Protein AF-A0A086M1T8-F1 (afdb_monomer_lite)

Foldseek 3Di:
DDDDDDPPDQWPDKDFADDPPDDTKIWTFGQFCVLCCVQDVVDDGRDGDIAIEDFAWEDEPAVQDKFWDDPNHGADADPPRTGGDDDPVQQKIKIKGQDDVVVPDPDDDDDDDPDDGDIWIDMWGQDDEQAKTWDWTDDPFWIFTKMWFKYWDRCVVVVNHTYIYIYIHGQEKEFEQDQFWKWKDAPPDPDDTDIDGHRGMDRDIGRDPPGPPWMWMDTDDPQFWDTFATDDQDPVQAAWAWAWIDTNDPPDATFIWTWHWDDDNSHTYTYIGGPVPDPEAEKEAEQAPQFQKKKKKKEAPVVVVVVVVVPPDDPDDPDDDDPPDPPPTHMDIAGHGDMDGDHYRHVPVGLWTKMWMWTHSDPPDIPDPGTDIDTPSPQDWDWDWADPVDALHFTKIFTWHDDPRYTYTYIYGDPPGRDPDDPPPPPDPPPPPFPWDFDFDQDAKDKDWDADPVVRDTQKIKIQGGWTWTWTDDPPDIDIDIDGPDIDMDGPDPDDDDD

Organism: NCBI:txid935652

Sequence (499 aa):
SAVSCCLQDEVVSRLLLPAKHFAPVELEVLRDSSEVASSLSFVKEKQLSVVISAPRCFIDRTGLGFLPVKDGLQYPVFDNQIILLGDSTLPEVNLLLPYTAASASSASQSRASRGHASYVQCSIDVPALGGFSHTTAITQDRCFSLCMNTEKIDPAETGGVLSRVVSLLPEYIISNFLHNTIYYRQYGTQGPAIEVKPNSSYPVYWSSADLPFAFQFRPGTTEGYAWSGPIIASEEFAGQNWLVLYNGISNSTPGVFDVEVCPDHGVKSVSLRHSGEASGGYVVINKCKALQKVMVHTYHYEMAVSNSSSGNLRPGSESDGAPKVPDFDFHFFAHYGESIHFGWPFPFTYPSRPCQVLLWIDSRTVAPKKPIALDLRVPQHKRYEVSLGLRNMPRIIVRTEKRGDCVVIEVRSKPGTGDLASPDDVADSSGEDLTSMHLAINMAELGISLISESLRQELCFAELSQVALGFQQKGERQKLLIRLADIQIDNQLANAQKP

Secondary structure (DSSP, 8-state):
---------SEEEEEEE--SSS--EEEEEES--HHHHTT-TTPPTT--EEEEEPPEEEEE-SSS--EEEETTEEPPEETTTEEEE--TT--EEEEEEEE-GGGS-S--------PPPEEEEEEEE-PPTT-EEEEEEE-SS-EEEEEEEEEEPPTTTTTT-B-EEEEEEESEEEEE-SSS-EEEEETT--PPPEEE-TTEEEEE-BS-SSS-SEEEEEESSTTSPPPPSPEE-SGGG-EEEEEEE--SSTTSPPEEEEEEEEEETTEEEEEEEETTTSS-EEEEEEE-TT-SEEEEEE--HHHHHHHHTTTTS-S--------------EEEEEETT-EEEE-BS-TTT----EEEEEEESSSS-EEEEEEEEEE-SS---EEEEE----TTPPPEEEEEEEETTEEEEEEEEPTTSS----TT--S--------EEEE------EEEEEEETTTTEEEEEEEE--EEEEEEEETTEEEEEEEE--EEEEE--TTPPP-

Radius of gyration: 31.04 Å; chains: 1; bounding box: 73×81×84 Å

Structure (mmCIF, N/CA/C/O backbone):
data_AF-A0A086M1T8-F1
#
_entry.id   AF-A0A086M1T8-F1
#
loop_
_atom_site.group_PDB
_atom_site.id
_atom_site.type_symbol
_atom_site.label_atom_id
_atom_site.label_alt_id
_atom_site.label_comp_id
_atom_site.label_asym_id
_atom_site.label_entity_id
_atom_site.label_seq_id
_atom_site.pdbx_PDB_ins_code
_atom_site.Cartn_x
_atom_site.Cartn_y
_atom_site.Cartn_z
_atom_site.occupancy
_atom_site.B_iso_or_equiv
_atom_site.auth_seq_id
_atom_site.auth_comp_id
_atom_site.auth_asym_id
_atom_site.auth_atom_id
_atom_site.pdbx_PDB_model_num
ATOM 1 N N . SER A 1 1 ? -28.053 0.813 -5.977 1.00 36.53 1 SER A N 1
ATOM 2 C CA . SER A 1 1 ? -29.319 0.726 -5.230 1.00 36.53 1 SER A CA 1
ATOM 3 C C . SER A 1 1 ? -29.741 -0.721 -5.101 1.00 36.53 1 SER A C 1
ATOM 5 O O . SER A 1 1 ? -30.250 -1.280 -6.060 1.00 36.53 1 SER A O 1
ATOM 7 N N . ALA A 1 2 ? -29.491 -1.321 -3.942 1.00 23.73 2 ALA A N 1
ATOM 8 C CA . ALA A 1 2 ? -30.130 -2.555 -3.499 1.00 23.73 2 ALA A CA 1
ATOM 9 C C . ALA A 1 2 ? -30.183 -2.483 -1.971 1.00 23.73 2 ALA A C 1
ATOM 11 O O . ALA A 1 2 ? -29.214 -2.768 -1.278 1.00 23.73 2 ALA A O 1
ATOM 12 N N . VAL A 1 3 ? -31.306 -1.966 -1.480 1.00 34.28 3 VAL A N 1
ATOM 13 C CA . VAL A 1 3 ? -31.732 -2.092 -0.090 1.00 34.28 3 VAL A CA 1
ATOM 14 C C . VAL A 1 3 ? -32.207 -3.536 0.060 1.00 34.28 3 VAL A C 1
ATOM 16 O O . VAL A 1 3 ? -33.180 -3.918 -0.583 1.00 34.28 3 VAL A O 1
ATOM 19 N N . SER A 1 4 ? -31.512 -4.334 0.865 1.00 26.66 4 SER A N 1
ATOM 20 C CA . SER A 1 4 ? -31.994 -5.632 1.351 1.00 26.66 4 SER A CA 1
ATOM 21 C C . SER A 1 4 ? -32.104 -5.505 2.865 1.00 26.66 4 SER A C 1
ATOM 23 O O . SER A 1 4 ? -31.097 -5.450 3.558 1.00 26.66 4 SER A O 1
ATOM 25 N N . CYS A 1 5 ? -33.275 -5.073 3.330 1.00 23.16 5 CYS A N 1
ATOM 26 C CA . CYS A 1 5 ? -34.226 -5.917 4.059 1.00 23.16 5 CYS A CA 1
ATOM 27 C C . CYS A 1 5 ? -33.686 -6.409 5.409 1.00 23.16 5 CYS A C 1
ATOM 29 O O . CYS A 1 5 ? -32.921 -7.360 5.488 1.00 23.16 5 CYS A O 1
ATOM 31 N N . CYS A 1 6 ? -34.148 -5.707 6.446 1.00 27.34 6 CYS A N 1
ATOM 32 C CA . CYS A 1 6 ? -34.280 -6.086 7.847 1.00 27.34 6 CYS A CA 1
ATOM 33 C C . CYS A 1 6 ? -33.945 -7.554 8.175 1.00 27.34 6 CYS A C 1
ATOM 35 O O . CYS A 1 6 ? -34.742 -8.449 7.896 1.00 27.34 6 CYS A O 1
ATOM 37 N N . LEU A 1 7 ? -32.816 -7.766 8.857 1.00 32.06 7 LEU A N 1
ATOM 38 C CA . LEU A 1 7 ? -32.562 -8.957 9.668 1.00 32.06 7 LEU A CA 1
ATOM 39 C C . LEU A 1 7 ? -33.630 -9.013 10.773 1.00 32.06 7 LEU A C 1
ATOM 41 O O . LEU A 1 7 ? -33.579 -8.246 11.731 1.00 32.06 7 LEU A O 1
ATOM 45 N N . GLN A 1 8 ? -34.646 -9.857 10.601 1.00 34.38 8 GLN A N 1
ATOM 46 C CA . GLN A 1 8 ? -35.607 -10.184 11.654 1.00 34.38 8 GLN A CA 1
ATOM 47 C C . GLN A 1 8 ? -35.037 -11.315 12.529 1.00 34.38 8 GLN A C 1
ATOM 49 O O . GLN A 1 8 ? -35.006 -12.467 12.106 1.00 34.38 8 GLN A O 1
ATOM 54 N N . ASP A 1 9 ? -34.616 -10.943 13.741 1.00 47.34 9 ASP A N 1
ATOM 55 C CA . ASP A 1 9 ? -34.494 -11.737 14.977 1.00 47.34 9 ASP A CA 1
ATOM 56 C C . ASP A 1 9 ? -33.786 -13.111 14.918 1.00 47.34 9 ASP A C 1
ATOM 58 O O . ASP A 1 9 ? -34.401 -14.164 15.117 1.00 47.34 9 ASP A O 1
ATOM 62 N N . GLU A 1 10 ? -32.453 -13.101 14.774 1.00 57.75 10 GLU A N 1
ATOM 63 C CA . GLU A 1 10 ? -31.588 -14.247 15.128 1.00 57.75 10 GLU A CA 1
ATOM 64 C C . GLU A 1 10 ? -31.497 -14.468 16.653 1.00 57.75 10 GLU A C 1
ATOM 66 O O . GLU A 1 10 ? -31.350 -15.602 17.121 1.00 57.75 10 GLU A O 1
ATOM 71 N N . VAL A 1 11 ? -31.655 -13.401 17.446 1.00 56.94 11 VAL A N 1
ATOM 72 C CA . VAL A 1 11 ? -31.633 -13.433 18.915 1.00 56.94 11 VAL A CA 1
ATOM 73 C C . VAL A 1 11 ? -33.065 -13.529 19.450 1.00 56.94 11 VAL A C 1
ATOM 75 O O . VAL A 1 11 ? -33.858 -12.604 19.320 1.00 56.94 11 VAL A O 1
ATOM 78 N N . VAL A 1 12 ? -33.399 -14.648 20.094 1.00 59.41 12 VAL A N 1
ATOM 79 C CA . VAL A 1 12 ? -34.705 -14.898 20.732 1.00 59.41 12 VAL A CA 1
ATOM 80 C C . VAL A 1 12 ? -34.874 -14.063 22.001 1.00 59.41 12 VAL A C 1
ATOM 82 O O . VAL A 1 12 ? -35.975 -13.620 22.316 1.00 59.41 12 VAL A O 1
ATOM 85 N N . SER A 1 13 ? -33.797 -13.891 22.769 1.00 63.16 13 SER A N 1
ATOM 86 C CA . SER A 1 13 ? -33.794 -13.115 24.010 1.00 63.16 13 SER A CA 1
ATOM 87 C C . SER A 1 13 ? -32.363 -12.775 24.410 1.00 63.16 13 SER A C 1
ATOM 89 O O . SER A 1 13 ? -31.484 -13.629 24.307 1.00 63.16 13 SER A O 1
ATOM 91 N N . ARG A 1 14 ? -32.144 -11.567 24.937 1.00 69.94 14 ARG A N 1
ATOM 92 C CA . ARG A 1 14 ? -30.876 -11.138 25.542 1.00 69.94 14 ARG A CA 1
ATOM 93 C C . ARG A 1 14 ? -31.128 -10.649 26.965 1.00 69.94 14 ARG A C 1
ATOM 95 O O . ARG A 1 14 ? -32.084 -9.917 27.207 1.00 69.94 14 ARG A O 1
ATOM 102 N N . LEU A 1 15 ? -30.280 -11.057 27.903 1.00 74.75 15 LEU A N 1
ATOM 103 C CA . LEU A 1 15 ? -30.332 -10.631 29.297 1.00 74.75 15 LEU A CA 1
ATOM 104 C C . LEU A 1 15 ? -28.932 -10.239 29.769 1.00 74.75 15 LEU A C 1
ATOM 106 O O . LEU A 1 15 ? -28.031 -11.074 29.805 1.00 74.75 15 LEU A O 1
ATOM 110 N N . LEU A 1 16 ? -28.765 -8.984 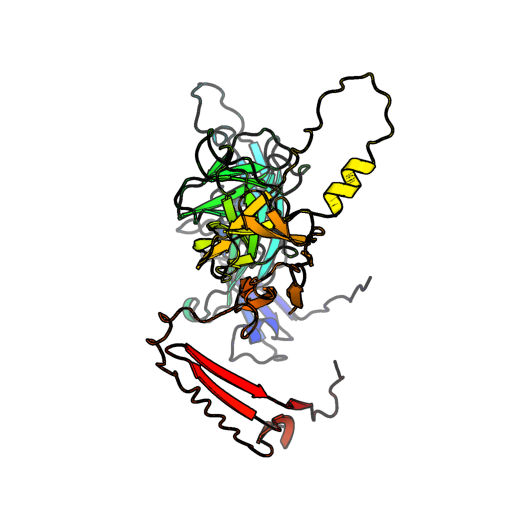30.182 1.00 73.00 16 LEU A N 1
ATOM 111 C CA . LEU A 1 16 ? -27.573 -8.552 30.904 1.00 73.00 16 LEU A CA 1
ATOM 112 C C . LEU A 1 16 ? -27.708 -8.992 32.366 1.00 73.00 16 LEU A C 1
ATOM 114 O O . LEU A 1 16 ? -28.633 -8.573 33.063 1.00 73.00 16 LEU A O 1
ATOM 118 N N . LEU A 1 17 ? -26.799 -9.844 32.830 1.00 72.69 17 LEU A N 1
ATOM 119 C CA . LEU A 1 17 ? -26.780 -10.349 34.198 1.00 72.69 17 LEU A CA 1
ATOM 120 C C . LEU A 1 17 ? -25.864 -9.464 35.056 1.00 72.69 17 LEU A C 1
ATOM 122 O O . LEU A 1 17 ? -24.639 -9.562 34.940 1.00 72.69 17 LEU A O 1
ATOM 126 N N . PRO A 1 18 ? -26.416 -8.592 35.924 1.00 68.31 18 PRO A N 1
ATOM 127 C CA . PRO A 1 18 ? -25.601 -7.764 36.799 1.00 68.31 18 PRO A CA 1
ATOM 128 C C . PRO A 1 18 ? -24.935 -8.622 37.879 1.00 68.31 18 PRO A C 1
ATOM 130 O O . PRO A 1 18 ? -25.574 -9.473 38.501 1.00 68.31 18 PRO A O 1
ATOM 133 N N . ALA A 1 19 ? -23.668 -8.343 38.172 1.00 64.94 19 ALA A N 1
ATOM 134 C CA . ALA A 1 19 ? -22.944 -8.949 39.280 1.00 64.94 19 ALA A CA 1
ATOM 135 C C . ALA A 1 19 ? -22.352 -7.857 40.183 1.00 64.94 19 ALA A C 1
ATOM 137 O O . ALA A 1 19 ? -21.798 -6.872 39.711 1.00 64.94 19 ALA A O 1
ATOM 138 N N . LYS A 1 20 ? -22.483 -8.010 41.509 1.00 58.88 20 LYS A N 1
ATOM 139 C CA . LYS A 1 20 ? -22.037 -6.987 42.481 1.00 58.88 20 LYS A CA 1
ATOM 140 C C . LYS A 1 20 ? -20.516 -6.838 42.574 1.00 58.88 20 LYS A C 1
ATOM 142 O O . LYS A 1 20 ? -20.035 -5.774 42.944 1.00 58.88 20 LYS A O 1
ATOM 147 N N . HIS A 1 21 ? -19.786 -7.915 42.301 1.00 64.25 21 HIS A N 1
ATOM 148 C CA . HIS A 1 21 ? -18.330 -7.992 42.465 1.00 64.25 21 HIS A CA 1
ATOM 149 C C . HIS A 1 21 ? -17.613 -8.440 41.188 1.00 64.25 21 HIS A C 1
ATOM 151 O O . HIS A 1 21 ? -16.402 -8.622 41.204 1.00 64.25 21 HIS A O 1
ATOM 157 N N . PHE A 1 22 ? -18.356 -8.630 40.097 1.00 66.00 22 PHE A N 1
ATOM 158 C CA . PHE A 1 22 ? -17.835 -9.107 38.822 1.00 66.00 22 PHE A CA 1
ATOM 159 C C . PHE A 1 22 ? -18.395 -8.251 37.695 1.00 66.00 22 PHE A C 1
ATOM 161 O O . PHE A 1 22 ? -19.420 -7.587 37.855 1.00 66.00 22 PHE A O 1
ATOM 168 N N . ALA A 1 23 ? -17.721 -8.278 36.554 1.00 64.81 23 ALA A N 1
ATOM 169 C CA . ALA A 1 23 ? -18.230 -7.638 35.359 1.00 64.81 23 ALA A CA 1
ATOM 170 C C . ALA A 1 23 ? -19.542 -8.311 34.907 1.00 64.81 23 ALA A C 1
ATOM 172 O O . ALA A 1 23 ? -19.668 -9.534 35.032 1.00 64.81 23 ALA A O 1
ATOM 173 N N . PRO A 1 24 ? -20.529 -7.539 34.421 1.00 68.19 24 PRO A N 1
ATOM 174 C CA . PRO A 1 24 ? -21.785 -8.108 33.958 1.00 68.19 24 PRO A CA 1
ATOM 175 C C . PRO A 1 24 ? -21.545 -8.979 32.720 1.00 68.19 24 PRO A C 1
ATOM 177 O O . PRO A 1 24 ? -20.727 -8.639 31.868 1.00 68.19 24 PRO A O 1
ATOM 180 N N . VAL A 1 25 ? -22.262 -10.097 32.628 1.00 73.94 25 VAL A N 1
ATOM 181 C CA . VAL A 1 25 ? -22.211 -11.008 31.473 1.00 73.94 25 VAL A CA 1
ATOM 182 C C . VAL A 1 25 ? -23.517 -10.937 30.702 1.00 73.94 25 VAL A C 1
ATOM 184 O O . VAL A 1 25 ? -24.577 -10.689 31.282 1.00 73.94 25 VAL A O 1
ATOM 187 N N . GLU A 1 26 ? -23.450 -11.172 29.401 1.00 74.75 26 GLU A N 1
ATOM 188 C CA . GLU A 1 26 ? -24.628 -11.201 28.542 1.00 74.75 26 GLU A CA 1
ATOM 189 C C . GLU A 1 26 ? -25.032 -12.643 28.272 1.00 74.75 26 GLU A C 1
ATOM 191 O O . GLU A 1 26 ? -24.219 -13.471 27.864 1.00 74.75 26 GLU A O 1
ATOM 196 N N . LEU A 1 27 ? -26.301 -12.944 28.525 1.00 74.94 27 LEU A N 1
ATOM 197 C CA . LEU A 1 27 ? -26.918 -14.208 28.168 1.00 74.94 27 LEU A CA 1
ATOM 198 C C . LEU A 1 27 ? -27.763 -13.994 26.916 1.00 74.94 27 LEU A C 1
ATOM 200 O O . LEU A 1 27 ? -28.731 -13.234 26.950 1.00 74.94 27 LEU A O 1
ATOM 204 N N . GLU A 1 28 ? -27.430 -14.685 25.837 1.00 74.19 28 GLU A N 1
ATOM 205 C CA . GLU A 1 28 ? -28.161 -14.627 24.575 1.00 74.19 28 GLU A CA 1
ATOM 206 C C . GLU A 1 28 ? -28.754 -15.990 24.248 1.00 74.19 28 GLU A C 1
ATOM 208 O O . GLU A 1 28 ? -28.082 -17.015 24.329 1.00 74.19 28 GLU A O 1
ATOM 213 N N . VAL A 1 29 ? -30.024 -16.011 23.861 1.00 74.75 29 VAL A N 1
ATOM 214 C CA . VAL A 1 29 ? -30.667 -17.192 23.289 1.00 74.75 29 VAL A CA 1
ATOM 215 C C . VAL A 1 29 ? -30.717 -16.988 21.784 1.00 74.75 29 VAL A C 1
ATOM 217 O O . VAL A 1 29 ? -31.451 -16.124 21.312 1.00 74.75 29 VAL A O 1
ATOM 220 N N . LEU A 1 30 ? -29.942 -17.766 21.036 1.00 72.50 30 LEU A N 1
ATOM 221 C CA . LEU A 1 30 ? -29.854 -17.679 19.581 1.00 72.50 30 LEU A CA 1
ATOM 222 C C . LEU A 1 30 ? -30.751 -18.731 18.937 1.00 72.50 30 LEU A C 1
ATOM 224 O O . LEU A 1 30 ? -30.693 -19.911 19.296 1.00 72.50 30 LEU A O 1
ATOM 228 N N . ARG A 1 31 ? -31.589 -18.301 17.991 1.00 67.12 31 ARG A N 1
ATOM 229 C CA . ARG A 1 31 ? -32.464 -19.182 17.203 1.00 67.12 31 ARG A CA 1
ATOM 230 C C . ARG A 1 31 ? -31.708 -19.855 16.069 1.00 67.12 31 ARG A C 1
ATOM 232 O O . ARG A 1 31 ? -31.995 -21.005 15.742 1.00 67.12 31 ARG A O 1
ATOM 239 N N . ASP A 1 32 ? -30.762 -19.121 15.500 1.00 68.88 32 ASP A N 1
ATOM 240 C CA . ASP A 1 32 ? -29.769 -19.622 14.571 1.00 68.88 32 ASP A CA 1
ATOM 241 C C . ASP A 1 32 ? -28.388 -19.351 15.162 1.00 68.88 32 ASP A C 1
ATOM 243 O O . ASP A 1 32 ? -28.061 -18.227 15.528 1.00 68.88 32 ASP A O 1
ATOM 247 N N . SER A 1 33 ? -27.603 -20.411 15.322 1.00 69.69 33 SER A N 1
ATOM 248 C CA . SER A 1 33 ? -26.275 -20.336 15.927 1.00 69.69 33 SER A CA 1
ATOM 249 C C . SER A 1 33 ? -25.172 -20.169 14.887 1.00 69.69 33 SER A C 1
ATOM 251 O O . SER A 1 33 ? -24.026 -20.469 15.193 1.00 69.69 33 SER A O 1
ATOM 253 N N . SER A 1 34 ? -25.492 -19.733 13.669 1.00 68.62 34 SER A N 1
ATOM 254 C CA . SER A 1 34 ? -24.550 -19.513 12.562 1.00 68.62 34 SER A CA 1
ATOM 255 C C . SER A 1 34 ? -23.336 -18.662 12.967 1.00 68.62 34 SER A C 1
ATOM 257 O O . SER A 1 34 ? -22.194 -19.093 12.778 1.00 68.62 34 SER A O 1
ATOM 259 N N . GLU A 1 35 ? -23.557 -17.519 13.627 1.00 63.56 35 GLU A N 1
ATOM 260 C CA . GLU A 1 35 ? -22.480 -16.643 14.117 1.00 63.56 35 GLU A CA 1
ATOM 261 C C . GLU A 1 35 ? -21.523 -17.373 15.073 1.00 63.56 35 GLU A C 1
ATOM 263 O O . GLU A 1 35 ? -20.307 -17.180 15.026 1.00 63.56 35 GLU A O 1
ATOM 268 N N . VAL A 1 36 ? -22.052 -18.259 15.919 1.00 66.19 36 VAL A N 1
ATOM 269 C CA . VAL A 1 36 ? -21.286 -18.968 16.953 1.00 66.19 36 VAL A CA 1
ATOM 270 C C . VAL A 1 36 ? -20.713 -20.289 16.443 1.00 66.19 36 VAL A C 1
ATOM 272 O O . VAL A 1 36 ? -19.635 -20.682 16.877 1.00 66.19 36 VAL A O 1
ATOM 275 N N . ALA A 1 37 ? -21.370 -20.952 15.494 1.00 67.06 37 ALA A N 1
ATOM 276 C CA . ALA A 1 37 ? -20.923 -22.190 14.859 1.00 67.06 37 ALA A CA 1
ATOM 277 C C . ALA A 1 37 ? -19.613 -21.981 14.089 1.00 67.06 37 ALA A C 1
ATOM 279 O O . ALA A 1 37 ? -18.739 -22.846 14.117 1.00 67.06 37 ALA A O 1
ATOM 280 N N . SER A 1 38 ? -19.420 -20.789 13.507 1.00 66.12 38 SER A N 1
ATOM 281 C CA . SER A 1 38 ? -18.131 -20.367 12.934 1.00 66.12 38 SER A CA 1
ATOM 282 C C . SER A 1 38 ? -16.986 -20.382 13.960 1.00 66.12 38 SER A C 1
ATOM 284 O O . SER A 1 38 ? -15.816 -20.557 13.623 1.00 66.12 38 SER A O 1
ATOM 286 N N . SER A 1 39 ? -17.332 -20.203 15.236 1.00 60.09 39 SER A N 1
ATOM 287 C CA . SER A 1 39 ? -16.409 -20.000 16.345 1.00 60.09 39 SER A CA 1
ATOM 288 C C . SER A 1 39 ? -16.288 -21.213 17.272 1.00 60.09 39 SER A C 1
ATOM 290 O O . SER A 1 39 ? -15.272 -21.349 17.955 1.00 60.09 39 SER A O 1
ATOM 292 N N . LEU A 1 40 ? -17.287 -22.090 17.322 1.00 68.44 40 LEU A N 1
ATOM 293 C CA . LEU A 1 40 ? -17.349 -23.260 18.191 1.00 68.44 40 LEU A CA 1
ATOM 294 C C . LEU A 1 40 ? -17.733 -24.472 17.345 1.00 68.44 40 LEU A C 1
ATOM 296 O O . LEU A 1 40 ? -18.900 -24.677 17.028 1.00 68.44 40 LEU A O 1
ATOM 300 N N . SER A 1 41 ? -16.748 -25.311 17.025 1.00 68.81 41 SER A N 1
ATOM 301 C CA . SER A 1 41 ? -16.903 -26.468 16.129 1.00 68.81 41 SER A CA 1
ATOM 302 C C . SER A 1 41 ? -17.920 -27.517 16.599 1.00 68.81 41 SER A C 1
ATOM 304 O O . SER A 1 41 ? -18.349 -28.360 15.815 1.00 68.81 41 SER A O 1
ATOM 306 N N . PHE A 1 42 ? -18.314 -27.481 17.874 1.00 72.62 42 PHE A N 1
ATOM 307 C CA . PHE A 1 42 ? -19.330 -28.360 18.451 1.00 72.62 42 PHE A CA 1
ATOM 308 C C . PHE A 1 42 ? -20.762 -27.803 18.355 1.00 72.62 42 PHE A C 1
ATOM 310 O O . PHE A 1 42 ? -21.706 -28.518 18.693 1.00 72.62 42 PHE A O 1
ATOM 317 N N . VAL A 1 43 ? -20.942 -26.555 17.907 1.00 70.56 43 VAL A N 1
ATOM 318 C CA . VAL A 1 43 ? -22.248 -25.912 17.709 1.00 70.56 43 VAL A CA 1
ATOM 319 C C . VAL A 1 43 ? -22.665 -26.066 16.247 1.00 70.56 43 VAL A C 1
ATOM 321 O O . VAL A 1 43 ? -21.881 -25.798 15.341 1.00 70.56 43 VAL A O 1
ATOM 324 N N . LYS A 1 44 ? -23.905 -26.506 16.004 1.00 72.88 44 LYS A N 1
ATOM 325 C CA . LYS A 1 44 ? -24.461 -26.633 14.648 1.00 72.88 44 LYS A CA 1
ATOM 326 C C . LYS A 1 44 ? -25.329 -25.424 14.303 1.00 72.88 44 LYS A C 1
ATOM 328 O O . LYS A 1 44 ? -26.038 -24.899 15.160 1.00 72.88 44 LYS A O 1
ATOM 333 N N . GLU A 1 45 ? -25.317 -25.021 13.035 1.00 73.50 45 GLU A N 1
ATOM 334 C CA . GLU A 1 45 ? -26.257 -24.025 12.502 1.00 73.50 45 GLU A CA 1
ATOM 335 C C . GLU A 1 45 ? -27.712 -24.454 12.754 1.00 73.50 45 GLU A C 1
ATOM 337 O O . GLU A 1 45 ? -28.017 -25.651 12.803 1.00 73.50 45 GLU A O 1
ATOM 342 N N . LYS A 1 46 ? -28.621 -23.482 12.919 1.00 73.31 46 LYS A N 1
ATOM 343 C CA . LYS A 1 46 ? -30.058 -23.698 13.201 1.00 73.31 46 LYS A CA 1
ATOM 344 C C . LYS A 1 46 ? -30.372 -24.456 14.498 1.00 73.31 46 LYS A C 1
ATOM 346 O O . LYS A 1 46 ? -31.520 -24.841 14.729 1.00 73.31 46 LYS A O 1
ATOM 351 N N . GLN A 1 47 ? -29.375 -24.686 15.352 1.00 75.56 47 GLN A N 1
ATOM 352 C CA . GLN A 1 47 ? -29.583 -25.163 16.713 1.00 75.56 47 GLN A CA 1
ATOM 353 C C . GLN A 1 47 ? -29.981 -23.986 17.610 1.00 75.56 47 GLN A C 1
ATOM 355 O O . GLN A 1 47 ? -29.374 -22.917 17.542 1.00 75.56 47 GLN A O 1
ATOM 360 N N . LEU A 1 48 ? -30.970 -24.203 18.481 1.00 75.44 48 LEU A N 1
ATOM 361 C CA . LEU A 1 48 ? -31.266 -23.272 19.566 1.00 75.44 48 LEU A CA 1
ATOM 362 C C . LEU A 1 48 ? -30.119 -23.341 20.579 1.00 75.44 48 LEU A C 1
ATOM 364 O O . LEU A 1 48 ? -29.914 -24.389 21.198 1.00 75.44 48 LEU A O 1
ATOM 368 N N . SER A 1 49 ? -29.400 -22.238 20.755 1.00 70.94 49 SER A N 1
ATOM 369 C CA . SER A 1 49 ? -28.255 -22.169 21.667 1.00 70.94 49 SER A CA 1
ATOM 370 C C . SER A 1 49 ? -28.443 -21.086 22.714 1.00 70.94 49 SER A C 1
ATOM 372 O O . SER A 1 49 ? -29.025 -20.038 22.449 1.00 70.94 49 SER A O 1
ATOM 374 N N . VAL A 1 50 ? -27.919 -21.343 23.911 1.00 72.50 50 VAL A N 1
ATOM 375 C CA . VAL A 1 50 ? -27.743 -20.323 24.946 1.00 72.50 50 VAL A CA 1
ATOM 376 C C . VAL A 1 50 ? -26.262 -19.990 24.993 1.00 72.50 50 VAL A C 1
ATOM 378 O O . VAL A 1 50 ? -25.437 -20.867 25.245 1.00 72.50 50 VAL A O 1
ATOM 381 N N . VAL A 1 51 ? -25.933 -18.735 24.729 1.00 72.69 51 VAL A N 1
ATOM 382 C CA . VAL A 1 51 ? -24.572 -18.215 24.688 1.00 72.69 51 VAL A CA 1
ATOM 383 C C . VAL A 1 51 ? -24.375 -17.327 25.902 1.00 72.69 51 VAL A C 1
ATOM 385 O O . VAL A 1 51 ? -25.191 -16.452 26.186 1.00 72.69 51 VAL A O 1
ATOM 388 N N . ILE A 1 52 ? -23.292 -17.576 26.632 1.00 72.69 52 ILE A N 1
ATOM 389 C CA . ILE A 1 52 ? -22.808 -16.670 27.668 1.00 72.69 52 ILE A CA 1
ATOM 390 C C . ILE A 1 52 ? -21.642 -15.910 27.049 1.00 72.69 52 ILE A C 1
ATOM 392 O O . ILE A 1 52 ? -20.620 -16.510 26.709 1.00 72.69 52 ILE A O 1
ATOM 396 N N . SER A 1 53 ? -21.820 -14.604 26.903 1.00 71.69 53 SER A N 1
ATOM 397 C CA . SER A 1 53 ? -20.811 -13.690 26.389 1.00 71.69 53 SER A CA 1
ATOM 398 C C . SER A 1 53 ? -20.183 -12.932 27.553 1.00 71.69 53 SER A C 1
ATOM 400 O O . SER A 1 53 ? -20.868 -12.279 28.350 1.00 71.69 53 SER A O 1
ATOM 402 N N . ALA A 1 54 ? -18.861 -13.037 27.662 1.00 68.88 54 ALA A N 1
ATOM 403 C CA . ALA A 1 54 ? -18.089 -12.201 28.563 1.00 68.88 54 ALA A CA 1
ATOM 404 C C . ALA A 1 54 ? -18.156 -10.728 28.105 1.00 68.88 54 ALA A C 1
ATOM 406 O O . ALA A 1 54 ? -18.337 -10.460 26.912 1.00 68.88 54 ALA A O 1
ATOM 407 N N . PRO A 1 55 ? -17.994 -9.766 29.029 1.00 72.38 55 PRO A N 1
ATOM 408 C CA . PRO A 1 55 ? -17.939 -8.358 28.672 1.00 72.38 55 PRO A CA 1
ATOM 409 C C . PRO A 1 55 ? -16.837 -8.084 27.647 1.00 72.38 55 PRO A C 1
ATOM 411 O O . PRO A 1 55 ? -15.746 -8.655 27.702 1.00 72.38 55 PRO A O 1
ATOM 414 N N . ARG A 1 56 ? -17.130 -7.179 26.714 1.00 81.56 56 ARG A N 1
ATOM 415 C CA . ARG A 1 56 ? -16.217 -6.807 25.630 1.00 81.56 56 ARG A CA 1
ATOM 416 C C . ARG A 1 56 ? -15.038 -6.026 26.212 1.00 81.56 56 ARG A C 1
ATOM 418 O O . ARG A 1 56 ? -15.230 -4.976 26.828 1.00 81.56 56 ARG A O 1
ATOM 425 N N . CYS A 1 57 ? -13.829 -6.541 26.019 1.00 84.81 57 CYS A N 1
ATOM 426 C CA . CYS A 1 57 ? -12.603 -5.942 26.537 1.00 84.81 57 CYS A CA 1
ATOM 427 C C . CYS A 1 57 ? -12.105 -4.859 25.577 1.00 84.81 57 CYS A C 1
ATOM 429 O O . CYS A 1 57 ? -11.659 -5.181 24.480 1.00 84.81 57 CYS A O 1
ATOM 431 N N . PHE A 1 58 ? -12.185 -3.590 25.969 1.00 89.06 58 PHE A N 1
ATOM 432 C CA . PHE A 1 58 ? -11.648 -2.472 25.204 1.00 89.06 58 PHE A CA 1
ATOM 433 C C . PHE A 1 58 ? -10.159 -2.271 25.489 1.00 89.06 58 PHE A C 1
ATOM 435 O O . PHE A 1 58 ? -9.745 -2.181 26.649 1.00 89.06 58 PHE A O 1
ATOM 442 N N . ILE A 1 59 ? -9.375 -2.146 24.419 1.00 90.12 59 ILE A N 1
ATOM 443 C CA . ILE A 1 59 ? -7.939 -1.868 24.469 1.00 90.12 59 ILE A CA 1
ATOM 444 C C . ILE A 1 59 ? -7.619 -0.707 23.525 1.00 90.12 59 ILE A C 1
ATOM 446 O O . ILE A 1 59 ? -7.854 -0.793 22.320 1.00 90.12 59 ILE A O 1
ATOM 450 N N . ASP A 1 60 ? -7.017 0.359 24.053 1.00 91.25 60 ASP A N 1
ATOM 451 C CA . ASP A 1 60 ? -6.448 1.420 23.222 1.00 91.25 60 ASP A CA 1
ATOM 452 C C . ASP A 1 60 ? -5.047 1.024 22.731 1.00 91.25 60 ASP A C 1
ATOM 454 O O . ASP A 1 60 ? -4.083 1.000 23.497 1.00 91.25 60 ASP A O 1
ATOM 458 N N . ARG A 1 61 ? -4.923 0.727 21.434 1.00 90.88 61 ARG A N 1
ATOM 459 C CA . ARG A 1 61 ? -3.650 0.458 20.748 1.00 90.88 61 ARG A CA 1
ATOM 460 C C . ARG A 1 61 ? -3.155 1.656 19.928 1.00 90.88 61 ARG A C 1
ATOM 462 O O . ARG A 1 61 ? -2.133 1.548 19.255 1.00 90.88 61 ARG A O 1
ATOM 469 N N . THR A 1 62 ? -3.826 2.808 19.996 1.00 91.06 62 THR A N 1
ATOM 470 C CA . THR A 1 62 ? -3.387 4.048 19.327 1.00 91.06 62 THR A CA 1
ATOM 471 C C . THR A 1 62 ? -2.178 4.690 20.006 1.00 91.06 62 THR A C 1
ATOM 473 O O . THR A 1 62 ? -1.440 5.449 19.373 1.00 91.06 62 THR A O 1
ATOM 476 N N . GLY A 1 63 ? -1.991 4.411 21.302 1.00 87.31 63 GLY A N 1
ATOM 477 C CA . GLY A 1 63 ? -0.990 5.057 22.152 1.00 87.31 63 GLY A CA 1
ATOM 478 C C . GLY A 1 63 ? -1.329 6.504 22.531 1.00 87.31 63 GLY A C 1
ATOM 479 O O . GLY A 1 63 ? -0.480 7.186 23.103 1.00 87.31 63 GLY A O 1
ATOM 480 N N . LEU A 1 64 ? -2.537 6.985 22.210 1.00 88.69 64 LEU A N 1
ATOM 481 C CA . LEU A 1 64 ? -2.979 8.352 22.499 1.00 88.69 64 LEU A CA 1
ATOM 482 C C . LEU A 1 64 ? -3.670 8.479 23.865 1.00 88.69 64 LEU A C 1
ATOM 484 O O . LEU A 1 64 ? -3.646 9.561 24.448 1.00 88.69 64 LEU A O 1
ATOM 488 N N . GLY A 1 65 ? -4.240 7.393 24.398 1.00 89.00 65 GLY A N 1
ATOM 489 C CA . GLY A 1 65 ? -4.939 7.385 25.684 1.00 89.00 65 GLY A CA 1
ATOM 490 C C . GLY A 1 65 ? -6.436 7.663 25.554 1.00 89.00 65 GLY A C 1
ATOM 491 O O . GLY A 1 65 ? -6.997 8.392 26.374 1.00 89.00 65 GLY A O 1
ATOM 492 N N . PHE A 1 66 ? -7.082 7.119 24.521 1.00 90.31 66 PHE A N 1
ATOM 493 C CA . PHE A 1 66 ? -8.536 7.188 24.382 1.00 90.31 66 PHE A CA 1
ATOM 494 C C . PHE A 1 66 ? -9.228 6.361 25.468 1.00 90.31 66 PHE A C 1
ATOM 496 O O . PHE A 1 66 ? -8.859 5.219 25.741 1.00 90.31 66 PHE A O 1
ATOM 503 N N . LEU A 1 67 ? -10.277 6.933 26.055 1.00 90.75 67 LEU A N 1
ATOM 504 C CA . LEU A 1 67 ? -11.090 6.304 27.088 1.00 90.75 67 LEU A CA 1
ATOM 505 C C . LEU A 1 67 ? -12.540 6.206 26.612 1.00 90.75 67 LEU A C 1
ATOM 507 O O . LEU A 1 67 ? -13.114 7.228 26.227 1.00 90.75 67 LEU A O 1
ATOM 511 N N . PRO A 1 68 ? -13.173 5.026 26.658 1.00 90.31 68 PRO A N 1
ATOM 512 C CA . PRO A 1 68 ? -14.586 4.920 26.372 1.00 90.31 68 PRO A CA 1
ATOM 513 C C . PRO A 1 68 ? -15.388 5.536 27.524 1.00 90.31 68 PRO A C 1
ATOM 515 O O . PRO A 1 68 ? -15.062 5.380 28.707 1.00 90.31 68 PRO A O 1
ATOM 518 N N . VAL A 1 69 ? -16.464 6.231 27.173 1.00 87.31 69 VAL A N 1
ATOM 519 C CA . VAL A 1 69 ? -17.377 6.890 28.107 1.00 87.31 69 VAL A CA 1
ATOM 520 C C . VAL A 1 69 ? -18.825 6.568 27.752 1.00 87.31 69 VAL A C 1
ATOM 522 O O . VAL A 1 69 ? -19.177 6.372 26.589 1.00 87.31 69 VAL A O 1
ATOM 525 N N . LYS A 1 70 ? -19.685 6.520 28.766 1.00 79.88 70 LYS A N 1
ATOM 526 C CA . LYS A 1 70 ? -21.134 6.370 28.624 1.00 79.88 70 LYS A CA 1
ATOM 527 C C . LYS A 1 70 ? -21.820 7.364 29.547 1.00 79.88 70 LYS A C 1
ATOM 529 O O . LYS A 1 70 ? -21.503 7.416 30.730 1.00 79.88 70 LYS A O 1
ATOM 534 N N . ASP A 1 71 ? -22.718 8.178 28.997 1.00 75.50 71 ASP A N 1
ATOM 535 C CA . ASP A 1 71 ? -23.468 9.197 29.747 1.00 75.50 71 ASP A CA 1
ATOM 536 C C . ASP A 1 71 ? -22.565 10.138 30.578 1.00 75.50 71 ASP A C 1
ATOM 538 O O . ASP A 1 71 ? -22.903 10.556 31.683 1.00 75.50 71 ASP A O 1
ATOM 542 N N . GLY A 1 72 ? -21.372 10.449 30.053 1.00 71.62 72 GLY A N 1
ATOM 543 C CA . GLY A 1 72 ? -20.369 11.291 30.720 1.00 71.62 72 GLY A CA 1
ATOM 544 C C . GLY A 1 72 ? -19.561 10.598 31.826 1.00 71.62 72 GLY A C 1
ATOM 545 O O . GLY A 1 72 ? -18.694 11.231 32.427 1.00 71.62 72 GLY A O 1
ATOM 546 N N . LEU A 1 73 ? -19.801 9.310 32.082 1.00 77.69 73 LEU A N 1
ATOM 547 C CA . LEU A 1 73 ? -19.062 8.492 33.040 1.00 77.69 73 LEU A CA 1
ATOM 548 C C . LEU A 1 73 ? -18.099 7.547 32.315 1.00 77.69 73 LEU A C 1
ATOM 550 O O . LEU A 1 73 ? -18.404 7.012 31.250 1.00 77.69 73 LEU A O 1
ATOM 554 N N . GLN A 1 74 ? -16.921 7.334 32.897 1.00 76.81 74 GLN A N 1
ATOM 555 C CA . GLN A 1 74 ? -15.956 6.364 32.379 1.00 76.81 74 GLN A CA 1
ATOM 556 C C . GLN A 1 74 ? -16.426 4.937 32.667 1.00 76.81 74 GLN A C 1
ATOM 558 O O . GLN A 1 74 ? -16.998 4.664 33.726 1.00 76.81 74 GLN A O 1
ATOM 563 N N . TYR A 1 75 ? -16.156 4.026 31.733 1.00 79.44 75 TYR A N 1
ATOM 564 C CA . TYR A 1 75 ? -16.330 2.599 31.987 1.00 79.44 75 TYR A CA 1
ATOM 565 C C . TYR A 1 75 ? -15.379 2.123 33.099 1.00 79.44 75 TYR A C 1
ATOM 567 O O . TYR A 1 75 ? -14.304 2.700 33.288 1.00 79.44 75 TYR A O 1
ATOM 575 N N . PRO A 1 76 ? -15.758 1.074 33.851 1.00 73.88 76 PRO A N 1
ATOM 576 C CA . PRO A 1 76 ? -14.912 0.530 34.903 1.00 73.88 76 PRO A CA 1
ATOM 577 C C . PRO A 1 76 ? -13.594 0.004 34.325 1.00 73.88 76 PRO A C 1
ATOM 579 O O . PRO A 1 76 ? -13.581 -0.755 33.352 1.00 73.88 76 PRO A O 1
ATOM 582 N N . VAL A 1 77 ? -12.496 0.409 34.963 1.00 74.50 77 VAL A N 1
ATOM 583 C CA . VAL A 1 77 ? -11.136 -0.034 34.649 1.00 74.50 77 VAL A CA 1
ATOM 584 C C . VAL A 1 77 ? -10.739 -1.117 35.646 1.00 74.50 77 VAL A C 1
ATOM 586 O O . VAL A 1 77 ? -10.817 -0.906 36.857 1.00 74.50 77 VAL A O 1
ATOM 589 N N . PHE A 1 78 ? -10.311 -2.263 35.135 1.00 69.88 78 PHE A N 1
ATOM 590 C CA . PHE A 1 78 ? -9.839 -3.402 35.916 1.00 69.88 78 PHE A CA 1
ATOM 591 C C . PHE A 1 78 ? -8.313 -3.526 35.824 1.00 69.88 78 PHE A C 1
ATOM 593 O O . PHE A 1 78 ? -7.678 -2.878 34.984 1.00 69.88 78 PHE A O 1
ATOM 600 N N . ASP A 1 79 ? -7.732 -4.331 36.719 1.00 63.53 79 ASP A N 1
ATOM 601 C CA . ASP A 1 79 ? -6.290 -4.581 36.829 1.00 63.53 79 ASP A CA 1
ATOM 602 C C . ASP A 1 79 ? -5.624 -4.693 35.441 1.00 63.53 79 ASP A C 1
ATOM 604 O O . ASP A 1 79 ? -6.095 -5.427 34.575 1.00 63.53 79 ASP A O 1
ATOM 608 N N . ASN A 1 80 ? -4.537 -3.939 35.227 1.00 62.62 80 ASN A N 1
ATOM 609 C CA . ASN A 1 80 ? -3.841 -3.741 33.940 1.00 62.62 80 ASN A CA 1
ATOM 610 C C . ASN A 1 80 ? -4.540 -2.849 32.889 1.00 62.62 80 ASN A C 1
ATOM 612 O O . ASN A 1 80 ? -4.290 -3.011 31.699 1.00 62.62 80 ASN A O 1
ATOM 616 N N . GLN A 1 81 ? -5.347 -1.863 33.304 1.00 71.06 81 GLN A N 1
ATOM 617 C CA . GLN A 1 81 ? -5.986 -0.879 32.402 1.00 71.06 81 GLN A CA 1
ATOM 618 C C . GLN A 1 81 ? -7.001 -1.489 31.418 1.00 71.06 81 GLN A C 1
ATOM 620 O O . GLN A 1 81 ? -7.321 -0.885 30.396 1.00 71.06 81 GLN A O 1
ATOM 625 N N . ILE A 1 82 ? -7.535 -2.669 31.735 1.00 73.88 82 ILE A N 1
ATOM 626 C CA . ILE A 1 82 ? -8.574 -3.312 30.932 1.00 73.88 82 ILE A CA 1
ATOM 627 C C . ILE A 1 82 ? -9.895 -2.593 31.180 1.00 73.88 82 ILE A C 1
ATOM 629 O O . ILE A 1 82 ? -10.346 -2.494 32.323 1.00 73.88 82 ILE A O 1
ATOM 633 N N . ILE A 1 83 ? -10.533 -2.118 30.114 1.00 83.62 83 ILE A N 1
ATOM 634 C CA . ILE A 1 83 ? -11.818 -1.431 30.210 1.00 83.62 83 ILE A CA 1
ATOM 635 C C . ILE A 1 83 ? -12.903 -2.356 29.681 1.00 83.62 83 ILE A C 1
ATOM 637 O O . ILE A 1 83 ? -12.819 -2.843 28.559 1.00 83.62 83 ILE A O 1
ATOM 641 N N . LEU A 1 84 ? -13.927 -2.616 30.488 1.00 81.69 84 LEU A N 1
ATOM 642 C CA . LEU A 1 84 ? -15.017 -3.500 30.087 1.00 81.69 84 LEU A CA 1
ATOM 643 C C . LEU A 1 84 ? -16.179 -2.667 29.566 1.00 81.69 84 LEU A C 1
ATOM 645 O O . LEU A 1 84 ? -16.812 -1.925 30.321 1.00 81.69 84 LEU A O 1
ATOM 649 N N . LEU A 1 85 ? -16.447 -2.791 28.267 1.00 79.62 85 LEU A N 1
ATOM 650 C CA . LEU A 1 85 ? -17.608 -2.167 27.653 1.00 79.62 85 LEU A CA 1
ATOM 651 C C . LEU A 1 85 ? -18.871 -2.867 28.158 1.00 79.62 85 LEU A C 1
ATOM 653 O O . LEU A 1 85 ? -18.891 -4.074 28.403 1.00 79.62 85 LEU A O 1
ATOM 657 N N . GLY A 1 86 ? -19.923 -2.074 28.327 1.00 71.12 86 GLY A N 1
ATOM 658 C CA . GLY A 1 86 ? -21.209 -2.538 28.832 1.00 71.12 86 GLY A CA 1
ATOM 659 C C . GLY A 1 86 ? -22.071 -3.163 27.738 1.00 71.12 86 GLY A C 1
ATOM 660 O O . GLY A 1 86 ? -21.565 -3.759 26.790 1.00 71.12 86 GLY A O 1
ATOM 661 N N . ASP A 1 87 ? -23.376 -2.961 27.882 1.00 71.12 87 ASP A N 1
ATOM 662 C CA . ASP A 1 87 ? -24.446 -3.495 27.034 1.00 71.12 87 ASP A CA 1
ATOM 663 C C . ASP A 1 87 ? 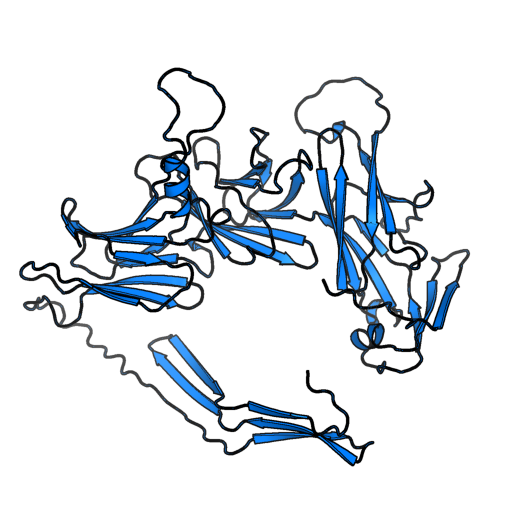-24.156 -3.458 25.519 1.00 71.12 87 ASP A C 1
ATOM 665 O O . ASP A 1 87 ? -23.949 -2.391 24.933 1.00 71.12 87 ASP A O 1
ATOM 669 N N . SER A 1 88 ? -24.146 -4.631 24.886 1.00 70.38 88 SER A N 1
ATOM 670 C CA . SER A 1 88 ? -23.943 -4.841 23.451 1.00 70.38 88 SER A CA 1
ATOM 671 C C . SER A 1 88 ? -25.147 -4.490 22.584 1.00 70.38 88 SER A C 1
ATOM 673 O O . SER A 1 88 ? -25.016 -4.485 21.361 1.00 70.38 88 SER A O 1
ATOM 675 N N . THR A 1 89 ? -26.310 -4.154 23.159 1.00 67.81 89 THR A N 1
ATOM 676 C CA . THR A 1 89 ? -27.421 -3.587 22.369 1.00 67.81 89 THR A CA 1
ATOM 677 C C . THR A 1 89 ? -27.117 -2.179 21.869 1.00 67.81 89 THR A C 1
ATOM 679 O O . THR A 1 89 ? -27.781 -1.701 20.954 1.00 67.81 89 THR A O 1
ATOM 682 N N . LEU A 1 90 ? -26.145 -1.501 22.483 1.00 70.69 90 LEU A N 1
ATOM 683 C CA . LEU A 1 90 ? -25.629 -0.219 22.026 1.00 70.69 90 LEU A CA 1
ATOM 684 C C . LEU A 1 90 ? -24.304 -0.491 21.302 1.00 70.69 90 LEU A C 1
ATOM 686 O O . LEU A 1 90 ? -23.277 -0.683 21.965 1.00 70.69 90 LEU A O 1
ATOM 690 N N . PRO A 1 91 ? -24.317 -0.589 19.959 1.00 76.88 91 PRO A N 1
ATOM 691 C CA . PRO A 1 91 ? -23.088 -0.797 19.204 1.00 76.88 91 PRO A CA 1
ATOM 692 C C . PRO A 1 91 ? -22.177 0.424 19.329 1.00 76.88 91 PRO A C 1
ATOM 694 O O . PRO A 1 91 ? -20.967 0.273 19.438 1.00 76.88 91 PRO A O 1
ATOM 697 N N . GLU A 1 92 ? -22.755 1.617 19.399 1.00 87.31 92 GLU A N 1
ATOM 698 C CA . GLU A 1 92 ? -22.029 2.876 19.447 1.00 87.31 92 GLU A CA 1
ATOM 699 C C . GLU A 1 92 ? -21.366 3.121 20.816 1.00 87.31 92 GLU A C 1
ATOM 701 O O . GLU A 1 92 ? -22.010 3.088 21.872 1.00 87.31 92 GLU A O 1
ATOM 706 N N . VAL A 1 93 ? -20.063 3.411 20.800 1.00 89.00 93 VAL A N 1
ATOM 707 C CA . VAL A 1 93 ? -19.273 3.788 21.976 1.00 89.00 93 VAL A CA 1
ATOM 708 C C . VAL A 1 93 ? -18.692 5.181 21.773 1.00 89.00 93 VAL A C 1
ATOM 710 O O . VAL A 1 93 ? -17.985 5.453 20.804 1.00 89.00 93 VAL A O 1
ATOM 713 N N . ASN A 1 94 ? -18.940 6.058 22.747 1.00 91.81 94 ASN A N 1
ATOM 714 C CA . ASN A 1 94 ? -18.292 7.360 22.802 1.00 91.81 94 ASN A CA 1
ATOM 715 C C . ASN A 1 94 ? -16.872 7.199 23.343 1.00 91.81 94 ASN A C 1
ATOM 717 O O . ASN A 1 94 ? -16.663 6.575 24.383 1.00 91.81 94 ASN A O 1
ATOM 721 N N . LEU A 1 95 ? -15.904 7.806 22.670 1.00 92.44 95 LEU A N 1
ATOM 722 C CA . LEU A 1 95 ? -14.506 7.838 23.069 1.00 92.44 95 LEU A CA 1
ATOM 723 C C . LEU A 1 95 ? -14.104 9.264 23.420 1.00 92.44 95 LEU A C 1
ATOM 725 O O . LEU A 1 95 ? -14.446 10.211 22.712 1.00 92.44 95 LEU A O 1
ATOM 729 N N . LEU A 1 96 ? -13.333 9.399 24.490 1.00 91.75 96 LEU A N 1
ATOM 730 C CA . LEU A 1 96 ? -12.808 10.656 24.987 1.00 91.75 96 LEU A CA 1
ATOM 731 C C . LEU A 1 96 ? -11.283 10.588 25.046 1.00 91.75 96 LEU A C 1
ATOM 733 O O . LEU A 1 96 ? -10.718 9.715 25.699 1.00 91.75 96 LEU A O 1
ATOM 737 N N . LEU A 1 97 ? -10.619 11.530 24.386 1.00 89.62 97 LEU A N 1
ATOM 738 C CA . LEU A 1 97 ? -9.177 11.731 24.478 1.00 89.62 97 LEU A CA 1
ATOM 739 C C . LEU A 1 97 ? -8.897 12.911 25.416 1.00 89.62 97 LEU A C 1
ATOM 741 O O . LEU A 1 97 ? -9.287 14.043 25.097 1.00 89.62 97 LEU A O 1
ATOM 745 N N . PRO A 1 98 ? -8.208 12.693 26.551 1.00 82.00 98 PRO A N 1
ATOM 746 C CA . PRO A 1 98 ? -7.681 13.773 27.376 1.00 82.00 98 PRO A CA 1
ATOM 747 C C . PRO A 1 98 ? -6.585 14.529 26.606 1.00 82.00 98 PRO A C 1
ATOM 749 O O . PRO A 1 98 ? -5.412 14.159 26.628 1.00 82.00 98 PRO A O 1
ATOM 752 N N . TYR A 1 99 ? -6.954 15.596 25.895 1.00 66.50 99 TYR A N 1
ATOM 753 C CA . TYR A 1 99 ? -6.023 16.351 25.063 1.00 66.50 99 TYR A CA 1
ATOM 754 C C . TYR A 1 99 ? -5.417 17.511 25.853 1.00 66.50 99 TYR A C 1
ATOM 756 O O . TYR A 1 99 ? -6.024 18.562 26.075 1.00 66.50 99 TYR A O 1
ATOM 764 N N . THR A 1 100 ? -4.163 17.343 26.269 1.00 58.97 100 THR A N 1
ATOM 765 C CA . THR A 1 100 ? -3.347 18.478 26.704 1.00 58.97 100 THR A CA 1
ATOM 766 C C . THR A 1 100 ? -2.558 18.993 25.505 1.00 58.97 100 THR A C 1
ATOM 768 O O . THR A 1 100 ? -1.784 18.257 24.890 1.00 58.97 100 THR A O 1
ATOM 771 N N . ALA A 1 101 ? -2.723 20.280 25.186 1.00 47.47 101 ALA A N 1
ATOM 772 C CA . ALA A 1 101 ? -2.007 20.959 24.098 1.00 47.47 101 ALA A CA 1
ATOM 773 C C . ALA A 1 101 ? -0.465 20.877 24.223 1.00 47.47 101 ALA A C 1
ATOM 775 O O . ALA A 1 101 ? 0.250 21.177 23.277 1.00 47.47 101 ALA A O 1
ATOM 776 N N . ALA A 1 102 ? 0.057 20.424 25.371 1.00 42.25 102 ALA A N 1
ATOM 777 C CA . ALA A 1 102 ? 1.474 20.153 25.604 1.00 42.25 102 ALA A CA 1
ATOM 778 C C . ALA A 1 102 ? 1.996 18.851 24.951 1.00 42.25 102 ALA A C 1
ATOM 780 O O . ALA A 1 102 ? 3.206 18.647 24.913 1.00 42.25 102 ALA A O 1
ATOM 781 N N . SER A 1 103 ? 1.124 17.975 24.432 1.00 43.84 103 SER A N 1
ATOM 782 C CA . SER A 1 103 ? 1.532 16.793 23.643 1.00 43.84 103 SER A CA 1
ATOM 783 C C . SER A 1 103 ? 1.868 17.130 22.180 1.00 43.84 103 SER A C 1
ATOM 785 O O . SER A 1 103 ? 2.439 16.310 21.456 1.00 43.84 103 SER A O 1
ATOM 787 N N . ALA A 1 104 ? 1.582 18.362 21.745 1.00 44.59 104 ALA A N 1
ATOM 788 C CA . ALA A 1 104 ? 2.073 18.906 20.494 1.00 44.59 104 ALA A CA 1
ATOM 789 C C . ALA A 1 104 ? 3.494 19.463 20.698 1.00 44.59 104 ALA A C 1
ATOM 791 O O . ALA A 1 104 ? 3.690 20.511 21.304 1.00 44.59 104 ALA A O 1
ATOM 792 N N . SER A 1 105 ? 4.482 18.767 20.133 1.00 40.28 105 SER A N 1
ATOM 793 C CA . SER A 1 105 ? 5.892 19.163 19.981 1.00 40.28 105 SER A CA 1
ATOM 794 C C . SER A 1 105 ? 6.796 19.083 21.224 1.00 40.28 105 SER A C 1
ATOM 796 O O . SER A 1 105 ? 6.878 19.962 22.079 1.00 40.28 105 SER A O 1
ATOM 798 N N . SER A 1 106 ? 7.643 18.055 21.227 1.00 42.47 106 SER A N 1
ATOM 799 C CA . SER A 1 106 ? 8.986 18.147 21.789 1.00 42.47 106 SER A CA 1
ATOM 800 C C . SER A 1 106 ? 9.807 19.162 20.977 1.00 42.47 106 SER A C 1
ATOM 802 O O . SER A 1 106 ? 10.449 18.761 20.013 1.00 42.47 106 SER A O 1
ATOM 804 N N . ALA A 1 107 ? 9.740 20.457 21.315 1.00 41.84 107 ALA A N 1
ATOM 805 C CA . ALA A 1 107 ? 10.814 21.458 21.147 1.00 41.84 107 ALA A CA 1
ATOM 806 C C . ALA A 1 107 ? 10.302 22.903 21.318 1.00 41.84 107 ALA A C 1
ATOM 808 O O . ALA A 1 107 ? 10.267 23.666 20.364 1.00 41.84 107 ALA A O 1
ATOM 809 N N . SER A 1 108 ? 9.964 23.314 22.540 1.00 36.06 108 SER A N 1
ATOM 810 C CA . SER A 1 108 ? 10.352 24.635 23.071 1.00 36.06 108 SER A CA 1
ATOM 811 C C . SER A 1 108 ? 9.798 24.792 24.481 1.00 36.06 108 SER A C 1
ATOM 813 O O . SER A 1 108 ? 8.592 24.730 24.703 1.00 36.06 108 SER A O 1
ATOM 815 N N . GLN A 1 109 ? 10.691 24.993 25.445 1.00 41.94 109 GLN A N 1
ATOM 816 C CA . GLN A 1 109 ? 10.322 25.389 26.795 1.00 41.94 109 GLN A CA 1
ATOM 817 C C . GLN A 1 109 ? 9.715 26.796 26.766 1.00 41.94 109 GLN A C 1
ATOM 819 O O . GLN A 1 109 ? 10.408 27.758 26.445 1.00 41.94 109 GLN A O 1
ATOM 824 N N . SER A 1 110 ? 8.470 26.947 27.210 1.00 34.88 110 SER A N 1
ATOM 825 C CA . SER A 1 110 ? 8.077 28.153 27.936 1.00 34.88 110 SER A CA 1
ATOM 826 C C . SER A 1 110 ? 7.037 27.811 29.003 1.00 34.88 110 SER A C 1
ATOM 828 O O . SER A 1 110 ? 6.128 27.003 28.818 1.00 34.88 110 SER A O 1
ATOM 830 N N . ARG A 1 111 ? 7.265 28.360 30.197 1.00 44.66 111 ARG A N 1
ATOM 831 C CA . ARG A 1 111 ? 6.386 28.241 31.358 1.00 44.66 111 ARG A CA 1
ATOM 832 C C . ARG A 1 111 ? 5.149 29.119 31.155 1.00 44.66 111 ARG A C 1
ATOM 834 O O . ARG A 1 111 ? 5.280 30.241 30.685 1.00 44.66 111 ARG A O 1
ATOM 841 N N . ALA A 1 112 ? 4.041 28.637 31.721 1.00 40.22 112 ALA A N 1
ATOM 842 C CA . ALA A 1 112 ? 2.826 29.358 32.118 1.00 40.22 112 ALA A CA 1
ATOM 843 C C . ALA A 1 112 ? 1.625 29.291 31.157 1.00 40.22 112 ALA A C 1
ATOM 845 O O . ALA A 1 112 ? 1.469 30.102 30.256 1.00 40.22 112 ALA A O 1
ATOM 846 N N . SER A 1 113 ? 0.694 28.389 31.475 1.00 36.94 113 SER A N 1
ATOM 847 C CA . SER A 1 113 ? -0.713 28.713 31.754 1.00 36.94 113 SER A CA 1
ATOM 848 C C . SER A 1 113 ? -1.411 27.436 32.238 1.00 36.94 113 SER A C 1
ATOM 850 O O . SER A 1 113 ? -1.265 26.382 31.622 1.00 36.94 113 SER A O 1
ATOM 852 N N . ARG A 1 114 ? -2.144 27.494 33.359 1.00 44.03 114 ARG A N 1
ATOM 853 C CA . ARG A 1 114 ? -3.068 26.423 33.774 1.00 44.03 114 ARG A CA 1
ATOM 854 C C . ARG A 1 114 ? -4.254 26.432 32.800 1.00 44.03 114 ARG A C 1
ATOM 856 O O . ARG A 1 114 ? -5.276 27.047 33.081 1.00 44.03 114 ARG A O 1
ATOM 863 N N . GLY A 1 115 ? -4.078 25.824 31.630 1.00 41.81 115 GLY A N 1
ATOM 864 C CA . GLY A 1 115 ? -5.128 25.673 30.626 1.00 41.81 115 GLY A CA 1
ATOM 865 C C . GLY A 1 115 ? -6.123 24.591 31.038 1.00 41.81 115 GLY A C 1
ATOM 866 O O . GLY A 1 115 ? -5.717 23.524 31.497 1.00 41.81 115 GLY A O 1
ATOM 867 N N . HIS A 1 116 ? -7.418 24.871 30.888 1.00 45.06 116 HIS A N 1
ATOM 868 C CA . HIS A 1 116 ? -8.473 23.861 30.966 1.00 45.06 116 HIS A CA 1
ATOM 869 C C . HIS A 1 116 ? -8.114 22.674 30.060 1.00 45.06 116 HIS A C 1
ATOM 871 O O . HIS A 1 116 ? -7.727 22.882 28.910 1.00 45.06 116 HIS A O 1
ATOM 877 N N . ALA A 1 117 ? -8.225 21.443 30.571 1.00 53.31 117 ALA A N 1
ATOM 878 C CA . ALA A 1 117 ? -8.100 20.252 29.739 1.00 53.31 117 ALA A CA 1
ATOM 879 C C . ALA A 1 117 ? -9.157 20.332 28.629 1.00 53.31 117 ALA A C 1
ATOM 881 O O . ALA A 1 117 ? -10.352 20.416 28.918 1.00 53.31 117 ALA A O 1
ATOM 882 N N . SER A 1 118 ? -8.705 20.376 27.377 1.00 67.00 118 SER A N 1
ATOM 883 C CA . SER A 1 118 ? -9.587 20.223 26.228 1.00 67.00 118 SER A CA 1
ATOM 884 C C . SER A 1 118 ? -9.802 18.728 26.032 1.00 67.00 118 SER A C 1
ATOM 886 O O . SER A 1 118 ? -8.851 17.950 26.096 1.00 67.00 118 SER A O 1
ATOM 888 N N . TYR A 1 119 ? -11.042 18.306 25.837 1.00 78.00 119 TYR A N 1
ATOM 889 C CA . TYR A 1 119 ? -11.357 16.910 25.561 1.00 78.00 119 TYR A CA 1
ATOM 890 C C . TYR A 1 119 ? -11.781 16.791 24.109 1.00 78.00 119 TYR A C 1
ATOM 892 O O . TYR A 1 119 ? -12.561 17.609 23.622 1.00 78.00 119 TYR A O 1
ATOM 900 N N . VAL A 1 120 ? -11.271 15.771 23.429 1.00 86.56 120 VAL A N 1
ATOM 901 C CA . VAL A 1 120 ? -11.775 15.396 22.107 1.00 86.56 120 VAL A CA 1
ATOM 902 C C . VAL A 1 120 ? -12.737 14.252 22.313 1.00 86.56 120 VAL A C 1
ATOM 904 O O . VAL A 1 120 ? -12.362 13.252 22.922 1.00 86.56 120 VAL A O 1
ATOM 907 N N . GLN A 1 121 ? -13.956 14.404 21.813 1.00 89.25 121 GLN A N 1
ATOM 908 C CA . GLN A 1 121 ? -14.944 13.340 21.819 1.00 89.25 121 GLN A CA 1
ATOM 909 C C . GLN A 1 121 ? -15.208 12.892 20.387 1.00 89.25 121 GLN A C 1
ATOM 911 O O . GLN A 1 121 ? -15.349 13.717 19.485 1.00 89.25 121 GLN A O 1
ATOM 916 N N . CYS A 1 122 ? -15.270 11.585 20.186 1.00 92.31 122 CYS A N 1
ATOM 917 C CA . CYS A 1 122 ? -15.756 10.982 18.953 1.00 92.31 122 CYS A CA 1
ATOM 918 C C . CYS A 1 122 ? -16.623 9.775 19.295 1.00 92.31 122 CYS A C 1
ATOM 920 O O . CYS A 1 122 ? -16.645 9.323 20.441 1.00 92.31 122 CYS A O 1
ATOM 922 N N . SER A 1 123 ? -17.346 9.282 18.302 1.00 92.88 123 SER A N 1
ATOM 923 C CA . SER A 1 123 ? -18.208 8.121 18.446 1.00 92.88 123 SER A CA 1
ATOM 924 C C . SER A 1 123 ? -17.890 7.108 17.362 1.00 92.88 123 SER A C 1
ATOM 926 O O . SER A 1 123 ? -17.487 7.484 16.257 1.00 92.88 123 SER A O 1
ATOM 928 N N . ILE A 1 124 ? -17.997 5.831 17.701 1.00 93.75 124 ILE A N 1
ATOM 929 C CA . ILE A 1 124 ? -17.629 4.730 16.820 1.00 93.75 124 ILE A CA 1
ATOM 930 C C . ILE A 1 124 ? -18.393 3.471 17.203 1.00 93.75 124 ILE A C 1
ATOM 932 O O . ILE A 1 124 ? -18.553 3.153 18.382 1.00 93.75 124 ILE A O 1
ATOM 936 N N . ASP A 1 125 ? -18.851 2.750 16.187 1.00 91.50 125 ASP A N 1
ATOM 937 C CA . ASP A 1 125 ? -19.559 1.492 16.367 1.00 91.50 125 ASP A CA 1
ATOM 938 C C . ASP A 1 125 ? -18.584 0.375 16.720 1.00 91.50 125 ASP A C 1
ATOM 940 O O . ASP A 1 125 ? -17.600 0.153 16.020 1.00 91.50 125 ASP A O 1
ATOM 944 N N . VAL A 1 126 ? -18.870 -0.375 17.776 1.00 89.06 126 VAL A N 1
ATOM 945 C CA . VAL A 1 126 ? -18.200 -1.640 18.065 1.00 89.06 126 VAL A CA 1
ATOM 946 C C . VAL A 1 126 ? -18.682 -2.657 17.031 1.00 89.06 126 VAL A C 1
ATOM 948 O O . VAL A 1 126 ? -19.864 -3.017 17.044 1.00 89.06 126 VAL A O 1
ATOM 951 N N . PRO A 1 127 ? -17.806 -3.121 16.126 1.00 85.94 127 PRO A N 1
ATOM 952 C CA . PRO A 1 127 ? -18.212 -4.008 15.051 1.00 85.94 127 PRO A CA 1
ATOM 953 C C . PRO A 1 127 ? -18.549 -5.411 15.576 1.00 85.94 127 PRO A C 1
ATOM 955 O O . PRO A 1 127 ? -18.215 -5.795 16.701 1.00 85.94 127 PRO A O 1
ATOM 958 N N . ALA A 1 128 ? -19.203 -6.205 14.727 1.00 80.31 128 ALA A N 1
ATOM 959 C CA . ALA A 1 128 ? -19.392 -7.632 14.975 1.00 80.31 128 ALA A CA 1
ATOM 960 C C . ALA A 1 128 ? -18.041 -8.375 15.054 1.00 80.31 128 ALA A C 1
ATOM 962 O O . ALA A 1 128 ? -16.992 -7.845 14.681 1.00 80.31 128 ALA A O 1
ATOM 963 N N . LEU A 1 129 ? -18.061 -9.621 15.534 1.00 78.12 129 LEU A N 1
ATOM 964 C CA . LEU A 1 129 ? -16.856 -10.444 15.662 1.00 78.12 129 LEU A CA 1
ATOM 965 C C . LEU A 1 129 ? -16.149 -10.619 14.304 1.00 78.12 129 LEU A C 1
ATOM 967 O O . LEU A 1 129 ? -16.769 -11.042 13.335 1.00 78.12 129 LEU A O 1
ATOM 971 N N . GLY A 1 130 ? -14.854 -10.300 14.242 1.00 77.94 130 GLY A N 1
ATOM 972 C CA . GLY A 1 130 ? -14.049 -10.301 13.013 1.00 77.94 130 GLY A CA 1
ATOM 973 C C . GLY A 1 130 ? -14.209 -9.048 12.142 1.00 77.94 130 GLY A C 1
ATOM 974 O O . GLY A 1 130 ? -13.493 -8.899 11.152 1.00 77.94 130 GLY A O 1
ATOM 975 N N . GLY A 1 131 ? -15.127 -8.147 12.500 1.00 86.00 131 GLY A N 1
ATOM 976 C CA . GLY A 1 131 ? -15.382 -6.902 11.789 1.00 86.00 131 GLY A CA 1
ATOM 977 C C . GLY A 1 131 ? -14.522 -5.731 12.265 1.00 86.00 131 GLY A C 1
ATOM 978 O O . GLY A 1 131 ? -13.825 -5.796 13.284 1.00 86.00 131 GLY A O 1
ATOM 979 N N . PHE A 1 132 ? -14.626 -4.631 11.521 1.00 92.44 132 PHE A N 1
ATOM 980 C CA . PHE A 1 132 ? -13.992 -3.353 11.824 1.00 92.44 132 PHE A CA 1
ATOM 981 C C . PHE A 1 132 ? -14.927 -2.175 11.507 1.00 92.44 132 PHE A C 1
ATOM 983 O O . PHE A 1 132 ? -15.856 -2.305 10.708 1.00 92.44 132 PHE A O 1
ATOM 990 N N . SER A 1 133 ? -14.687 -1.030 12.137 1.00 94.69 133 SER A N 1
ATOM 991 C CA . SER A 1 133 ? -15.388 0.237 11.905 1.00 94.69 133 SER A CA 1
ATOM 992 C C . SER A 1 133 ? -14.402 1.406 11.942 1.00 94.69 133 SER A C 1
ATOM 994 O O . SER A 1 133 ? -13.296 1.283 12.471 1.00 94.69 133 SER A O 1
ATOM 996 N N . HIS A 1 134 ? -14.795 2.549 11.380 1.00 95.19 134 HIS A N 1
ATOM 997 C CA . HIS A 1 134 ? -13.940 3.729 11.268 1.00 95.19 134 HIS A CA 1
ATOM 998 C C . HIS A 1 134 ? -14.578 4.944 11.925 1.00 95.19 134 HIS A C 1
ATOM 1000 O O . HIS A 1 134 ? -15.795 5.122 11.882 1.00 95.19 134 HIS A O 1
ATOM 1006 N N . THR A 1 135 ? -13.745 5.817 12.484 1.00 95.31 135 THR A N 1
ATOM 1007 C CA . THR A 1 135 ? -14.168 7.145 12.928 1.00 95.31 135 THR A CA 1
ATOM 1008 C C . THR A 1 135 ? -13.022 8.139 12.834 1.00 95.31 135 THR A C 1
ATOM 1010 O O . THR A 1 135 ? -11.858 7.775 12.656 1.00 95.31 135 THR A O 1
ATOM 1013 N N . THR A 1 136 ? -13.348 9.414 13.007 1.00 93.88 136 THR A N 1
ATOM 1014 C CA . THR A 1 136 ? -12.362 10.483 13.138 1.00 93.88 136 THR A CA 1
ATOM 1015 C C . THR A 1 136 ? -12.612 11.286 14.404 1.00 93.88 136 THR A C 1
ATOM 1017 O O . THR A 1 136 ? -13.734 11.728 14.649 1.00 93.88 136 THR A O 1
ATOM 1020 N N . ALA A 1 137 ? -11.558 11.544 15.174 1.00 92.38 137 ALA A N 1
ATOM 1021 C CA . ALA A 1 137 ? -11.584 12.489 16.285 1.00 92.38 137 ALA A CA 1
ATOM 1022 C C . ALA A 1 137 ? -10.872 13.783 15.865 1.00 92.38 137 ALA A C 1
ATOM 1024 O O . ALA A 1 137 ? -9.716 13.741 15.447 1.00 92.38 137 ALA A O 1
ATOM 1025 N N . ILE A 1 138 ? -11.546 14.931 15.949 1.00 90.38 138 ILE A N 1
ATOM 1026 C CA . ILE A 1 138 ? -11.052 16.200 15.388 1.00 90.38 138 ILE A CA 1
ATOM 1027 C C . ILE A 1 138 ? -10.753 17.203 16.510 1.00 90.38 138 ILE A C 1
ATOM 1029 O O . ILE A 1 138 ? -11.596 17.461 17.368 1.00 90.38 138 ILE A O 1
ATOM 1033 N N . THR A 1 139 ? -9.557 17.792 16.485 1.00 85.06 139 THR A N 1
ATOM 1034 C CA . THR A 1 139 ? -9.179 18.989 17.254 1.00 85.06 139 THR A CA 1
ATOM 1035 C C . THR A 1 139 ? -9.077 20.198 16.320 1.00 85.06 139 THR A C 1
ATOM 1037 O O . THR A 1 139 ? -9.275 20.096 15.114 1.00 85.06 139 THR A O 1
ATOM 1040 N N . GLN A 1 140 ? -8.736 21.369 16.865 1.00 79.31 140 GLN A N 1
ATOM 1041 C CA . GLN A 1 140 ? -8.461 22.560 16.050 1.00 79.31 140 GLN A CA 1
ATOM 1042 C C . GLN A 1 140 ? -7.249 22.393 15.116 1.00 79.31 140 GLN A C 1
ATOM 1044 O O . GLN A 1 140 ? -7.149 23.104 14.122 1.00 79.31 140 GLN A O 1
ATOM 1049 N N . ASP A 1 141 ? -6.318 21.500 15.453 1.00 81.38 141 ASP A N 1
ATOM 1050 C CA . ASP A 1 141 ? -5.001 21.369 14.823 1.00 81.38 141 ASP A CA 1
ATOM 1051 C C . ASP A 1 141 ? -4.690 19.961 14.290 1.00 81.38 141 ASP A C 1
ATOM 1053 O O . ASP A 1 141 ? -3.633 19.754 13.687 1.00 81.38 141 ASP A O 1
ATOM 1057 N N . ARG A 1 142 ? -5.565 18.979 14.546 1.00 87.31 142 ARG A N 1
ATOM 1058 C CA . ARG A 1 142 ? -5.373 17.572 14.184 1.00 87.31 142 ARG A CA 1
ATOM 1059 C C . ARG A 1 142 ? -6.687 16.866 13.873 1.00 87.31 142 ARG A C 1
ATOM 1061 O O . ARG A 1 142 ? -7.750 17.201 14.385 1.00 87.31 142 ARG A O 1
ATOM 1068 N N . CYS A 1 143 ? -6.579 15.814 13.078 1.00 91.19 143 CYS A N 1
ATOM 1069 C CA . CYS A 1 143 ? -7.616 14.832 12.821 1.00 91.19 143 CYS A CA 1
ATOM 1070 C C . CYS A 1 143 ? -7.015 13.434 13.023 1.00 91.19 143 CYS A C 1
ATOM 1072 O O . CYS A 1 143 ? -6.097 13.013 12.315 1.00 91.19 143 CYS A O 1
ATOM 1074 N N . PHE A 1 144 ? -7.510 12.725 14.033 1.00 93.56 144 PHE A N 1
ATOM 1075 C CA . PHE A 1 144 ? -7.123 11.357 14.344 1.00 93.56 144 PHE A CA 1
ATOM 1076 C C . PHE A 1 144 ? -8.070 10.408 13.613 1.00 93.56 144 PHE A C 1
ATOM 1078 O O . PHE A 1 144 ? -9.226 10.280 14.005 1.00 93.56 144 PHE A O 1
ATOM 1085 N N . SER A 1 145 ? -7.592 9.763 12.553 1.00 94.62 145 SER A N 1
ATOM 1086 C CA . SER A 1 145 ? -8.301 8.682 11.859 1.00 94.62 145 SER A CA 1
ATOM 1087 C C . SER A 1 145 ? -8.089 7.363 12.595 1.00 94.62 145 SER A C 1
ATOM 1089 O O . SER A 1 145 ? -6.945 6.928 12.780 1.00 94.62 145 SER A O 1
ATOM 1091 N N . LEU A 1 146 ? -9.182 6.750 13.032 1.00 96.62 146 LEU A N 1
ATOM 1092 C CA . LEU A 1 146 ? -9.191 5.616 13.945 1.00 96.62 146 LEU A CA 1
ATOM 1093 C C . LEU A 1 146 ? -9.959 4.448 13.330 1.00 96.62 146 LEU A C 1
ATOM 1095 O O . LEU A 1 146 ? -10.979 4.639 12.668 1.00 96.62 146 LEU A O 1
ATOM 1099 N N . CYS A 1 147 ? -9.489 3.241 13.620 1.00 96.50 147 CYS A N 1
ATOM 1100 C CA . CYS A 1 147 ? -10.158 1.990 13.302 1.00 96.50 147 CYS A CA 1
ATOM 1101 C C . CYS A 1 147 ? -10.464 1.250 14.605 1.00 96.50 147 CYS A C 1
ATOM 1103 O O . CYS A 1 147 ? -9.590 1.130 15.461 1.00 96.50 147 CYS A O 1
ATOM 1105 N N . MET A 1 148 ? -11.676 0.730 14.765 1.00 95.62 148 MET A N 1
ATOM 1106 C CA . MET A 1 148 ? -11.994 -0.205 15.840 1.00 95.62 148 MET A CA 1
ATOM 1107 C C . MET A 1 148 ? -12.184 -1.588 15.254 1.00 95.62 148 MET A C 1
ATOM 1109 O O . MET A 1 148 ? -13.006 -1.759 14.361 1.00 95.62 148 MET A O 1
ATOM 1113 N N . ASN A 1 149 ? -11.446 -2.570 15.761 1.00 93.50 149 ASN A N 1
ATOM 1114 C CA . ASN A 1 149 ? -11.607 -3.966 15.377 1.00 93.50 149 ASN A CA 1
ATOM 1115 C C . ASN A 1 149 ? -12.191 -4.781 16.534 1.00 93.50 149 ASN A C 1
ATOM 1117 O O . ASN A 1 149 ? -12.085 -4.393 17.699 1.00 93.50 149 ASN A O 1
ATOM 1121 N N . THR A 1 150 ? -12.841 -5.899 16.216 1.00 89.00 150 THR A N 1
ATOM 1122 C CA . THR A 1 150 ? -13.298 -6.859 17.226 1.00 89.00 150 THR A CA 1
ATOM 1123 C C . THR A 1 150 ? -12.764 -8.245 16.908 1.00 89.00 150 THR A C 1
ATOM 1125 O O . THR A 1 150 ? -13.151 -8.866 15.923 1.00 89.00 150 THR A O 1
ATOM 1128 N N . GLU A 1 151 ? -11.891 -8.750 17.770 1.00 85.94 151 GLU A N 1
ATOM 1129 C CA . GLU A 1 151 ? -11.233 -10.047 17.644 1.00 85.94 151 GLU A CA 1
ATOM 1130 C C . GLU A 1 151 ? -11.783 -11.042 18.666 1.00 85.94 151 GLU A C 1
ATOM 1132 O O . GLU A 1 151 ? -12.256 -10.682 19.748 1.00 85.94 151 GLU A O 1
ATOM 1137 N N . LYS A 1 152 ? -11.716 -12.324 18.317 1.00 81.50 152 LYS A N 1
ATOM 1138 C CA . LYS A 1 152 ? -12.137 -13.424 19.181 1.00 81.50 152 LYS A CA 1
ATOM 1139 C C . LYS A 1 152 ? -11.001 -13.822 20.123 1.00 81.50 152 LYS A C 1
ATOM 1141 O O . LYS A 1 152 ? -9.869 -13.967 19.677 1.00 81.50 152 LYS A O 1
ATOM 1146 N N . ILE A 1 153 ? -11.325 -14.094 21.387 1.00 78.19 153 ILE A N 1
ATOM 1147 C CA . ILE A 1 153 ? -10.419 -14.806 22.302 1.00 78.19 153 ILE A CA 1
ATOM 1148 C C . ILE A 1 153 ? -10.670 -16.308 22.173 1.00 78.19 153 ILE A C 1
ATOM 1150 O O . ILE A 1 153 ? -11.823 -16.741 22.073 1.00 78.19 153 ILE A O 1
ATOM 1154 N N . ASP A 1 154 ? -9.605 -17.109 22.170 1.00 77.19 154 ASP A N 1
ATOM 1155 C CA . ASP A 1 154 ? -9.733 -18.563 22.122 1.00 77.19 154 ASP A CA 1
ATOM 1156 C C . ASP A 1 154 ? -10.632 -19.057 23.284 1.00 77.19 154 ASP A C 1
ATOM 1158 O O . ASP A 1 154 ? -10.387 -18.729 24.452 1.00 77.19 154 ASP A O 1
ATOM 1162 N N . PRO A 1 155 ? -11.694 -19.842 23.005 1.00 72.50 155 PRO A N 1
ATOM 1163 C CA . PRO A 1 155 ? -12.529 -20.455 24.033 1.00 72.50 155 PRO A CA 1
ATOM 1164 C C . PRO A 1 155 ? -11.731 -21.269 25.061 1.00 72.50 155 PRO A C 1
ATOM 1166 O O . PRO A 1 155 ? -12.132 -21.352 26.222 1.00 72.50 155 PRO A O 1
ATOM 1169 N N . ALA A 1 156 ? -10.594 -21.854 24.669 1.00 74.00 156 ALA A N 1
ATOM 1170 C CA . ALA A 1 156 ? -9.705 -22.569 25.580 1.00 74.00 156 ALA A CA 1
ATOM 1171 C C . ALA A 1 156 ? -9.117 -21.651 26.668 1.00 74.00 156 ALA A C 1
ATOM 1173 O O . ALA A 1 156 ? -8.955 -22.082 27.809 1.00 74.00 156 ALA A O 1
ATOM 1174 N N . GLU A 1 157 ? -8.860 -20.380 26.347 1.00 71.62 157 GLU A N 1
ATOM 1175 C CA . GLU A 1 157 ? -8.337 -19.375 27.287 1.00 71.62 157 GLU A CA 1
ATOM 1176 C C . GLU A 1 157 ? -9.421 -18.805 28.212 1.00 71.62 157 GLU A C 1
ATOM 1178 O O . GLU A 1 157 ? -9.130 -18.231 29.259 1.00 71.62 157 GLU A O 1
ATOM 1183 N N . THR A 1 158 ? -10.688 -18.979 27.841 1.00 68.88 158 THR A N 1
ATOM 1184 C CA . THR A 1 158 ? -11.853 -18.370 28.501 1.00 68.88 158 THR A CA 1
ATOM 1185 C C . THR A 1 158 ? -12.775 -19.405 29.145 1.00 68.88 158 THR A C 1
ATOM 1187 O O . THR A 1 158 ? -13.891 -19.087 29.551 1.00 68.88 158 THR A O 1
ATOM 1190 N N . GLY A 1 159 ? -12.325 -20.659 29.262 1.00 66.62 159 GLY A N 1
ATOM 1191 C CA . GLY A 1 159 ? -13.098 -21.736 29.888 1.00 66.62 159 GLY A CA 1
ATOM 1192 C C . GLY A 1 159 ? -14.380 -22.095 29.129 1.00 66.62 159 GLY A C 1
ATOM 1193 O O . GLY A 1 159 ? -15.355 -22.522 29.742 1.00 66.62 159 GLY A O 1
ATOM 1194 N N . GLY A 1 160 ? -14.394 -21.899 27.807 1.00 66.81 160 GLY A N 1
ATOM 1195 C CA . GLY A 1 160 ? -15.539 -22.150 26.929 1.00 66.81 160 GLY A CA 1
ATOM 1196 C C . GLY A 1 160 ? -16.521 -20.981 26.800 1.00 66.81 160 GLY A C 1
ATOM 1197 O O . GLY A 1 160 ? -17.525 -21.122 26.104 1.00 66.81 160 GLY A O 1
ATOM 1198 N N . VAL A 1 161 ? -16.249 -19.839 27.442 1.00 67.19 161 VAL A N 1
ATOM 1199 C CA . VAL A 1 161 ? -17.084 -18.630 27.364 1.00 67.19 161 VAL A CA 1
ATOM 1200 C C . VAL A 1 161 ? -16.721 -17.827 26.118 1.00 67.19 161 VAL A C 1
ATOM 1202 O O . VAL A 1 161 ? -15.551 -17.569 25.858 1.00 67.19 161 VAL A O 1
ATOM 1205 N N . LEU A 1 162 ? -17.712 -17.379 25.346 1.00 72.00 162 LEU A N 1
ATOM 1206 C CA . LEU A 1 162 ? -17.434 -16.512 24.205 1.00 72.00 162 LEU A CA 1
ATOM 1207 C C . LEU A 1 162 ? -16.918 -15.159 24.720 1.00 72.00 162 LEU A C 1
ATOM 1209 O O . LEU A 1 162 ? -17.611 -14.471 25.468 1.00 72.00 162 LEU A O 1
ATOM 1213 N N . SER A 1 163 ? -15.713 -14.763 24.313 1.00 73.69 163 SER A N 1
ATOM 1214 C CA . SER A 1 163 ? -15.135 -13.468 24.678 1.00 73.69 163 SER A CA 1
ATOM 1215 C C . SER A 1 163 ? -14.512 -12.774 23.474 1.00 73.69 163 SER A C 1
ATOM 1217 O O . SER A 1 163 ? -14.078 -13.418 22.513 1.00 73.69 163 SER A O 1
ATOM 1219 N N . ARG A 1 164 ? -14.510 -11.441 23.525 1.00 81.75 164 ARG A N 1
ATOM 1220 C CA . ARG A 1 164 ? -14.096 -10.572 22.424 1.00 81.75 164 ARG A CA 1
ATOM 1221 C C . ARG A 1 164 ? -13.195 -9.454 22.935 1.00 81.75 164 ARG A C 1
ATOM 1223 O O . ARG A 1 164 ? -13.487 -8.838 23.965 1.00 81.75 164 ARG A O 1
ATOM 1230 N N . VAL A 1 165 ? -12.138 -9.170 22.184 1.00 87.38 165 VAL A N 1
ATOM 1231 C CA . VAL A 1 165 ? -11.284 -7.993 22.370 1.00 87.38 165 VAL A CA 1
ATOM 1232 C C . VAL A 1 165 ? -11.679 -6.954 21.337 1.00 87.38 165 VAL A C 1
ATOM 1234 O O . VAL A 1 165 ? -11.735 -7.249 20.150 1.00 87.38 165 VAL A O 1
ATOM 1237 N N . VAL A 1 166 ? -11.948 -5.742 21.798 1.00 91.06 166 VAL A N 1
ATOM 1238 C CA . VAL A 1 166 ? -12.274 -4.580 20.981 1.00 91.06 166 VAL A CA 1
ATOM 1239 C C . VAL A 1 166 ? -11.063 -3.654 21.008 1.00 91.06 166 VAL A C 1
ATOM 1241 O O . VAL A 1 166 ? -10.820 -2.996 22.021 1.00 91.06 166 VAL A O 1
ATOM 1244 N N . SER A 1 167 ? -10.273 -3.619 19.933 1.00 92.38 167 SER A N 1
ATOM 1245 C CA . SER A 1 167 ? -9.072 -2.777 19.892 1.00 92.38 167 SER A CA 1
ATOM 1246 C C . SER A 1 167 ? -9.324 -1.506 19.096 1.00 92.38 167 SER A C 1
ATOM 1248 O O . SER A 1 167 ? -9.768 -1.560 17.951 1.00 92.38 167 SER A O 1
ATOM 1250 N N . LEU A 1 168 ? -8.985 -0.360 19.683 1.00 95.38 168 LEU A N 1
ATOM 1251 C CA . LEU A 1 168 ? -8.883 0.902 18.959 1.00 95.38 168 LEU A CA 1
ATOM 1252 C C . LEU A 1 168 ? -7.469 1.046 18.392 1.00 95.38 168 LEU A C 1
ATOM 1254 O O . LEU A 1 168 ? -6.489 0.984 19.130 1.00 95.38 168 LEU A O 1
ATOM 1258 N N . LEU A 1 169 ? -7.362 1.246 17.088 1.00 95.56 169 LEU A N 1
ATOM 1259 C CA . LEU A 1 169 ? -6.127 1.266 16.313 1.00 95.56 169 LEU A CA 1
ATOM 1260 C C . LEU A 1 169 ? -6.036 2.567 15.500 1.00 95.56 169 LEU A C 1
ATOM 1262 O O . LEU A 1 169 ? -7.064 3.154 15.151 1.00 95.56 169 LEU A O 1
ATOM 1266 N N . PRO A 1 170 ? -4.823 3.033 15.161 1.00 95.88 170 PRO A N 1
ATOM 1267 C CA . PRO A 1 170 ? -4.670 4.045 14.123 1.00 95.88 170 PRO A CA 1
ATOM 1268 C C . PRO A 1 170 ? -5.130 3.458 12.781 1.00 95.88 170 PRO A C 1
ATOM 1270 O O . PRO A 1 170 ? -4.764 2.333 12.446 1.00 95.88 170 PRO A O 1
ATOM 1273 N N . GLU A 1 171 ? -5.904 4.212 11.997 1.00 95.69 171 GLU A N 1
ATOM 1274 C CA . GLU A 1 171 ? -6.338 3.731 10.675 1.00 95.69 171 GLU A CA 1
ATOM 1275 C C . GLU A 1 171 ? -5.159 3.617 9.700 1.00 95.69 171 GLU A C 1
ATOM 1277 O O . GLU A 1 171 ? -5.141 2.719 8.872 1.00 95.69 171 GLU A O 1
ATOM 1282 N N . TYR A 1 172 ? -4.157 4.492 9.801 1.00 95.88 172 TYR A N 1
ATOM 1283 C CA . TYR A 1 172 ? -3.027 4.538 8.873 1.00 95.88 172 TYR A CA 1
ATOM 1284 C C . TYR A 1 172 ? -1.713 4.314 9.613 1.00 95.88 172 TYR A C 1
ATOM 1286 O O . TYR A 1 172 ? -1.429 4.981 10.611 1.00 95.88 172 TYR A O 1
ATOM 1294 N N . ILE A 1 173 ? -0.881 3.411 9.098 1.00 95.62 173 ILE A N 1
ATOM 1295 C CA . ILE A 1 173 ? 0.441 3.111 9.659 1.00 95.62 173 ILE A CA 1
ATOM 1296 C C . ILE A 1 173 ? 1.475 3.168 8.541 1.00 95.62 173 ILE A C 1
ATOM 1298 O O . ILE A 1 173 ? 1.275 2.589 7.479 1.00 95.62 173 ILE A O 1
ATOM 1302 N N . ILE A 1 174 ? 2.598 3.841 8.785 1.00 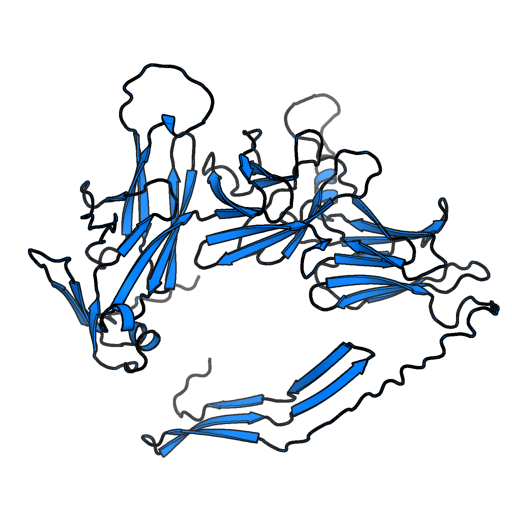96.56 174 ILE A N 1
ATOM 1303 C CA . ILE A 1 174 ? 3.769 3.806 7.906 1.00 96.56 174 ILE A CA 1
ATOM 1304 C C . ILE A 1 174 ? 4.875 2.976 8.557 1.00 96.56 174 ILE A C 1
ATOM 1306 O O . ILE A 1 174 ? 5.247 3.226 9.702 1.00 96.56 174 ILE A O 1
ATOM 1310 N N . SER A 1 175 ? 5.421 2.013 7.824 1.00 96.44 175 SER A N 1
ATOM 1311 C CA . SER A 1 175 ? 6.505 1.130 8.253 1.00 96.44 175 SER A CA 1
ATOM 1312 C C . SER A 1 175 ? 7.738 1.365 7.388 1.00 96.44 175 SER A C 1
ATOM 1314 O O . SER A 1 175 ? 7.713 1.197 6.166 1.00 96.44 175 SER A O 1
ATOM 1316 N N . ASN A 1 176 ? 8.833 1.776 8.024 1.00 96.19 176 ASN A N 1
ATOM 1317 C CA . ASN A 1 176 ? 10.095 2.035 7.349 1.00 96.19 176 ASN A CA 1
ATOM 1318 C C . ASN A 1 176 ? 10.984 0.786 7.377 1.00 96.19 176 ASN A C 1
ATOM 1320 O O . ASN A 1 176 ? 11.561 0.472 8.416 1.00 96.19 176 ASN A O 1
ATOM 1324 N N . PHE A 1 177 ? 11.138 0.117 6.237 1.00 95.19 177 PHE A N 1
ATOM 1325 C CA . PHE A 1 177 ? 12.082 -0.992 6.056 1.00 95.19 177 PHE A CA 1
ATOM 1326 C C . PHE A 1 177 ? 13.342 -0.568 5.285 1.00 95.19 177 PHE A C 1
ATOM 1328 O O . PHE A 1 177 ? 14.107 -1.415 4.839 1.00 95.19 177 PHE A O 1
ATOM 1335 N N . LEU A 1 178 ? 13.576 0.737 5.111 1.00 91.81 178 LEU A N 1
ATOM 1336 C CA . LEU A 1 178 ? 14.834 1.259 4.582 1.00 91.81 178 LEU A CA 1
ATOM 1337 C C . LEU A 1 178 ? 15.899 1.311 5.685 1.00 91.81 178 LEU A C 1
ATOM 1339 O O . LEU A 1 178 ? 15.596 1.457 6.871 1.00 91.81 178 LEU A O 1
ATOM 1343 N N . HIS A 1 179 ? 17.171 1.274 5.282 1.00 90.75 179 HIS A N 1
ATOM 1344 C CA . HIS A 1 179 ? 18.313 1.371 6.206 1.00 90.75 179 HIS A CA 1
ATOM 1345 C C . HIS A 1 179 ? 18.485 2.762 6.822 1.00 90.75 179 HIS A C 1
ATOM 1347 O O . HIS A 1 179 ? 19.161 2.916 7.837 1.00 90.75 179 HIS A O 1
ATOM 1353 N N . ASN A 1 180 ? 17.897 3.788 6.207 1.00 90.69 180 ASN A N 1
ATOM 1354 C CA . ASN A 1 180 ? 17.958 5.175 6.646 1.00 90.69 180 ASN A CA 1
ATOM 1355 C C . ASN A 1 180 ? 16.605 5.679 7.165 1.00 90.69 180 ASN A C 1
ATOM 1357 O O . ASN A 1 180 ? 15.539 5.159 6.839 1.00 90.69 180 ASN A O 1
ATOM 1361 N N . THR A 1 181 ? 16.653 6.725 7.993 1.00 93.00 181 THR A N 1
ATOM 1362 C CA . THR A 1 181 ? 15.451 7.442 8.430 1.00 93.00 181 THR A CA 1
ATOM 1363 C C . THR A 1 181 ? 14.703 7.980 7.215 1.00 93.00 181 THR A C 1
ATOM 1365 O O . THR A 1 181 ? 15.310 8.579 6.321 1.00 93.00 181 THR A O 1
ATOM 1368 N N . ILE A 1 182 ? 13.386 7.798 7.209 1.00 93.94 182 ILE A N 1
ATOM 1369 C CA . ILE A 1 182 ? 12.498 8.489 6.279 1.00 93.94 182 ILE A CA 1
ATOM 1370 C C . ILE A 1 182 ? 11.843 9.667 6.975 1.00 93.94 182 ILE A C 1
ATOM 1372 O O . ILE A 1 182 ? 11.603 9.666 8.182 1.00 93.94 182 ILE A O 1
ATOM 1376 N N . TYR A 1 183 ? 11.504 10.648 6.164 1.00 93.25 183 TYR A N 1
ATOM 1377 C CA . TYR A 1 183 ? 10.684 11.773 6.546 1.00 93.25 183 TYR A CA 1
ATOM 1378 C C . TYR A 1 183 ? 9.377 11.668 5.782 1.00 93.25 183 TYR A C 1
ATOM 1380 O O . TYR A 1 183 ? 9.416 11.523 4.560 1.00 93.25 183 TYR A O 1
ATOM 1388 N N . TYR A 1 184 ? 8.241 11.774 6.464 1.00 93.50 184 TYR A N 1
ATOM 1389 C CA . TYR A 1 184 ? 6.947 11.916 5.802 1.00 93.50 184 TYR A CA 1
ATOM 1390 C C . TYR A 1 184 ? 6.282 13.242 6.162 1.00 93.50 184 TYR A C 1
ATOM 1392 O O . TYR A 1 184 ? 6.555 13.835 7.205 1.00 93.50 184 TYR A O 1
ATOM 1400 N N . ARG A 1 185 ? 5.418 13.727 5.274 1.00 91.94 185 ARG A N 1
ATOM 1401 C CA . ARG A 1 185 ? 4.546 14.881 5.517 1.00 91.94 185 ARG A CA 1
ATOM 1402 C C . ARG A 1 185 ? 3.220 14.691 4.800 1.00 91.94 185 ARG A C 1
ATOM 1404 O O . ARG A 1 185 ? 3.152 13.968 3.808 1.00 91.94 185 ARG A O 1
ATOM 1411 N N . GLN A 1 186 ? 2.183 15.371 5.262 1.00 91.56 186 GLN A N 1
ATOM 1412 C CA . GLN A 1 186 ? 0.870 15.310 4.624 1.00 91.56 186 GLN A CA 1
ATOM 1413 C C . GLN A 1 186 ? 0.892 16.012 3.270 1.00 91.56 186 GLN A C 1
ATOM 1415 O O . GLN A 1 186 ? 1.470 17.096 3.119 1.00 91.56 186 GLN A O 1
ATOM 1420 N N . TYR A 1 187 ? 0.261 15.384 2.285 1.00 90.19 187 TYR A N 1
ATOM 1421 C CA . TYR A 1 187 ? 0.159 15.936 0.948 1.00 90.19 187 TYR A C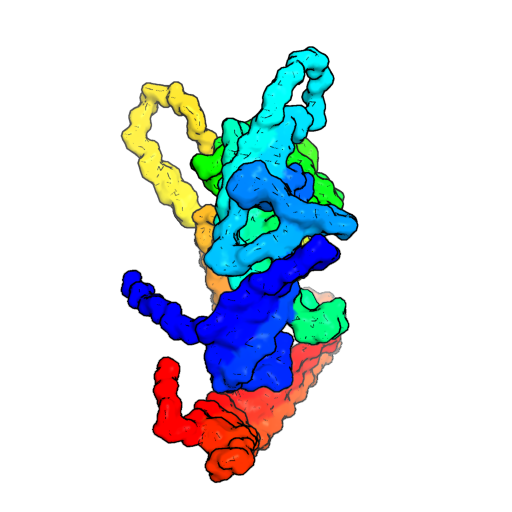A 1
ATOM 1422 C C . TYR A 1 187 ? -0.642 17.244 0.963 1.00 90.19 187 TYR A C 1
ATOM 1424 O O . TYR A 1 187 ? -1.601 17.396 1.713 1.00 90.19 187 TYR A O 1
ATOM 1432 N N . GLY A 1 188 ? -0.220 18.218 0.155 1.00 84.12 188 GLY A N 1
ATOM 1433 C CA . GLY A 1 188 ? -0.834 19.549 0.135 1.00 84.12 188 GLY A CA 1
ATOM 1434 C C . GLY A 1 188 ? -0.401 20.475 1.277 1.00 84.12 188 GLY A C 1
ATOM 1435 O O . GLY A 1 188 ? -0.845 21.617 1.320 1.00 84.12 188 GLY A O 1
ATOM 1436 N N . THR A 1 189 ? 0.501 20.038 2.166 1.00 82.88 189 THR A N 1
ATOM 1437 C CA . THR A 1 189 ? 1.025 20.875 3.255 1.00 82.88 189 THR A CA 1
ATOM 1438 C C . THR A 1 189 ? 2.513 21.185 3.078 1.00 82.88 189 THR A C 1
ATOM 1440 O O . THR A 1 189 ? 3.291 20.367 2.584 1.00 82.88 189 THR A O 1
ATOM 1443 N N . GLN A 1 190 ? 2.933 22.364 3.543 1.00 77.94 190 GLN A N 1
ATOM 1444 C CA . GLN A 1 190 ? 4.347 22.666 3.824 1.00 77.94 190 GLN A CA 1
ATOM 1445 C C . GLN A 1 190 ? 4.715 22.324 5.278 1.00 77.94 190 GLN A C 1
ATOM 1447 O O . GLN A 1 190 ? 5.689 22.852 5.811 1.00 77.94 190 GLN A O 1
ATOM 1452 N N . GLY A 1 191 ? 3.899 21.490 5.935 1.00 68.88 191 GLY A N 1
ATOM 1453 C CA . GLY A 1 191 ? 4.014 21.173 7.354 1.00 68.88 191 GLY A CA 1
ATOM 1454 C C . GLY A 1 191 ? 5.343 20.503 7.722 1.00 68.88 191 GLY A C 1
ATOM 1455 O O . GLY A 1 191 ? 6.097 20.073 6.840 1.00 68.88 191 GLY A O 1
ATOM 1456 N N . PRO A 1 192 ? 5.641 20.411 9.031 1.00 73.81 192 PRO A N 1
ATOM 1457 C CA . PRO A 1 192 ? 6.869 19.794 9.503 1.00 73.81 192 PRO A CA 1
ATOM 1458 C C . PRO A 1 192 ? 6.934 18.336 9.050 1.00 73.81 192 PRO A C 1
ATOM 1460 O O . PRO A 1 192 ? 5.944 17.605 9.081 1.00 73.81 192 PRO A O 1
ATOM 1463 N N . ALA A 1 193 ? 8.122 17.920 8.627 1.00 86.62 193 ALA A N 1
ATOM 1464 C CA . ALA A 1 193 ? 8.379 16.533 8.299 1.00 86.62 193 ALA A CA 1
ATOM 1465 C C . ALA A 1 193 ? 8.503 15.704 9.585 1.00 86.62 193 ALA A C 1
ATOM 1467 O O . ALA A 1 193 ? 9.213 16.102 10.508 1.00 86.62 193 ALA A O 1
ATOM 1468 N N . ILE A 1 194 ? 7.837 14.554 9.629 1.00 91.19 194 ILE A N 1
ATOM 1469 C CA . ILE A 1 194 ? 7.883 13.614 10.750 1.00 91.19 194 ILE A CA 1
ATOM 1470 C C . ILE A 1 194 ? 8.892 12.513 10.424 1.00 91.19 194 ILE A C 1
ATOM 1472 O O . ILE A 1 194 ? 8.866 11.936 9.336 1.00 91.19 194 ILE A O 1
ATOM 1476 N N . GLU A 1 195 ? 9.783 12.237 11.372 1.00 93.88 195 GLU A N 1
ATOM 1477 C CA . GLU A 1 195 ? 10.818 11.210 11.257 1.00 93.88 195 GLU A CA 1
ATOM 1478 C C . GLU A 1 195 ? 10.281 9.818 11.588 1.00 93.88 195 GLU A C 1
ATOM 1480 O O . GLU A 1 195 ? 9.668 9.614 12.636 1.00 93.88 195 GLU A O 1
ATOM 1485 N N . VAL A 1 196 ? 10.593 8.838 10.738 1.00 94.88 196 VAL A N 1
ATOM 1486 C CA . VAL A 1 196 ? 10.354 7.414 11.006 1.00 94.88 196 VAL A CA 1
ATOM 1487 C C . VAL A 1 196 ? 11.676 6.668 10.869 1.00 94.88 196 VAL A C 1
ATOM 1489 O O . VAL A 1 196 ? 12.301 6.635 9.804 1.00 94.88 196 VAL A O 1
ATOM 1492 N N . LYS A 1 197 ? 12.134 6.090 11.980 1.00 95.25 197 LYS A N 1
ATOM 1493 C CA . LYS A 1 197 ? 13.440 5.427 12.071 1.00 95.25 197 LYS A CA 1
ATOM 1494 C C . LYS A 1 197 ? 13.464 4.123 11.261 1.00 95.25 197 LYS A C 1
ATOM 1496 O O . LYS A 1 197 ? 12.401 3.536 11.051 1.00 95.25 197 LYS A O 1
ATOM 1501 N N . PRO A 1 198 ? 14.646 3.649 10.835 1.00 94.69 198 PRO A N 1
ATOM 1502 C CA . PRO A 1 198 ? 14.792 2.329 10.225 1.00 94.69 198 PRO A CA 1
ATOM 1503 C C . PRO A 1 198 ? 14.147 1.230 11.073 1.00 94.69 198 PRO A C 1
ATOM 1505 O O . PRO A 1 198 ? 14.282 1.240 12.299 1.00 94.69 198 PRO A O 1
ATOM 1508 N N . ASN A 1 199 ? 13.475 0.286 10.418 1.00 93.62 199 ASN A N 1
ATOM 1509 C CA . ASN A 1 199 ? 12.797 -0.865 11.023 1.00 93.62 199 ASN A CA 1
ATOM 1510 C C . ASN A 1 199 ? 11.781 -0.494 12.115 1.00 93.62 199 ASN A C 1
ATOM 1512 O O . ASN A 1 199 ? 11.600 -1.225 13.089 1.00 93.62 199 ASN A O 1
ATOM 1516 N N . SER A 1 200 ? 11.128 0.659 11.966 1.00 93.56 200 SER A N 1
ATOM 1517 C CA . SER A 1 200 ? 10.081 1.122 12.875 1.00 93.56 200 SER A CA 1
ATOM 1518 C C . SER A 1 200 ? 8.792 1.434 12.124 1.00 93.56 200 SER A C 1
ATOM 1520 O O . SER A 1 200 ? 8.811 1.735 10.928 1.00 93.56 200 SER A O 1
ATOM 1522 N N . SER A 1 201 ? 7.676 1.371 12.849 1.00 94.19 201 SER A N 1
ATOM 1523 C CA . SER A 1 201 ? 6.366 1.790 12.357 1.00 94.19 201 SER A CA 1
ATOM 1524 C C . SER A 1 201 ? 5.875 3.018 13.114 1.00 94.19 201 SER A C 1
ATOM 1526 O O . SER A 1 201 ? 6.187 3.190 14.294 1.00 94.19 201 SER A O 1
ATOM 1528 N N . TYR A 1 202 ? 5.108 3.868 12.439 1.00 94.38 202 TYR A N 1
ATOM 1529 C CA . TYR A 1 202 ? 4.572 5.101 13.000 1.00 94.38 202 TYR A CA 1
ATOM 1530 C C . TYR A 1 202 ? 3.104 5.295 12.586 1.00 94.38 202 TYR A C 1
ATOM 1532 O O . TYR A 1 202 ? 2.786 5.120 11.407 1.00 94.38 202 TYR A O 1
ATOM 1540 N N . PRO A 1 203 ? 2.199 5.657 13.513 1.00 94.75 203 PRO A N 1
ATOM 1541 C CA . PRO A 1 203 ? 0.815 5.967 13.171 1.00 94.75 203 PRO A CA 1
ATOM 1542 C C . PRO A 1 203 ? 0.719 7.309 12.437 1.00 94.75 203 PRO A C 1
ATOM 1544 O O . PRO A 1 203 ? 1.319 8.302 12.851 1.00 94.75 203 PRO A O 1
ATOM 1547 N N . VAL A 1 204 ? -0.054 7.362 11.356 1.00 92.94 204 VAL A N 1
ATOM 1548 C CA . VAL A 1 204 ? -0.278 8.595 10.595 1.00 92.94 204 VAL A CA 1
ATOM 1549 C C . VAL A 1 204 ? -1.574 9.245 11.066 1.00 92.94 204 VAL A C 1
ATOM 1551 O O . VAL A 1 204 ? -2.655 8.675 10.946 1.00 92.94 204 VAL A O 1
ATOM 1554 N N . TYR A 1 205 ? -1.447 10.467 11.582 1.00 90.94 205 TYR A N 1
ATOM 1555 C CA . TYR A 1 205 ? -2.570 11.333 11.929 1.00 90.94 205 TYR A CA 1
ATOM 1556 C C . TYR A 1 205 ? -2.518 12.612 11.095 1.00 90.94 205 TYR A C 1
ATOM 1558 O O . TYR A 1 205 ? -1.442 13.087 10.710 1.00 90.94 205 TYR A O 1
ATOM 1566 N N . TRP A 1 206 ? -3.689 13.171 10.819 1.00 90.88 206 TRP A N 1
ATOM 1567 C CA . TRP A 1 206 ? -3.872 14.269 9.881 1.00 90.88 206 TRP A CA 1
ATOM 1568 C C . TRP A 1 206 ? -3.862 15.616 10.608 1.00 90.88 206 TRP A C 1
ATOM 1570 O O . TRP A 1 206 ? -4.126 15.693 11.803 1.00 90.88 206 TRP A O 1
ATOM 1580 N N . SER A 1 207 ? -3.507 16.694 9.910 1.00 86.94 207 SER A N 1
ATOM 1581 C CA . SER A 1 207 ? -3.546 18.061 10.455 1.00 86.94 207 SER A CA 1
ATOM 1582 C C . SER A 1 207 ? -4.936 18.674 10.306 1.00 86.94 207 SER A C 1
ATOM 1584 O O . SER A 1 207 ? -5.328 19.527 11.090 1.00 86.94 207 SER A O 1
ATOM 1586 N N . SER A 1 208 ? -5.704 18.199 9.325 1.00 85.00 208 SER A N 1
ATOM 1587 C CA . SER A 1 208 ? -7.103 18.549 9.116 1.00 85.00 208 SER A CA 1
ATOM 1588 C C . SER A 1 208 ? -7.830 17.386 8.444 1.00 85.00 208 SER A C 1
ATOM 1590 O O . SER A 1 208 ? -7.218 16.615 7.705 1.00 85.00 208 SER A O 1
ATOM 1592 N N . ALA A 1 209 ? -9.134 17.277 8.701 1.00 85.38 209 ALA A N 1
ATOM 1593 C CA . ALA A 1 209 ? -10.030 16.369 7.990 1.00 85.38 209 ALA A CA 1
ATOM 1594 C C . ALA A 1 209 ? -10.368 16.857 6.565 1.00 85.38 209 ALA A C 1
ATOM 1596 O O . ALA A 1 209 ? -10.816 16.066 5.745 1.00 85.38 209 ALA A O 1
ATOM 1597 N N . ASP A 1 210 ? -10.128 18.138 6.261 1.00 85.56 210 ASP A N 1
ATOM 1598 C CA . ASP A 1 210 ? -10.413 18.733 4.945 1.00 85.56 210 ASP A CA 1
ATOM 1599 C C . ASP A 1 210 ? -9.319 18.441 3.907 1.00 85.56 210 ASP A C 1
ATOM 1601 O O . ASP A 1 210 ? -9.493 18.681 2.710 1.00 85.56 210 ASP A O 1
ATOM 1605 N N . LEU A 1 211 ? -8.156 17.971 4.364 1.00 84.06 211 LEU A N 1
ATOM 1606 C CA . LEU A 1 211 ? -7.045 17.618 3.492 1.00 84.06 211 LEU A CA 1
ATOM 1607 C C . LEU A 1 211 ? -7.199 16.185 2.974 1.00 84.06 211 LEU A C 1
ATOM 1609 O O . LEU A 1 211 ? -7.722 15.324 3.681 1.00 84.06 211 LEU A O 1
ATOM 1613 N N . PRO A 1 212 ? -6.680 15.887 1.770 1.00 86.88 212 PRO A N 1
ATOM 1614 C CA . PRO A 1 212 ? -6.613 14.515 1.294 1.00 86.88 212 PRO A CA 1
ATOM 1615 C C . PRO A 1 212 ? -5.849 13.624 2.283 1.00 86.88 212 PRO A C 1
ATOM 1617 O O . PRO A 1 212 ? -4.760 13.996 2.727 1.00 86.88 212 PRO A O 1
ATOM 1620 N N . PHE A 1 213 ? -6.370 12.424 2.560 1.00 90.75 213 PHE A N 1
ATOM 1621 C CA . PHE A 1 213 ? -5.678 11.375 3.326 1.00 90.75 213 PHE A CA 1
ATOM 1622 C C . PHE A 1 213 ? -4.573 10.729 2.486 1.00 90.75 213 PHE A C 1
ATOM 1624 O O . PHE A 1 213 ? -4.611 9.561 2.105 1.00 90.75 213 PHE A O 1
ATOM 1631 N N . ALA A 1 214 ? -3.587 11.553 2.154 1.00 93.88 214 ALA A N 1
ATOM 1632 C CA . ALA A 1 214 ? -2.419 11.203 1.381 1.00 93.88 214 ALA A CA 1
ATOM 1633 C C . ALA A 1 214 ? -1.185 11.842 2.012 1.00 93.88 214 ALA A C 1
ATOM 1635 O O . ALA A 1 214 ? -1.233 12.937 2.581 1.00 93.88 214 ALA A O 1
ATOM 1636 N N . PHE A 1 215 ? -0.045 11.181 1.878 1.00 94.75 215 PHE A N 1
ATOM 1637 C CA . PHE A 1 215 ? 1.225 11.696 2.377 1.00 94.75 215 PHE A CA 1
ATOM 1638 C C . PHE A 1 215 ? 2.318 11.586 1.321 1.00 94.75 215 PHE A C 1
ATOM 1640 O O . PHE A 1 215 ? 2.191 10.877 0.330 1.00 94.75 215 PHE A O 1
ATOM 1647 N N . GLN A 1 216 ? 3.398 12.325 1.519 1.00 94.12 216 GLN A N 1
ATOM 1648 C CA . GLN A 1 216 ? 4.628 12.196 0.750 1.00 94.12 216 GLN A CA 1
ATOM 1649 C C . GLN A 1 216 ? 5.723 11.712 1.684 1.00 94.12 216 GLN A C 1
ATOM 1651 O O . GLN A 1 216 ? 5.722 12.070 2.863 1.00 94.12 216 GLN A O 1
ATOM 1656 N N . PHE A 1 217 ? 6.689 10.971 1.154 1.00 93.94 217 PHE A N 1
ATOM 1657 C CA . PHE A 1 217 ? 7.899 10.624 1.886 1.00 93.94 217 PHE A CA 1
ATOM 1658 C C . PHE A 1 217 ? 9.155 11.052 1.131 1.00 93.94 217 PHE A C 1
ATOM 1660 O O . PHE A 1 217 ? 9.130 11.309 -0.075 1.00 93.94 217 PHE A O 1
ATOM 1667 N N . ARG A 1 218 ? 10.264 11.125 1.863 1.00 91.12 218 ARG A N 1
ATOM 1668 C CA . ARG A 1 218 ? 11.618 11.192 1.318 1.00 91.12 218 ARG A CA 1
ATOM 1669 C C . ARG A 1 218 ? 12.582 10.414 2.229 1.00 91.12 218 ARG A C 1
ATOM 1671 O O . ARG A 1 218 ? 12.486 10.544 3.452 1.00 91.12 218 ARG A O 1
ATOM 1678 N N . PRO A 1 219 ? 13.508 9.618 1.679 1.00 90.00 219 PRO A N 1
ATOM 1679 C CA . PRO A 1 219 ? 14.590 9.012 2.454 1.00 90.00 219 PRO A CA 1
ATOM 1680 C C . PRO A 1 219 ? 15.724 10.002 2.761 1.00 90.00 219 PRO A C 1
ATOM 1682 O O . PRO A 1 219 ? 16.137 10.759 1.883 1.00 90.00 219 PRO A O 1
ATOM 1685 N N . GLY A 1 220 ? 16.312 9.910 3.958 1.00 81.12 220 GLY A N 1
ATOM 1686 C CA . GLY A 1 220 ? 17.544 10.620 4.327 1.00 81.12 220 GLY A CA 1
ATOM 1687 C C . GLY A 1 220 ? 17.366 12.105 4.671 1.00 81.12 220 GLY A C 1
ATOM 1688 O O . GLY A 1 220 ? 16.252 12.618 4.740 1.00 81.12 220 GLY A O 1
ATOM 1689 N N . THR A 1 221 ? 18.480 12.796 4.938 1.00 59.59 221 THR A N 1
ATOM 1690 C CA . THR A 1 221 ? 18.493 14.216 5.331 1.00 59.59 221 THR A CA 1
ATOM 1691 C C . THR A 1 221 ? 18.338 15.160 4.129 1.00 59.59 221 THR A C 1
ATOM 1693 O O . THR A 1 221 ? 18.385 14.758 2.970 1.00 59.59 221 THR A O 1
ATOM 1696 N N . THR A 1 222 ? 18.108 16.442 4.421 1.00 53.00 222 THR A N 1
ATOM 1697 C CA . THR A 1 222 ? 17.669 17.536 3.530 1.00 53.00 222 THR A CA 1
ATOM 1698 C C . THR A 1 222 ? 18.456 17.774 2.236 1.00 53.00 222 THR A C 1
ATOM 1700 O O . THR A 1 222 ? 17.942 18.484 1.378 1.00 53.00 222 THR A O 1
ATOM 1703 N N . GLU A 1 223 ? 19.645 17.192 2.073 1.00 55.25 223 GLU A N 1
ATOM 1704 C CA . GLU A 1 223 ? 20.466 17.280 0.850 1.00 55.25 223 GLU A CA 1
ATOM 1705 C C . GLU A 1 223 ? 20.266 16.083 -0.109 1.00 55.25 223 GLU A C 1
ATOM 1707 O O . GLU A 1 223 ? 20.992 15.940 -1.089 1.00 55.25 223 GLU A O 1
ATOM 1712 N N . GLY A 1 224 ? 19.285 15.214 0.171 1.00 70.00 224 GLY A N 1
ATOM 1713 C CA . GLY A 1 224 ? 18.975 14.008 -0.603 1.00 70.00 224 GLY A CA 1
ATOM 1714 C C . GLY A 1 224 ? 17.720 14.095 -1.483 1.00 70.00 224 GLY A C 1
ATOM 1715 O O . GLY A 1 224 ? 17.434 15.104 -2.124 1.00 70.00 224 GLY A O 1
ATOM 1716 N N . TYR A 1 225 ? 16.980 12.984 -1.540 1.00 81.50 225 TYR A N 1
ATOM 1717 C CA . TYR A 1 225 ? 15.828 12.783 -2.418 1.00 81.50 225 TYR A CA 1
ATOM 1718 C C . TYR A 1 225 ? 14.762 13.891 -2.343 1.00 81.50 225 TYR A C 1
ATOM 1720 O O . TYR A 1 225 ? 14.427 14.402 -1.271 1.00 81.50 225 TYR A O 1
ATOM 1728 N N . ALA A 1 226 ? 14.158 14.194 -3.495 1.00 86.31 226 ALA A N 1
ATOM 1729 C CA . ALA A 1 226 ? 12.938 14.984 -3.575 1.00 86.31 226 ALA A CA 1
ATOM 1730 C C . ALA A 1 226 ? 11.769 14.269 -2.873 1.00 86.31 226 ALA A C 1
ATOM 1732 O O . ALA A 1 226 ? 11.761 13.046 -2.725 1.00 86.31 226 ALA A O 1
ATOM 1733 N N . TRP A 1 227 ? 10.760 15.043 -2.468 1.00 89.44 227 TRP A N 1
ATOM 1734 C CA . TRP A 1 227 ? 9.504 14.489 -1.966 1.00 89.44 227 TRP A CA 1
ATOM 1735 C C . TRP A 1 227 ? 8.819 13.635 -3.035 1.00 89.44 227 TRP A C 1
ATOM 1737 O O . TRP A 1 227 ? 8.759 14.027 -4.201 1.00 89.44 227 TRP A O 1
ATOM 1747 N N . SER A 1 228 ? 8.274 12.492 -2.620 1.00 92.06 228 SER A N 1
ATOM 1748 C CA . SER A 1 228 ? 7.489 11.613 -3.485 1.00 92.06 228 SER A CA 1
ATOM 1749 C C . SER A 1 228 ? 6.240 12.285 -4.050 1.00 92.06 228 SER A C 1
ATOM 1751 O O . SER A 1 228 ? 5.749 13.279 -3.511 1.00 92.06 228 SER A O 1
ATOM 1753 N N . GLY A 1 229 ? 5.648 11.684 -5.085 1.00 90.12 229 GLY A N 1
ATOM 1754 C CA . GLY A 1 229 ? 4.223 11.881 -5.358 1.00 90.12 229 GLY A CA 1
ATOM 1755 C C . GLY A 1 229 ? 3.356 11.521 -4.137 1.00 90.12 229 GLY A C 1
ATOM 1756 O O . GLY A 1 229 ? 3.865 10.912 -3.185 1.00 90.12 229 GLY A O 1
ATOM 1757 N N . PRO A 1 230 ? 2.067 11.905 -4.118 1.00 93.88 230 PRO A N 1
ATOM 1758 C CA . PRO A 1 230 ? 1.168 11.493 -3.048 1.00 93.88 230 PRO A CA 1
ATOM 1759 C C . PRO A 1 230 ? 1.108 9.965 -2.986 1.00 93.88 230 PRO A C 1
ATOM 1761 O O . PRO A 1 230 ? 1.040 9.299 -4.016 1.00 93.88 230 PRO A O 1
ATOM 1764 N N . ILE A 1 231 ? 1.136 9.432 -1.773 1.00 96.19 231 ILE A N 1
ATOM 1765 C CA . ILE A 1 231 ? 0.866 8.038 -1.448 1.00 96.19 231 ILE A CA 1
ATOM 1766 C C . ILE A 1 231 ? -0.514 8.000 -0.818 1.00 96.19 231 ILE A C 1
ATOM 1768 O O . ILE A 1 231 ? -0.771 8.712 0.156 1.00 96.19 231 ILE A O 1
ATOM 1772 N N . ILE A 1 232 ? -1.383 7.176 -1.392 1.00 94.25 232 ILE A N 1
ATOM 1773 C CA . ILE A 1 232 ? -2.745 6.953 -0.923 1.00 94.25 232 ILE A CA 1
ATOM 1774 C C . ILE A 1 232 ? -2.797 5.513 -0.433 1.00 94.25 232 ILE A C 1
ATOM 1776 O O . ILE A 1 232 ? -2.609 4.578 -1.210 1.00 94.25 232 ILE A O 1
ATOM 1780 N N . ALA A 1 233 ? -3.004 5.346 0.868 1.00 92.25 233 ALA A N 1
ATOM 1781 C CA . ALA A 1 233 ? -3.214 4.036 1.453 1.00 92.25 233 ALA A CA 1
ATOM 1782 C C . ALA A 1 233 ? -4.709 3.718 1.346 1.00 92.25 233 ALA A C 1
ATOM 1784 O O . ALA A 1 233 ? -5.516 4.258 2.095 1.00 92.25 233 ALA A O 1
ATOM 1785 N N . SER A 1 234 ? -5.086 2.906 0.369 1.00 88.50 234 SER A N 1
ATOM 1786 C CA . SER A 1 234 ? -6.469 2.491 0.136 1.00 88.50 234 SER A CA 1
ATOM 1787 C C . SER A 1 234 ? -6.500 1.117 -0.525 1.00 88.50 234 SER A C 1
ATOM 1789 O O . SER A 1 234 ? -5.496 0.623 -1.043 1.00 88.50 234 SER A O 1
ATOM 1791 N N . GLU A 1 235 ? -7.669 0.492 -0.504 1.00 87.31 235 GLU A N 1
ATOM 1792 C CA . GLU A 1 235 ? -7.921 -0.848 -1.029 1.00 87.31 235 GLU A CA 1
ATOM 1793 C C . GLU A 1 235 ? -7.671 -0.925 -2.542 1.00 87.31 235 GLU A C 1
ATOM 1795 O O . GLU A 1 235 ? -7.194 -1.938 -3.046 1.00 87.31 235 GLU A O 1
ATOM 1800 N N . GLU A 1 236 ? -7.918 0.168 -3.267 1.00 89.44 236 GLU A N 1
ATOM 1801 C CA . GLU A 1 236 ? -7.628 0.291 -4.704 1.00 89.44 236 GLU A CA 1
ATOM 1802 C C . GLU A 1 236 ? -6.129 0.211 -5.036 1.00 89.44 236 GLU A C 1
ATOM 1804 O O . GLU A 1 236 ? -5.772 -0.190 -6.145 1.00 89.44 236 GLU A O 1
ATOM 1809 N N . PHE A 1 237 ? -5.256 0.561 -4.087 1.00 89.62 237 PHE A N 1
ATOM 1810 C CA . PHE A 1 237 ? -3.803 0.532 -4.255 1.00 89.62 237 PHE A CA 1
ATOM 1811 C C . PHE A 1 237 ? -3.135 -0.613 -3.495 1.00 89.62 237 PHE A C 1
ATOM 1813 O O . PHE A 1 237 ? -1.906 -0.627 -3.398 1.00 89.62 237 PHE A O 1
ATOM 1820 N N . ALA A 1 238 ? -3.916 -1.573 -2.988 1.00 90.06 238 ALA A N 1
ATOM 1821 C CA . ALA A 1 238 ? -3.398 -2.730 -2.274 1.00 90.06 238 ALA A CA 1
ATOM 1822 C C . ALA A 1 238 ? -2.338 -3.490 -3.097 1.00 90.06 238 ALA A C 1
ATOM 1824 O O . ALA A 1 238 ? -2.481 -3.708 -4.304 1.00 90.06 238 ALA A O 1
ATOM 1825 N N . GLY A 1 239 ? -1.275 -3.915 -2.417 1.00 90.19 239 GLY A N 1
ATOM 1826 C CA . GLY A 1 239 ? -0.100 -4.551 -3.002 1.00 90.19 239 GLY A CA 1
ATOM 1827 C C . GLY A 1 239 ? 1.060 -3.586 -3.269 1.00 90.19 239 GLY A C 1
ATOM 1828 O O . GLY A 1 239 ? 1.105 -2.459 -2.771 1.00 90.19 239 GLY A O 1
ATOM 1829 N N . GLN A 1 240 ? 2.038 -4.067 -4.039 1.00 91.88 240 GLN A N 1
ATOM 1830 C CA . GLN A 1 240 ? 3.312 -3.387 -4.291 1.00 91.88 240 GLN A CA 1
ATOM 1831 C C . GLN A 1 240 ? 3.210 -2.345 -5.408 1.00 91.88 240 GLN A C 1
ATOM 1833 O O . GLN A 1 240 ? 2.877 -2.662 -6.556 1.00 91.88 240 GLN A O 1
ATOM 1838 N N . ASN A 1 241 ? 3.598 -1.108 -5.102 1.00 94.38 241 ASN A N 1
ATOM 1839 C CA . ASN A 1 241 ? 3.656 -0.003 -6.050 1.00 94.38 241 ASN A CA 1
ATOM 1840 C C . ASN A 1 241 ? 5.080 0.547 -6.159 1.00 94.38 241 ASN A C 1
ATOM 1842 O O . ASN A 1 241 ? 5.738 0.829 -5.164 1.00 94.38 241 ASN A O 1
ATOM 1846 N N . TRP A 1 242 ? 5.550 0.751 -7.390 1.00 94.94 242 TRP A N 1
ATOM 1847 C CA . TRP A 1 242 ? 6.949 1.088 -7.662 1.00 94.94 242 TRP A CA 1
ATOM 1848 C C . TRP A 1 242 ? 7.096 2.574 -7.936 1.00 94.94 242 TRP A C 1
ATOM 1850 O O . TRP A 1 242 ? 6.740 3.056 -9.018 1.00 94.94 242 TRP A O 1
ATOM 1860 N N . LEU A 1 243 ? 7.613 3.287 -6.942 1.00 95.06 243 LEU A N 1
ATOM 1861 C CA . LEU A 1 243 ? 7.734 4.735 -6.951 1.00 95.06 243 LEU A CA 1
ATOM 1862 C C . LEU A 1 243 ? 9.179 5.153 -7.234 1.00 95.06 243 LEU A C 1
ATOM 1864 O O . LEU A 1 243 ? 10.113 4.618 -6.637 1.00 95.06 243 LEU A O 1
ATOM 1868 N N . VAL A 1 244 ? 9.367 6.126 -8.129 1.00 92.94 244 VAL A N 1
ATOM 1869 C CA . VAL A 1 244 ? 10.683 6.728 -8.398 1.00 92.94 244 VAL A CA 1
ATOM 1870 C C . VAL A 1 244 ? 10.823 8.095 -7.730 1.00 92.94 244 VAL A C 1
ATOM 1872 O O . VAL A 1 244 ? 9.907 8.915 -7.772 1.00 92.94 244 VAL A O 1
ATOM 1875 N N . LEU A 1 245 ? 11.994 8.346 -7.142 1.00 90.06 245 LEU A N 1
ATOM 1876 C CA . LEU A 1 245 ? 12.381 9.632 -6.572 1.00 90.06 245 LEU A CA 1
ATOM 1877 C C . LEU A 1 245 ? 13.642 10.179 -7.237 1.00 90.06 245 LEU A C 1
ATOM 1879 O O . LEU A 1 245 ? 14.632 9.470 -7.441 1.00 90.06 245 LEU A O 1
ATOM 1883 N N . TYR A 1 246 ? 13.627 11.485 -7.502 1.00 83.25 246 TYR A N 1
ATOM 1884 C CA . TYR A 1 246 ? 14.821 12.221 -7.902 1.00 83.25 246 TYR A CA 1
ATOM 1885 C C . TYR A 1 246 ? 15.766 12.340 -6.707 1.00 83.25 246 TYR A C 1
ATOM 1887 O O . TYR A 1 246 ? 15.343 12.770 -5.639 1.00 83.25 246 TYR A O 1
ATOM 1895 N N . ASN A 1 247 ? 17.034 11.968 -6.871 1.00 76.25 247 ASN A N 1
ATOM 1896 C CA . ASN A 1 247 ? 18.012 11.879 -5.780 1.00 76.25 247 ASN A CA 1
ATOM 1897 C C . ASN A 1 247 ? 18.826 13.163 -5.546 1.00 76.25 247 ASN A C 1
ATOM 1899 O O . ASN A 1 247 ? 19.845 13.115 -4.866 1.00 76.25 247 ASN A O 1
ATOM 1903 N N . GLY A 1 248 ? 18.402 14.306 -6.095 1.00 67.56 248 GLY A N 1
ATOM 1904 C CA . GLY A 1 248 ? 19.034 15.612 -5.855 1.00 67.56 248 GLY A CA 1
ATOM 1905 C C . GLY A 1 248 ? 20.351 15.836 -6.609 1.00 67.56 248 GLY A C 1
ATOM 1906 O O . GLY A 1 248 ? 20.711 16.979 -6.881 1.00 67.56 248 GLY A O 1
ATOM 1907 N N . ILE A 1 249 ? 21.037 14.765 -7.011 1.00 67.06 249 ILE A N 1
ATOM 1908 C CA . ILE A 1 249 ? 22.359 14.799 -7.634 1.00 67.06 249 ILE A CA 1
ATOM 1909 C C . ILE 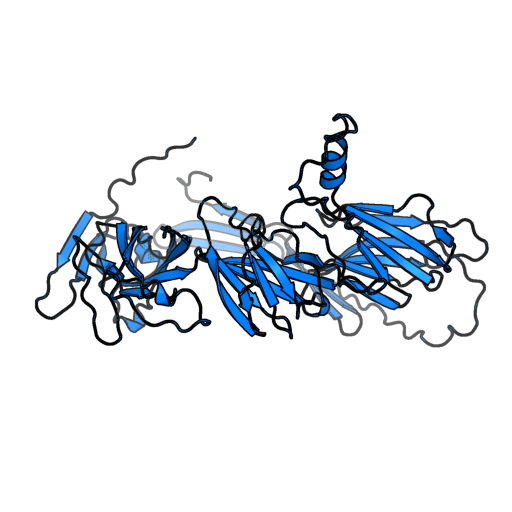A 1 249 ? 22.204 14.641 -9.151 1.00 67.06 249 ILE A C 1
ATOM 1911 O O . ILE A 1 249 ? 21.728 13.625 -9.660 1.00 67.06 249 ILE A O 1
ATOM 1915 N N . SER A 1 250 ? 22.624 15.660 -9.904 1.00 57.16 250 SER A N 1
ATOM 1916 C CA . SER A 1 250 ? 22.601 15.611 -11.367 1.00 57.16 250 SER A CA 1
ATOM 1917 C C . SER A 1 250 ? 23.457 14.441 -11.874 1.00 57.16 250 SER A C 1
ATOM 1919 O O . SER A 1 250 ? 24.646 14.381 -11.564 1.00 57.16 250 SER A O 1
ATOM 1921 N N . ASN A 1 251 ? 22.866 13.563 -12.692 1.00 63.12 251 ASN A N 1
ATOM 1922 C CA . ASN A 1 251 ? 23.454 12.372 -13.337 1.00 63.12 251 ASN A CA 1
ATOM 1923 C C . ASN A 1 251 ? 23.504 11.059 -12.536 1.00 63.12 251 ASN A C 1
ATOM 1925 O O . ASN A 1 251 ? 23.973 10.062 -13.086 1.00 63.12 251 ASN A O 1
ATOM 1929 N N . SER A 1 252 ? 23.016 10.993 -11.296 1.00 69.94 252 SER A N 1
ATOM 1930 C CA . SER A 1 252 ? 22.889 9.704 -10.594 1.00 69.94 252 SER A CA 1
ATOM 1931 C C . SER A 1 252 ? 21.571 8.998 -10.899 1.00 69.94 252 SER A C 1
ATOM 1933 O O . SER A 1 252 ? 20.536 9.639 -11.072 1.00 69.94 252 SER A O 1
ATOM 1935 N N . THR A 1 253 ? 21.596 7.662 -10.913 1.00 74.81 253 THR A N 1
ATOM 1936 C CA . THR A 1 253 ? 20.409 6.829 -11.149 1.00 74.81 253 THR A CA 1
ATOM 1937 C C . THR A 1 253 ? 19.308 7.163 -10.142 1.00 74.81 253 THR A C 1
ATOM 1939 O O . THR A 1 253 ? 19.578 7.109 -8.939 1.00 74.81 253 THR A O 1
ATOM 1942 N N . PRO A 1 254 ? 18.086 7.495 -10.594 1.00 85.88 254 PRO A N 1
ATOM 1943 C CA . PRO A 1 254 ? 16.960 7.754 -9.705 1.00 85.88 254 PRO A CA 1
ATOM 1944 C C . PRO A 1 254 ? 16.728 6.601 -8.724 1.00 85.88 254 PRO A C 1
ATOM 1946 O O . PRO A 1 254 ? 16.935 5.434 -9.059 1.00 85.88 254 PRO A O 1
ATOM 1949 N N . GLY A 1 255 ? 16.275 6.923 -7.516 1.00 89.75 255 GLY A N 1
ATOM 1950 C CA . GLY A 1 255 ? 15.964 5.905 -6.515 1.00 89.75 255 GLY A CA 1
ATOM 1951 C C . GLY A 1 255 ? 14.602 5.294 -6.791 1.00 89.75 255 GLY A C 1
ATOM 1952 O O . GLY A 1 255 ? 13.640 6.026 -7.012 1.00 89.75 255 GLY A O 1
ATOM 1953 N N . VAL A 1 256 ? 14.520 3.966 -6.760 1.00 94.00 256 VAL A N 1
ATOM 1954 C CA . VAL A 1 256 ? 13.268 3.223 -6.942 1.00 94.00 256 VAL A CA 1
ATOM 1955 C C . VAL A 1 256 ? 12.929 2.499 -5.651 1.00 94.00 256 VAL A C 1
ATOM 1957 O O . VAL A 1 256 ? 13.762 1.767 -5.100 1.00 94.00 256 VAL A O 1
ATOM 1960 N N . PHE A 1 257 ? 11.697 2.699 -5.202 1.00 95.25 257 PHE A N 1
ATOM 1961 C CA . PHE A 1 257 ? 11.182 2.220 -3.930 1.00 95.25 257 PHE A CA 1
ATOM 1962 C C . PHE A 1 257 ? 9.942 1.362 -4.156 1.00 95.25 257 PHE A C 1
ATOM 1964 O O . PHE A 1 257 ? 9.092 1.695 -4.986 1.00 95.25 257 PHE A O 1
ATOM 1971 N N . ASP A 1 258 ? 9.864 0.267 -3.410 1.00 95.88 258 ASP A N 1
ATOM 1972 C CA . ASP A 1 258 ? 8.643 -0.514 -3.236 1.00 95.88 258 ASP A CA 1
ATOM 1973 C C . ASP A 1 258 ? 7.810 0.153 -2.136 1.00 95.88 258 ASP A C 1
ATOM 1975 O O . ASP A 1 258 ? 8.280 0.330 -1.008 1.00 95.88 258 ASP A O 1
ATOM 1979 N N . VAL A 1 259 ? 6.604 0.574 -2.504 1.00 97.38 259 VAL A N 1
ATOM 1980 C CA . VAL A 1 259 ? 5.578 1.111 -1.613 1.00 97.38 259 VAL A CA 1
ATOM 1981 C C . VAL A 1 259 ? 4.436 0.105 -1.594 1.00 97.38 259 VAL A C 1
ATOM 1983 O O . VAL A 1 259 ? 3.587 0.090 -2.487 1.00 97.38 259 VAL A O 1
ATOM 1986 N N . GLU A 1 260 ? 4.432 -0.754 -0.586 1.00 96.00 260 GLU A N 1
ATOM 1987 C CA . GLU A 1 260 ? 3.415 -1.785 -0.423 1.00 96.00 260 GLU A CA 1
ATOM 1988 C C . GLU A 1 260 ? 2.287 -1.272 0.468 1.00 96.00 260 GLU A C 1
ATOM 1990 O O . GLU A 1 260 ? 2.528 -0.884 1.611 1.00 96.00 260 GLU A O 1
ATOM 1995 N N . VAL A 1 261 ? 1.058 -1.290 -0.045 1.00 94.31 261 VAL A N 1
ATOM 1996 C CA . VAL A 1 261 ? -0.146 -0.983 0.734 1.00 94.31 261 VAL A CA 1
ATOM 1997 C C . VAL A 1 261 ? -0.816 -2.293 1.131 1.00 94.31 261 VAL A C 1
ATOM 1999 O O . VAL A 1 261 ? -1.187 -3.089 0.271 1.00 94.31 261 VAL A O 1
ATOM 2002 N N . CYS A 1 262 ? -0.990 -2.510 2.429 1.00 94.81 262 CYS A N 1
ATOM 2003 C CA . CYS A 1 262 ? -1.638 -3.687 2.994 1.00 94.81 262 CYS A CA 1
ATOM 2004 C C . CYS A 1 262 ? -2.808 -3.242 3.885 1.00 94.81 262 CYS A C 1
ATOM 2006 O O . CYS A 1 262 ? -2.595 -2.901 5.054 1.00 94.81 262 CYS A O 1
ATOM 2008 N N . PRO A 1 263 ? -4.029 -3.162 3.329 1.00 89.50 263 PRO A N 1
ATOM 2009 C CA . PRO A 1 263 ? -5.243 -3.039 4.120 1.00 89.50 263 PRO A CA 1
ATOM 2010 C C . PRO A 1 263 ? -5.518 -4.367 4.830 1.00 89.50 263 PRO A C 1
ATOM 2012 O O . PRO A 1 263 ? -5.637 -5.402 4.176 1.00 89.50 263 PRO A O 1
ATOM 2015 N N . ASP A 1 264 ? -5.632 -4.331 6.152 1.00 86.50 264 ASP A N 1
ATOM 2016 C CA . ASP A 1 264 ? -5.904 -5.497 6.985 1.00 86.50 264 ASP A CA 1
ATOM 2017 C C . ASP A 1 264 ? -6.799 -5.110 8.166 1.00 86.50 264 ASP A C 1
ATOM 2019 O O . ASP A 1 264 ? -6.474 -4.200 8.928 1.00 86.50 264 ASP A O 1
ATOM 2023 N N . HIS A 1 265 ? -7.956 -5.766 8.289 1.00 84.50 265 HIS A N 1
ATOM 2024 C CA . HIS A 1 265 ? -8.943 -5.529 9.354 1.00 84.50 265 HIS A CA 1
ATOM 2025 C C . HIS A 1 265 ? -9.223 -4.038 9.666 1.00 84.50 265 HIS A C 1
ATOM 2027 O O . HIS A 1 265 ? -9.326 -3.643 10.827 1.00 84.50 265 HIS A O 1
ATOM 2033 N N . GLY A 1 266 ? -9.336 -3.204 8.623 1.00 85.50 266 GLY A N 1
ATOM 2034 C CA . GLY A 1 266 ? -9.602 -1.762 8.726 1.00 85.50 266 GLY A CA 1
ATOM 2035 C C . GLY A 1 266 ? -8.368 -0.883 8.967 1.00 85.50 266 GLY A C 1
ATOM 2036 O O . GLY A 1 266 ? -8.457 0.340 8.895 1.00 85.50 266 GLY A O 1
ATOM 2037 N N . VAL A 1 267 ? -7.190 -1.464 9.189 1.00 92.88 267 VAL A N 1
ATOM 2038 C CA . VAL A 1 267 ? -5.923 -0.729 9.242 1.00 92.88 267 VAL A CA 1
ATOM 2039 C C . VAL A 1 267 ? -5.267 -0.735 7.866 1.00 92.88 267 VAL A C 1
ATOM 2041 O O . VAL A 1 267 ? -5.109 -1.771 7.230 1.00 92.88 267 VAL A O 1
ATOM 2044 N N . LYS A 1 268 ? -4.839 0.433 7.402 1.00 94.75 268 LYS A N 1
ATOM 2045 C CA . LYS A 1 268 ? -4.172 0.657 6.120 1.00 94.75 268 LYS A CA 1
ATOM 2046 C C . LYS A 1 268 ? -2.683 0.866 6.368 1.00 94.75 268 LYS A C 1
ATOM 2048 O O . LYS A 1 268 ? -2.222 1.977 6.648 1.00 94.75 268 LYS A O 1
ATOM 2053 N N . SER A 1 269 ? -1.928 -0.224 6.282 1.00 95.19 269 SER A N 1
ATOM 2054 C CA . SER A 1 269 ? -0.480 -0.211 6.500 1.00 95.19 269 SER A CA 1
ATOM 2055 C C . SER A 1 269 ? 0.268 0.074 5.199 1.00 95.19 269 SER A C 1
ATOM 2057 O O . SER A 1 269 ? -0.047 -0.502 4.161 1.00 95.19 269 SER A O 1
ATOM 2059 N N . VAL A 1 270 ? 1.283 0.935 5.249 1.00 97.38 270 VAL A N 1
ATOM 2060 C CA . VAL A 1 270 ? 2.172 1.240 4.122 1.00 97.38 270 VAL A CA 1
ATOM 2061 C C . VAL A 1 270 ? 3.602 0.879 4.484 1.00 97.38 270 VAL A C 1
ATOM 2063 O O . VAL A 1 270 ? 4.182 1.471 5.391 1.00 97.38 270 VAL A O 1
ATOM 2066 N N . SER A 1 271 ? 4.194 -0.052 3.743 1.00 96.62 271 SER A N 1
ATOM 2067 C CA . SER A 1 271 ? 5.581 -0.482 3.921 1.00 96.62 271 SER A CA 1
ATOM 2068 C C . SER A 1 271 ? 6.473 0.107 2.834 1.00 96.62 271 SER A C 1
ATOM 2070 O O . SER A 1 271 ? 6.148 0.027 1.652 1.00 96.62 271 SER A O 1
ATOM 2072 N N . LEU A 1 272 ? 7.609 0.685 3.229 1.00 96.31 272 LEU A N 1
ATOM 2073 C CA . LEU A 1 272 ? 8.577 1.289 2.309 1.00 96.31 272 LEU A CA 1
ATOM 2074 C C . LEU A 1 272 ? 9.881 0.492 2.285 1.00 96.31 272 LEU A C 1
ATOM 2076 O O . LEU A 1 272 ? 10.526 0.353 3.324 1.00 96.31 272 LEU A O 1
ATOM 2080 N N . ARG A 1 273 ? 10.285 0.009 1.103 1.00 94.31 273 ARG A N 1
ATOM 2081 C CA . ARG A 1 273 ? 11.511 -0.781 0.881 1.00 94.31 273 ARG A CA 1
ATOM 2082 C C . ARG A 1 273 ? 12.312 -0.275 -0.312 1.00 94.31 273 ARG A C 1
ATOM 2084 O O . ARG A 1 273 ? 11.780 0.360 -1.226 1.00 94.31 273 ARG A O 1
ATOM 2091 N N . HIS A 1 274 ? 13.607 -0.582 -0.330 1.00 91.38 274 HIS A N 1
ATOM 2092 C CA . HIS A 1 274 ? 14.407 -0.407 -1.536 1.00 91.38 274 HIS A CA 1
ATOM 2093 C C . HIS A 1 274 ? 13.996 -1.449 -2.570 1.00 91.38 274 HIS A C 1
ATOM 2095 O O . HIS A 1 274 ? 13.778 -2.613 -2.244 1.00 91.38 274 HIS A O 1
ATOM 2101 N N . SER A 1 275 ? 13.944 -1.044 -3.837 1.00 88.38 275 SER A N 1
ATOM 2102 C CA . SER A 1 275 ? 13.519 -1.950 -4.905 1.00 88.38 275 SER A CA 1
ATOM 2103 C C . SER A 1 275 ? 14.370 -3.213 -5.049 1.00 88.38 275 SER A C 1
ATOM 2105 O O . SER A 1 275 ? 13.833 -4.250 -5.414 1.00 88.38 275 SER A O 1
ATOM 2107 N N . GLY A 1 276 ? 15.665 -3.146 -4.723 1.00 82.38 276 GLY A N 1
ATOM 2108 C CA . GLY A 1 276 ? 16.562 -4.307 -4.746 1.00 82.38 276 GLY A CA 1
ATOM 2109 C C . GLY A 1 276 ? 16.344 -5.316 -3.611 1.00 82.38 276 GLY A C 1
ATOM 2110 O O . GLY A 1 276 ? 16.889 -6.412 -3.676 1.00 82.38 276 GLY A O 1
ATOM 2111 N N . GLU A 1 277 ? 15.570 -4.961 -2.584 1.00 84.50 277 GLU A N 1
ATOM 2112 C CA . GLU A 1 277 ? 15.263 -5.823 -1.429 1.00 84.50 277 GLU A CA 1
ATOM 2113 C C . GLU A 1 277 ? 13.827 -6.354 -1.456 1.00 84.50 277 GLU A C 1
ATOM 2115 O O . GLU A 1 277 ? 13.461 -7.228 -0.672 1.00 84.50 277 GLU A O 1
ATOM 2120 N N . ALA A 1 278 ? 13.002 -5.824 -2.355 1.00 84.50 278 ALA A N 1
ATOM 2121 C CA . ALA A 1 278 ? 11.631 -6.257 -2.532 1.00 84.50 278 ALA A CA 1
ATOM 2122 C C . ALA A 1 278 ? 11.555 -7.545 -3.373 1.00 84.50 278 ALA A C 1
ATOM 2124 O O . ALA A 1 278 ? 12.397 -7.816 -4.228 1.00 84.50 278 ALA A O 1
ATOM 2125 N N . SER A 1 279 ? 10.520 -8.351 -3.128 1.00 81.81 279 SER A N 1
ATOM 2126 C CA . SER A 1 279 ? 10.309 -9.648 -3.791 1.00 81.81 279 SER A CA 1
ATOM 2127 C C . SER A 1 279 ? 9.987 -9.548 -5.288 1.00 81.81 279 SER A C 1
ATOM 2129 O O . SER A 1 279 ? 10.190 -10.515 -6.024 1.00 81.81 279 SER A O 1
ATOM 2131 N N . GLY A 1 280 ? 9.475 -8.397 -5.734 1.00 89.62 280 GLY A N 1
ATOM 2132 C CA . GLY A 1 280 ? 8.945 -8.190 -7.080 1.00 89.62 280 GLY A CA 1
ATOM 2133 C C . GLY A 1 280 ? 9.530 -6.987 -7.814 1.00 89.62 280 GLY A C 1
ATOM 2134 O O . GLY A 1 280 ? 10.576 -6.447 -7.461 1.00 89.62 280 GLY A O 1
ATOM 2135 N N . GLY A 1 281 ? 8.823 -6.554 -8.860 1.00 92.94 281 GLY A N 1
ATOM 2136 C CA . GLY A 1 281 ? 9.008 -5.229 -9.454 1.00 92.94 281 GLY A CA 1
ATOM 2137 C C . GLY A 1 281 ? 9.278 -5.169 -10.942 1.00 92.94 281 GLY A C 1
ATOM 2138 O O . GLY A 1 281 ? 9.255 -6.167 -11.661 1.00 92.94 281 GLY A O 1
ATOM 2139 N N . TYR A 1 282 ? 9.482 -3.952 -11.432 1.00 95.62 282 TYR A N 1
ATOM 2140 C CA . TYR A 1 282 ? 9.719 -3.699 -12.846 1.00 95.62 282 TYR A CA 1
ATOM 2141 C C . TYR A 1 282 ? 11.214 -3.638 -13.112 1.00 95.62 282 TYR A C 1
ATOM 2143 O O . TYR A 1 282 ? 11.909 -2.785 -12.565 1.00 95.62 282 TYR A O 1
ATOM 2151 N N . VAL A 1 283 ? 11.709 -4.553 -13.945 1.00 95.81 283 VAL A N 1
ATOM 2152 C CA . VAL A 1 283 ? 13.148 -4.747 -14.151 1.00 95.81 283 VAL A CA 1
ATOM 2153 C C . VAL A 1 283 ? 13.479 -4.714 -15.632 1.00 95.81 283 VAL A C 1
ATOM 2155 O O . VAL A 1 283 ? 12.845 -5.392 -16.440 1.00 95.81 283 VAL A O 1
ATOM 2158 N N . VAL A 1 284 ? 14.504 -3.955 -16.004 1.00 96.38 284 VAL A N 1
ATOM 2159 C CA . VAL A 1 284 ? 15.111 -4.019 -17.335 1.00 96.38 284 VAL A CA 1
ATOM 2160 C C . VAL A 1 284 ? 16.428 -4.775 -17.264 1.00 96.38 284 VAL A C 1
ATOM 2162 O O . VAL A 1 284 ? 17.254 -4.519 -16.393 1.00 96.38 284 VAL A O 1
ATOM 2165 N N . ILE A 1 285 ? 16.616 -5.723 -18.181 1.00 96.75 285 ILE A N 1
ATOM 2166 C CA . ILE A 1 285 ? 17.800 -6.577 -18.256 1.00 96.75 285 ILE A CA 1
ATOM 2167 C C . ILE A 1 285 ? 18.410 -6.456 -19.648 1.00 96.75 285 ILE A C 1
ATOM 2169 O O . ILE A 1 285 ? 17.766 -6.794 -20.649 1.00 96.75 285 ILE A O 1
ATOM 2173 N N . ASN A 1 286 ? 19.672 -6.037 -19.714 1.00 96.88 286 ASN A N 1
ATOM 2174 C CA . ASN A 1 286 ? 20.414 -5.980 -20.967 1.00 96.88 286 ASN A CA 1
ATOM 2175 C C . ASN A 1 286 ? 21.349 -7.192 -21.108 1.00 96.88 286 ASN A C 1
ATOM 2177 O O . ASN A 1 286 ? 22.392 -7.284 -20.471 1.00 96.88 286 ASN A O 1
ATOM 2181 N N . LYS A 1 287 ? 20.993 -8.116 -22.001 1.00 95.69 287 LYS A N 1
ATOM 2182 C CA . LYS A 1 287 ? 21.791 -9.287 -22.403 1.00 95.69 287 LYS A CA 1
ATOM 2183 C C . LYS A 1 287 ? 22.333 -9.164 -23.831 1.00 95.69 287 LYS A C 1
ATOM 2185 O O . LYS A 1 287 ? 22.660 -10.170 -24.458 1.00 95.69 287 LYS A O 1
ATOM 2190 N N . CYS A 1 288 ? 22.377 -7.961 -24.399 1.00 92.06 288 CYS A N 1
ATOM 2191 C CA . CYS A 1 288 ? 22.855 -7.729 -25.758 1.00 92.06 288 CYS A CA 1
ATOM 2192 C C . CYS A 1 288 ? 24.221 -7.032 -25.728 1.00 92.06 288 CYS A C 1
ATOM 2194 O O . CYS A 1 288 ? 24.291 -5.829 -25.502 1.00 92.06 288 CYS A O 1
ATOM 2196 N N . LYS A 1 289 ? 25.305 -7.777 -25.997 1.00 90.75 289 LYS A N 1
ATOM 2197 C CA . LYS A 1 289 ? 26.683 -7.236 -26.049 1.00 90.75 289 LYS A CA 1
ATOM 2198 C C . LYS A 1 289 ? 26.858 -6.116 -27.082 1.00 90.75 289 LYS A C 1
ATOM 2200 O O . LYS A 1 289 ? 27.729 -5.273 -26.932 1.00 90.75 289 LYS A O 1
ATOM 2205 N N . ALA A 1 290 ? 26.034 -6.120 -28.130 1.00 88.19 290 ALA A N 1
ATOM 2206 C CA . ALA A 1 290 ? 26.080 -5.130 -29.202 1.00 88.19 290 ALA A CA 1
ATOM 2207 C C . ALA A 1 290 ? 25.514 -3.754 -28.793 1.00 88.19 290 ALA A C 1
ATOM 2209 O O . ALA A 1 290 ? 25.580 -2.811 -29.576 1.00 88.19 290 ALA A O 1
ATOM 2210 N N . LEU A 1 291 ? 24.922 -3.640 -27.600 1.00 89.81 291 LEU A N 1
ATOM 2211 C CA . LEU A 1 291 ? 24.405 -2.390 -27.055 1.00 89.81 291 LEU A CA 1
ATOM 2212 C C . LEU A 1 291 ? 25.283 -1.919 -25.901 1.00 89.81 291 LEU A C 1
ATOM 2214 O O . LEU A 1 291 ? 25.520 -2.673 -24.957 1.00 89.81 291 LEU A O 1
ATOM 2218 N N . GLN A 1 292 ? 25.666 -0.642 -25.919 1.00 90.44 292 GLN A N 1
ATOM 2219 C CA . GLN A 1 292 ? 26.298 -0.005 -24.768 1.00 90.44 292 GLN A CA 1
ATOM 2220 C C . GLN A 1 292 ? 25.357 -0.012 -23.556 1.00 90.44 292 GLN A C 1
ATOM 2222 O O . GLN A 1 292 ? 25.773 -0.355 -22.449 1.00 90.44 292 GLN A O 1
ATOM 2227 N N . LYS A 1 293 ? 24.088 0.368 -23.757 1.00 94.19 293 LYS A N 1
ATOM 2228 C CA . LYS A 1 293 ? 23.070 0.387 -22.700 1.00 94.19 293 LYS A CA 1
ATOM 2229 C C . LYS A 1 293 ? 21.648 0.331 -23.252 1.00 94.19 293 LYS A C 1
ATOM 2231 O O . LYS A 1 293 ? 21.371 0.739 -24.379 1.00 94.19 293 LYS A O 1
ATOM 2236 N N . VAL A 1 294 ? 20.728 -0.149 -22.430 1.00 95.56 294 VAL A N 1
ATOM 2237 C CA . VAL A 1 294 ? 19.283 -0.067 -22.662 1.00 95.56 294 VAL A CA 1
ATOM 2238 C C . VAL A 1 294 ? 18.736 1.014 -21.753 1.00 95.56 294 VAL A C 1
ATOM 2240 O O . VAL A 1 294 ? 19.023 1.008 -20.560 1.00 95.56 294 VAL A O 1
ATOM 2243 N N . MET A 1 295 ? 17.964 1.934 -22.317 1.00 94.44 295 MET A N 1
ATOM 2244 C CA . MET A 1 295 ? 17.304 2.989 -21.567 1.00 94.44 295 MET A CA 1
ATOM 2245 C C . MET A 1 295 ? 15.800 2.725 -21.497 1.00 94.44 295 MET A C 1
ATOM 2247 O O . MET A 1 295 ? 15.174 2.445 -22.522 1.00 94.44 295 MET A O 1
ATOM 2251 N N . VAL A 1 296 ? 15.241 2.816 -20.293 1.00 95.25 296 VAL A N 1
ATOM 2252 C CA . VAL A 1 296 ? 13.799 2.849 -20.041 1.00 95.25 296 VAL A CA 1
ATOM 2253 C C . VAL A 1 296 ? 13.434 4.244 -19.559 1.00 95.25 296 VAL A C 1
ATOM 2255 O O . VAL A 1 296 ? 14.003 4.725 -18.583 1.00 95.25 296 VAL A O 1
ATOM 2258 N N . HIS A 1 297 ? 12.484 4.872 -20.240 1.00 92.50 297 HIS A N 1
ATOM 2259 C CA . HIS A 1 297 ? 11.877 6.137 -19.842 1.00 92.50 297 HIS A CA 1
ATOM 2260 C C . HIS A 1 297 ? 10.430 5.884 -19.410 1.00 92.50 297 HIS A C 1
ATOM 2262 O O . HIS A 1 297 ? 9.659 5.268 -20.149 1.00 92.50 297 HIS A O 1
ATOM 2268 N N . THR A 1 298 ? 10.064 6.324 -18.209 1.00 93.00 298 THR A N 1
ATOM 2269 C CA . THR A 1 298 ? 8.736 6.115 -17.606 1.00 93.00 298 THR A CA 1
ATOM 2270 C C . THR A 1 298 ? 7.988 7.430 -17.456 1.00 93.00 298 THR A C 1
ATOM 2272 O O . THR A 1 298 ? 8.569 8.412 -17.007 1.00 93.00 298 THR A O 1
ATOM 2275 N N . TYR A 1 299 ? 6.690 7.435 -17.754 1.00 89.44 299 TYR A N 1
ATOM 2276 C CA . TYR A 1 299 ? 5.849 8.634 -17.693 1.00 89.44 299 TYR A CA 1
ATOM 2277 C C . TYR A 1 299 ? 4.386 8.261 -17.416 1.00 89.44 299 TYR A C 1
ATOM 2279 O O . TYR A 1 299 ? 4.058 7.083 -17.292 1.00 89.44 299 TYR A O 1
ATOM 2287 N N . HIS A 1 300 ? 3.505 9.257 -17.335 1.00 89.81 300 HIS A N 1
ATOM 2288 C CA . HIS A 1 300 ? 2.051 9.077 -17.297 1.00 89.81 300 HIS A CA 1
ATOM 2289 C C . HIS A 1 300 ? 1.413 9.862 -18.447 1.00 89.81 300 HIS A C 1
ATOM 2291 O O . HIS A 1 300 ? 1.749 11.029 -18.655 1.00 89.81 300 HIS A O 1
ATOM 2297 N N . TYR A 1 301 ? 0.497 9.244 -19.203 1.00 87.25 301 TYR A N 1
ATOM 2298 C CA . TYR A 1 301 ? -0.203 9.925 -20.306 1.00 87.25 301 TYR A CA 1
ATOM 2299 C C . TYR A 1 301 ? -1.028 11.116 -19.801 1.00 87.25 301 TYR A C 1
ATOM 2301 O O . TYR A 1 301 ? -1.146 12.138 -20.472 1.00 87.25 301 TYR A O 1
ATOM 2309 N N . GLU A 1 302 ? -1.564 10.984 -18.592 1.00 88.44 302 GLU A N 1
ATOM 2310 C CA . GLU A 1 302 ? -2.419 11.945 -17.909 1.00 88.44 302 GLU A CA 1
ATOM 2311 C C . GLU A 1 302 ? -1.697 13.276 -17.651 1.00 88.44 302 GLU A C 1
ATOM 2313 O O . GLU A 1 302 ? -2.300 14.338 -17.794 1.00 88.44 302 GLU A O 1
ATOM 2318 N N . MET A 1 303 ? -0.386 13.236 -17.379 1.00 79.44 303 MET A N 1
ATOM 2319 C CA . MET A 1 303 ? 0.421 14.440 -17.144 1.00 79.44 303 MET A CA 1
ATOM 2320 C C . MET A 1 303 ? 0.595 15.302 -18.404 1.00 79.44 303 MET A C 1
ATOM 2322 O O . MET A 1 303 ? 0.732 16.523 -18.314 1.00 79.44 303 MET A O 1
ATOM 2326 N N . ALA A 1 304 ? 0.570 14.691 -19.593 1.00 71.06 304 ALA A N 1
ATOM 2327 C CA . ALA A 1 304 ? 0.673 15.425 -20.853 1.00 71.06 304 ALA A CA 1
ATOM 2328 C C . ALA A 1 304 ? -0.619 16.199 -21.172 1.00 71.06 304 ALA A C 1
ATOM 2330 O O . ALA A 1 304 ? -0.569 17.293 -21.733 1.00 71.06 304 ALA A O 1
ATOM 2331 N N . VAL A 1 305 ? -1.778 15.657 -20.779 1.00 61.12 305 VAL A N 1
ATOM 2332 C CA . VAL A 1 305 ? -3.087 16.283 -21.016 1.00 61.12 305 VAL A CA 1
ATOM 2333 C C . VAL A 1 305 ? -3.269 17.511 -20.121 1.00 61.12 305 VAL A C 1
ATOM 2335 O O . VAL A 1 305 ? -3.679 18.564 -20.613 1.00 61.12 305 VAL A O 1
ATOM 2338 N N . SER A 1 306 ? -2.868 17.435 -18.849 1.00 55.12 306 SER A N 1
ATOM 2339 C CA . SER A 1 306 ? -2.968 18.553 -17.898 1.00 55.12 306 SER A CA 1
ATOM 2340 C C . SER A 1 306 ? -2.155 19.790 -18.304 1.00 55.12 306 SER A C 1
ATOM 2342 O O . SER A 1 306 ? -2.607 20.916 -18.088 1.00 55.12 306 SER A O 1
ATOM 2344 N N . ASN A 1 307 ? -1.002 19.605 -18.957 1.00 51.12 307 ASN A N 1
ATOM 2345 C CA . ASN A 1 307 ? -0.178 20.715 -19.455 1.00 51.12 307 ASN A CA 1
ATOM 2346 C C . ASN A 1 307 ? -0.764 21.400 -20.702 1.00 51.12 307 ASN A C 1
ATOM 2348 O O . ASN A 1 307 ? -0.412 22.538 -20.997 1.00 51.12 307 ASN A O 1
ATOM 2352 N N . SER A 1 308 ? -1.662 20.735 -21.434 1.00 43.44 308 SER A N 1
ATOM 2353 C CA . SER A 1 308 ? -2.298 21.302 -22.633 1.00 43.44 308 SER A CA 1
ATOM 2354 C C . SER A 1 308 ? -3.567 22.114 -22.333 1.00 43.44 308 SER A C 1
ATOM 2356 O O . SER A 1 308 ? -3.924 23.009 -23.098 1.00 43.44 308 SER A O 1
ATOM 2358 N N . SER A 1 309 ? -4.215 21.880 -21.187 1.00 40.81 309 SER A N 1
ATOM 2359 C CA . SER A 1 309 ? -5.407 22.622 -20.742 1.00 40.81 309 SER A CA 1
ATOM 2360 C C . SER A 1 309 ? -5.122 24.007 -20.139 1.00 40.81 309 SER A C 1
ATOM 2362 O O . SER A 1 309 ? -6.052 24.788 -19.955 1.00 40.81 309 SER A O 1
ATOM 2364 N N . SER A 1 310 ? -3.861 24.355 -19.862 1.00 44.91 310 SER A N 1
ATOM 2365 C CA . SER A 1 310 ? -3.455 25.667 -19.324 1.00 44.91 310 SER A CA 1
ATOM 2366 C C . SER A 1 310 ? -3.039 26.688 -20.401 1.00 44.91 310 SER A C 1
ATOM 2368 O O . SER A 1 310 ? -2.602 27.791 -20.081 1.00 44.91 310 SER A O 1
ATOM 2370 N N . GLY A 1 311 ? -3.207 26.361 -21.688 1.00 38.19 311 GLY A N 1
ATOM 2371 C CA . GLY A 1 311 ? -2.665 27.122 -22.821 1.00 38.19 311 GLY A CA 1
ATOM 2372 C C . GLY A 1 311 ? -3.414 28.382 -23.282 1.00 38.19 311 GLY A C 1
ATOM 2373 O O . GLY A 1 311 ? -3.094 28.872 -24.358 1.00 38.19 311 GLY A O 1
ATOM 2374 N N . ASN A 1 312 ? -4.388 28.922 -22.537 1.00 34.09 312 ASN A N 1
ATOM 2375 C CA . ASN A 1 312 ? -5.203 30.064 -23.003 1.00 34.09 312 ASN A CA 1
ATOM 2376 C C . ASN A 1 312 ? -5.321 31.244 -22.018 1.00 34.09 312 ASN A C 1
ATOM 2378 O O . ASN A 1 312 ? -6.332 31.947 -22.005 1.00 34.09 312 ASN A O 1
ATOM 2382 N N . LEU A 1 313 ? -4.281 31.526 -21.228 1.00 34.03 313 LEU A N 1
ATOM 2383 C CA . LEU A 1 313 ? -4.198 32.783 -20.474 1.00 34.03 313 LEU A CA 1
ATOM 2384 C C . LEU A 1 313 ? -2.987 33.611 -20.921 1.00 34.03 313 LEU A C 1
ATOM 2386 O O . LEU A 1 313 ? -1.866 33.125 -21.037 1.00 34.03 313 LEU A O 1
ATOM 2390 N N . ARG A 1 314 ? -3.290 34.870 -21.254 1.00 32.31 314 ARG A N 1
ATOM 2391 C CA . ARG A 1 314 ? -2.415 35.893 -21.841 1.00 32.31 314 ARG A CA 1
ATOM 2392 C C . ARG A 1 314 ? -1.107 36.082 -21.050 1.00 32.31 314 ARG A C 1
ATOM 2394 O O . ARG A 1 314 ? -1.121 35.967 -19.827 1.00 32.31 314 ARG A O 1
ATOM 2401 N N . PRO A 1 315 ? 0.003 36.463 -21.711 1.00 32.66 315 PRO A N 1
ATOM 2402 C CA . PRO A 1 315 ? 1.265 36.722 -21.033 1.00 32.66 315 PRO A CA 1
ATOM 2403 C C . PRO A 1 315 ? 1.176 38.066 -20.300 1.00 32.66 315 PRO A C 1
ATOM 2405 O O . PRO A 1 315 ? 1.212 39.123 -20.926 1.00 32.66 315 PRO A O 1
ATOM 2408 N N . GLY A 1 316 ? 1.013 38.025 -18.977 1.00 33.03 316 GLY A N 1
ATOM 2409 C CA . GLY A 1 316 ? 1.020 39.231 -18.150 1.00 33.03 316 GLY A CA 1
ATOM 2410 C C . GLY A 1 316 ? 0.205 39.142 -16.865 1.00 33.03 316 GLY A C 1
ATOM 2411 O O . GLY A 1 316 ? -0.688 39.954 -16.673 1.00 33.03 316 GLY A O 1
ATOM 2412 N N . SER A 1 317 ? 0.505 38.187 -15.986 1.00 30.28 317 SER A N 1
ATOM 2413 C CA . SER A 1 317 ? 0.385 38.383 -14.534 1.00 30.28 317 SER A CA 1
ATOM 2414 C C . SER A 1 317 ? 1.106 37.242 -13.826 1.00 30.28 317 SER A C 1
ATOM 2416 O O . SER A 1 317 ? 0.689 36.087 -13.911 1.00 30.28 317 SER A O 1
ATOM 2418 N N . GLU A 1 318 ? 2.195 37.563 -13.139 1.00 39.09 318 GLU A N 1
ATOM 2419 C CA . GLU A 1 318 ? 2.782 36.693 -12.127 1.00 39.09 318 GLU A CA 1
ATOM 2420 C C . GLU A 1 318 ? 1.788 36.608 -10.963 1.00 39.09 318 GLU A C 1
ATOM 2422 O O . GLU A 1 318 ? 1.733 37.495 -10.116 1.00 39.09 318 GLU A O 1
ATOM 2427 N N . SER A 1 319 ? 0.934 35.581 -10.964 1.00 32.94 319 SER A N 1
ATOM 2428 C CA . SER A 1 319 ? 0.150 35.205 -9.790 1.00 32.94 319 SER A CA 1
ATOM 2429 C C . SER A 1 319 ? 0.713 33.917 -9.204 1.00 32.94 319 SER A C 1
ATOM 2431 O O . SER A 1 319 ? 0.696 32.854 -9.827 1.00 32.94 319 SER A O 1
ATOM 2433 N N . ASP A 1 320 ? 1.225 34.102 -8.002 1.00 39.72 320 ASP A N 1
ATOM 2434 C CA . ASP A 1 320 ? 1.841 33.188 -7.058 1.00 39.72 320 ASP A CA 1
ATOM 2435 C C . ASP A 1 320 ? 0.962 31.964 -6.718 1.00 39.72 320 ASP A C 1
ATOM 2437 O O . ASP A 1 320 ? -0.256 32.092 -6.582 1.00 39.72 320 ASP A O 1
ATOM 2441 N N . GLY A 1 321 ? 1.579 30.788 -6.530 1.00 32.69 321 GLY A N 1
ATOM 2442 C CA . GLY A 1 321 ? 1.004 29.733 -5.677 1.00 32.69 321 GLY A CA 1
ATOM 2443 C C . GLY A 1 321 ? 0.764 28.322 -6.237 1.00 32.69 321 GLY A C 1
ATOM 2444 O O . GLY A 1 321 ? 0.546 27.418 -5.433 1.00 32.69 321 GLY A O 1
ATOM 2445 N N . ALA A 1 322 ? 0.836 28.058 -7.545 1.00 26.64 322 ALA A N 1
ATOM 2446 C CA . ALA A 1 322 ? 0.807 26.675 -8.049 1.00 26.64 322 ALA A CA 1
ATOM 2447 C C . ALA A 1 322 ? 2.242 26.209 -8.351 1.00 26.64 322 ALA A C 1
ATOM 2449 O O . ALA A 1 322 ? 2.877 26.794 -9.235 1.00 26.64 322 ALA A O 1
ATOM 2450 N N . PRO A 1 323 ? 2.795 25.192 -7.657 1.00 31.67 323 PRO A N 1
ATOM 2451 C CA . PRO A 1 323 ? 4.116 24.691 -8.001 1.00 31.67 323 PRO A CA 1
ATOM 2452 C C . PRO A 1 323 ? 4.069 24.176 -9.441 1.00 31.67 323 PRO A C 1
ATOM 2454 O O . PRO A 1 323 ? 3.343 23.228 -9.741 1.00 31.67 323 PRO A O 1
ATOM 2457 N N . LYS A 1 324 ? 4.833 24.814 -10.341 1.00 33.19 324 LYS A N 1
ATOM 2458 C CA . LYS A 1 324 ? 5.180 24.233 -11.641 1.00 33.19 324 LYS A CA 1
ATOM 2459 C C . LYS A 1 324 ? 5.754 22.853 -11.344 1.00 33.19 324 LYS A C 1
ATOM 2461 O O . LYS A 1 324 ? 6.834 22.762 -10.766 1.00 33.19 324 LYS A O 1
ATOM 2466 N N . VAL A 1 325 ? 4.992 21.808 -11.657 1.00 43.06 325 VAL A N 1
ATOM 2467 C CA . VAL A 1 325 ? 5.430 20.421 -11.510 1.00 43.06 325 VAL A CA 1
ATOM 2468 C C . VAL A 1 325 ? 6.732 20.312 -12.311 1.00 43.06 325 VAL A C 1
ATOM 2470 O O . VAL A 1 325 ? 6.699 20.629 -13.501 1.00 43.06 325 VAL A O 1
ATOM 2473 N N . PRO A 1 326 ? 7.880 19.980 -11.688 1.00 49.09 326 PRO A N 1
ATOM 2474 C CA . PRO A 1 326 ? 9.111 19.731 -12.425 1.00 49.09 326 PRO A CA 1
ATOM 2475 C C . PRO A 1 326 ? 8.826 18.773 -13.581 1.00 49.09 326 PRO A C 1
ATOM 2477 O O . PRO A 1 326 ? 8.016 17.858 -13.415 1.00 49.09 326 PRO A O 1
ATOM 2480 N N . ASP A 1 327 ? 9.481 18.957 -14.728 1.00 54.53 327 ASP A N 1
ATOM 2481 C CA . ASP A 1 327 ? 9.490 17.934 -15.773 1.00 54.53 327 ASP A CA 1
ATOM 2482 C C . ASP A 1 327 ? 10.166 16.689 -15.176 1.00 54.53 327 ASP A C 1
ATOM 2484 O O . ASP A 1 327 ? 11.389 16.560 -15.143 1.00 54.53 327 ASP A O 1
ATOM 2488 N N . PHE A 1 328 ? 9.353 15.819 -14.574 1.00 65.44 328 PHE A N 1
ATOM 2489 C CA . PHE A 1 328 ? 9.766 14.598 -13.897 1.00 65.44 328 PHE A CA 1
ATOM 2490 C C . PHE A 1 328 ? 10.091 13.544 -14.950 1.00 65.44 328 PHE A C 1
ATOM 2492 O O . PHE A 1 328 ? 9.340 12.595 -15.167 1.00 65.44 328 PHE A O 1
ATOM 2499 N N . ASP A 1 329 ? 11.205 13.766 -15.635 1.00 76.31 329 ASP A N 1
ATOM 2500 C CA . ASP A 1 329 ? 11.695 12.915 -16.703 1.00 76.31 329 ASP A CA 1
ATOM 2501 C C . ASP A 1 329 ? 12.686 11.889 -16.132 1.00 76.31 329 ASP A C 1
ATOM 2503 O O . ASP A 1 329 ? 13.840 12.195 -15.807 1.00 76.31 329 ASP A O 1
ATOM 2507 N N . PHE A 1 330 ? 12.202 10.662 -15.929 1.00 86.81 330 PHE A N 1
ATOM 2508 C CA . PHE A 1 330 ? 12.949 9.597 -15.265 1.00 86.81 330 PHE A CA 1
ATOM 2509 C C . PHE A 1 330 ? 13.471 8.568 -16.264 1.00 86.81 330 PHE A C 1
ATOM 2511 O O . PHE A 1 330 ? 12.710 7.878 -16.946 1.00 86.81 330 PHE A O 1
ATOM 2518 N N . HIS A 1 331 ? 14.796 8.431 -16.283 1.00 90.38 331 HIS A N 1
ATOM 2519 C CA . HIS A 1 331 ? 15.525 7.538 -17.171 1.00 90.38 331 HIS A CA 1
ATOM 2520 C C . HIS A 1 331 ? 16.311 6.492 -16.381 1.00 90.38 331 HIS A C 1
ATOM 2522 O O . HIS A 1 331 ? 17.090 6.825 -15.486 1.00 90.38 331 HIS A O 1
ATOM 2528 N N . PHE A 1 332 ? 16.166 5.230 -16.773 1.00 93.56 332 PHE A N 1
ATOM 2529 C CA . PHE A 1 332 ? 16.862 4.094 -16.176 1.00 93.56 332 PHE A CA 1
ATOM 2530 C C . PHE A 1 332 ? 17.745 3.437 -17.224 1.00 93.56 332 PHE A C 1
ATOM 2532 O O . PHE A 1 332 ? 17.272 3.117 -18.313 1.00 93.56 332 PHE A O 1
ATOM 2539 N N . PHE A 1 333 ? 19.021 3.233 -16.908 1.00 93.88 333 PHE A N 1
ATOM 2540 C CA . PHE A 1 333 ? 20.009 2.712 -17.849 1.00 93.88 333 PHE A CA 1
ATOM 2541 C C . PHE A 1 333 ? 20.560 1.376 -17.359 1.00 93.88 333 PHE A C 1
ATOM 2543 O O . PHE A 1 333 ? 21.130 1.328 -16.277 1.00 93.88 333 PHE A O 1
ATOM 2550 N N . ALA A 1 334 ? 20.435 0.325 -18.170 1.00 95.62 334 ALA A N 1
ATOM 2551 C CA . ALA A 1 334 ? 21.055 -0.978 -17.931 1.00 95.62 334 ALA A CA 1
ATOM 2552 C C . ALA A 1 334 ? 22.168 -1.242 -18.956 1.00 95.62 334 ALA A C 1
ATOM 2554 O O . ALA A 1 334 ? 21.905 -1.383 -20.158 1.00 95.62 334 ALA A O 1
ATOM 2555 N N . HIS A 1 335 ? 23.414 -1.321 -18.494 1.00 95.31 335 HIS A N 1
ATOM 2556 C CA . HIS A 1 335 ? 24.556 -1.740 -19.308 1.00 95.31 335 HIS A CA 1
ATOM 2557 C C . HIS A 1 335 ? 24.537 -3.251 -19.531 1.00 95.31 335 HIS A C 1
ATOM 2559 O O . HIS A 1 335 ? 23.740 -3.980 -18.940 1.00 95.31 335 HIS A O 1
ATOM 2565 N N . TYR A 1 336 ? 25.381 -3.739 -20.438 1.00 94.38 336 TYR A N 1
ATOM 2566 C CA . TYR A 1 336 ? 25.454 -5.170 -20.714 1.00 94.38 336 TYR A CA 1
ATOM 2567 C C . TYR A 1 336 ? 25.731 -5.981 -19.436 1.00 94.38 336 TYR A C 1
ATOM 2569 O O . TYR A 1 336 ? 26.680 -5.707 -18.708 1.00 94.38 336 TYR A O 1
ATOM 2577 N N . GLY A 1 337 ? 24.900 -6.995 -19.189 1.00 92.25 337 GLY A N 1
ATOM 2578 C CA . GLY A 1 337 ? 24.954 -7.845 -18.000 1.00 92.25 337 GLY A CA 1
ATOM 2579 C C . GLY A 1 337 ? 24.179 -7.297 -16.799 1.00 92.25 337 GLY A C 1
ATOM 2580 O O . GLY A 1 337 ? 23.913 -8.053 -15.867 1.00 92.25 337 GLY A O 1
ATOM 2581 N N . GLU A 1 338 ? 23.759 -6.031 -16.821 1.00 94.38 338 GLU A N 1
ATOM 2582 C CA . GLU A 1 338 ? 23.048 -5.410 -15.705 1.00 94.38 338 GLU A CA 1
ATOM 2583 C C . GLU A 1 338 ? 21.543 -5.702 -15.728 1.00 94.38 338 GLU A C 1
ATOM 2585 O O . GLU A 1 338 ? 20.912 -5.881 -16.778 1.00 94.38 338 GLU A O 1
ATOM 2590 N N . SER A 1 339 ? 20.972 -5.714 -14.523 1.00 93.75 339 SER A N 1
ATOM 2591 C CA . SER A 1 339 ? 19.534 -5.738 -14.262 1.00 93.75 339 SER A CA 1
ATOM 2592 C C . SER A 1 339 ? 19.199 -4.556 -13.360 1.00 93.75 339 SER A C 1
ATOM 2594 O O . SER A 1 339 ? 19.754 -4.452 -12.271 1.00 93.75 339 SER A O 1
ATOM 2596 N N . ILE A 1 340 ? 18.324 -3.662 -13.816 1.00 94.31 340 ILE A N 1
ATOM 2597 C CA . ILE A 1 340 ? 18.005 -2.409 -13.120 1.00 94.31 340 ILE A CA 1
ATOM 2598 C C . ILE A 1 340 ? 16.502 -2.326 -12.876 1.00 94.31 340 ILE A C 1
ATOM 2600 O O . ILE A 1 340 ? 15.710 -2.560 -13.792 1.00 94.31 340 ILE A O 1
ATOM 2604 N N . HIS A 1 341 ? 16.114 -1.982 -11.646 1.00 94.75 341 HIS A N 1
ATOM 2605 C CA . HIS A 1 341 ? 14.724 -1.700 -11.298 1.00 94.75 341 HIS A CA 1
ATOM 2606 C C . HIS A 1 341 ? 14.317 -0.305 -11.782 1.00 94.75 341 HIS A C 1
ATOM 2608 O O . HIS A 1 341 ? 15.123 0.626 -11.777 1.00 94.75 341 HIS A O 1
ATOM 2614 N N . PHE A 1 342 ? 13.058 -0.157 -12.182 1.00 95.19 342 PHE A N 1
ATOM 2615 C CA . PHE A 1 342 ? 12.466 1.118 -12.576 1.00 95.19 342 PHE A CA 1
ATOM 2616 C C . PHE A 1 342 ? 11.065 1.295 -11.976 1.00 95.19 342 PHE A C 1
ATOM 2618 O O . PHE A 1 342 ? 10.447 0.336 -11.518 1.00 95.19 342 PHE A O 1
ATOM 2625 N N . GLY A 1 343 ? 10.571 2.533 -11.949 1.00 94.75 343 GLY A N 1
ATOM 2626 C CA . GLY A 1 343 ? 9.288 2.889 -11.337 1.00 94.75 343 GLY A CA 1
ATOM 2627 C C . GLY A 1 343 ? 8.706 4.172 -11.922 1.00 94.75 343 GLY A C 1
ATOM 2628 O O . GLY A 1 343 ? 9.290 4.753 -12.832 1.00 94.75 343 GLY A O 1
ATOM 2629 N N . TRP A 1 344 ? 7.564 4.617 -11.398 1.00 94.25 344 TRP A N 1
ATOM 2630 C CA . TRP A 1 344 ? 6.842 5.801 -11.881 1.00 94.25 344 TRP A CA 1
ATOM 2631 C C . TRP A 1 344 ? 6.746 6.877 -10.790 1.00 94.25 344 TRP A C 1
ATOM 2633 O O . TRP A 1 344 ? 6.773 6.541 -9.607 1.00 94.25 344 TRP A O 1
ATOM 2643 N N . PRO A 1 345 ? 6.666 8.173 -11.142 1.00 89.94 345 PRO A N 1
ATOM 2644 C CA . PRO A 1 345 ? 6.687 9.250 -10.147 1.00 89.94 345 PRO A CA 1
ATOM 2645 C C . PRO A 1 345 ? 5.369 9.427 -9.381 1.00 89.94 345 PRO A C 1
ATOM 2647 O O . PRO A 1 345 ? 5.385 9.863 -8.230 1.00 89.94 345 PRO A O 1
ATOM 2650 N N . PHE A 1 346 ? 4.231 9.064 -9.986 1.00 92.19 346 PHE A N 1
ATOM 2651 C CA . PHE A 1 346 ? 2.894 9.271 -9.411 1.00 92.19 346 PHE A CA 1
ATOM 2652 C C . PHE A 1 346 ? 2.006 8.012 -9.489 1.00 92.19 346 PHE A C 1
ATOM 2654 O O . PHE A 1 346 ? 0.877 8.079 -9.987 1.00 92.19 346 PHE A O 1
ATOM 2661 N N . PRO A 1 347 ? 2.473 6.847 -8.994 1.00 93.50 347 PRO A N 1
ATOM 2662 C CA . PRO A 1 347 ? 1.776 5.576 -9.188 1.00 93.50 347 PRO A CA 1
ATOM 2663 C C . PRO A 1 347 ? 0.416 5.502 -8.474 1.00 93.50 347 PRO A C 1
ATOM 2665 O O . PRO A 1 347 ? -0.435 4.736 -8.920 1.00 93.50 347 PRO A O 1
ATOM 2668 N N . PHE A 1 348 ? 0.204 6.310 -7.429 1.00 93.81 348 PHE A N 1
ATOM 2669 C CA . PHE A 1 348 ? -1.056 6.422 -6.678 1.00 93.81 348 PHE A CA 1
ATOM 2670 C C . PHE A 1 348 ? -1.993 7.516 -7.213 1.00 93.81 348 PHE A C 1
ATOM 2672 O O . PHE A 1 348 ? -3.114 7.656 -6.751 1.00 93.81 348 PHE A O 1
ATOM 2679 N N . THR A 1 349 ? -1.548 8.338 -8.165 1.00 91.75 349 THR A N 1
ATOM 2680 C CA . THR A 1 349 ? -2.410 9.351 -8.802 1.00 91.75 349 THR A CA 1
ATOM 2681 C C . THR A 1 349 ? -2.908 8.862 -10.149 1.00 91.75 349 THR A C 1
ATOM 2683 O O . THR A 1 349 ? -4.061 9.079 -10.510 1.00 91.75 349 THR A O 1
ATOM 2686 N N . TYR A 1 350 ? -2.034 8.192 -10.899 1.00 90.94 350 TYR A N 1
ATOM 2687 C CA . TYR A 1 350 ? -2.324 7.757 -12.252 1.00 90.94 350 TYR A CA 1
ATOM 2688 C C . TYR A 1 350 ? -2.198 6.239 -12.353 1.00 90.94 350 TYR A C 1
ATOM 2690 O O . TYR A 1 350 ? -1.155 5.694 -11.990 1.00 90.94 350 TYR A O 1
ATOM 2698 N N . PRO A 1 351 ? -3.211 5.532 -12.880 1.00 87.19 351 PRO A N 1
ATOM 2699 C CA . PRO A 1 351 ? -3.158 4.083 -13.057 1.00 87.19 351 PRO A CA 1
ATOM 2700 C C . PRO A 1 351 ? -2.317 3.661 -14.270 1.00 87.19 351 PRO A C 1
ATOM 2702 O O . PRO A 1 351 ? -1.997 2.480 -14.420 1.00 87.19 351 PRO A O 1
ATOM 2705 N N . SER A 1 352 ? -1.977 4.591 -15.168 1.00 90.06 352 SER A N 1
ATOM 2706 C CA . SER A 1 352 ? -1.172 4.297 -16.350 1.00 90.06 352 SER A CA 1
ATOM 2707 C C . SER A 1 352 ? 0.245 3.851 -15.968 1.00 90.06 352 SER A C 1
ATOM 2709 O O . SER A 1 352 ? 0.842 4.349 -15.010 1.00 90.06 352 SER A O 1
ATOM 2711 N N . ARG A 1 353 ? 0.795 2.886 -16.713 1.00 93.31 353 ARG A N 1
ATOM 2712 C CA . ARG A 1 353 ? 2.190 2.438 -16.567 1.00 93.31 353 ARG A CA 1
ATOM 2713 C C . ARG A 1 353 ? 2.907 2.394 -17.922 1.00 93.31 353 ARG A C 1
ATOM 2715 O O . ARG A 1 353 ? 3.459 1.351 -18.289 1.00 93.31 353 ARG A O 1
ATOM 2722 N N . PRO A 1 354 ? 2.889 3.483 -18.714 1.00 92.81 354 PRO A N 1
ATOM 2723 C CA . PRO A 1 354 ? 3.609 3.494 -19.965 1.00 92.81 354 PRO A CA 1
ATOM 2724 C C . PRO A 1 354 ? 5.106 3.662 -19.732 1.00 92.81 354 PRO A C 1
ATOM 2726 O O . PRO A 1 354 ? 5.555 4.365 -18.821 1.00 92.81 354 PRO A O 1
ATOM 2729 N N . CYS A 1 355 ? 5.884 3.021 -20.594 1.00 93.88 355 CYS A N 1
ATOM 2730 C CA . CYS A 1 355 ? 7.311 3.256 -20.691 1.00 93.88 355 CYS A CA 1
ATOM 2731 C C . CYS A 1 355 ? 7.789 3.169 -22.142 1.00 93.88 355 CYS A C 1
ATOM 2733 O O . CYS A 1 355 ? 7.152 2.578 -23.016 1.00 93.88 355 CYS A O 1
ATOM 2735 N N . GLN A 1 356 ? 8.917 3.807 -22.412 1.00 93.50 356 GLN A N 1
ATOM 2736 C CA . GLN A 1 356 ? 9.601 3.780 -23.693 1.00 93.50 356 GLN A CA 1
ATOM 2737 C C . GLN A 1 356 ? 10.950 3.101 -23.521 1.00 93.50 356 GLN A C 1
ATOM 2739 O O . GLN A 1 356 ? 11.708 3.441 -22.618 1.00 93.50 356 GLN A O 1
ATOM 2744 N N . VAL A 1 357 ? 11.254 2.159 -24.411 1.00 94.44 357 VAL A N 1
ATOM 2745 C CA . VAL A 1 357 ? 12.550 1.480 -24.450 1.00 94.44 357 VAL A CA 1
ATOM 2746 C C . VAL A 1 357 ? 13.352 1.998 -25.635 1.00 94.44 357 VAL A C 1
ATOM 2748 O O . VAL A 1 357 ? 12.891 1.953 -26.782 1.00 94.44 357 VAL A O 1
ATOM 2751 N N . LEU A 1 358 ? 14.564 2.469 -25.351 1.00 92.56 358 LEU A N 1
ATOM 2752 C CA . LEU A 1 358 ? 15.543 2.919 -26.333 1.00 92.56 358 LEU A CA 1
ATOM 2753 C C . LEU A 1 358 ? 16.831 2.103 -26.202 1.00 92.56 358 LEU A C 1
ATOM 2755 O O . LEU A 1 358 ? 17.300 1.816 -25.100 1.00 92.56 358 LEU A O 1
ATOM 2759 N N . LEU A 1 359 ? 17.419 1.733 -27.337 1.00 93.50 359 LEU A N 1
ATOM 2760 C CA . LEU A 1 359 ? 18.629 0.919 -27.404 1.00 93.50 359 LEU A CA 1
ATOM 2761 C C . LEU A 1 359 ? 19.796 1.821 -27.804 1.00 93.50 359 LEU A C 1
ATOM 2763 O O . LEU A 1 359 ? 19.819 2.363 -28.909 1.00 93.50 359 LEU A O 1
ATOM 2767 N N . TRP A 1 360 ? 20.758 1.999 -26.907 1.00 91.19 360 TRP A N 1
ATOM 2768 C CA . TRP A 1 360 ? 21.954 2.790 -27.173 1.00 91.19 360 TRP A CA 1
ATOM 2769 C C . TRP A 1 360 ? 23.046 1.858 -27.680 1.00 91.19 360 TRP A C 1
ATOM 2771 O O . TRP A 1 360 ? 23.511 0.979 -26.952 1.00 91.19 360 TRP A O 1
ATOM 2781 N N . ILE A 1 361 ? 23.430 2.039 -28.941 1.00 87.12 361 ILE A N 1
ATOM 2782 C CA . ILE A 1 361 ? 24.524 1.285 -29.561 1.00 87.12 361 ILE A CA 1
ATOM 2783 C C . ILE A 1 361 ? 25.855 1.833 -29.039 1.00 87.12 361 ILE A C 1
ATOM 2785 O O . ILE A 1 361 ? 26.727 1.074 -28.633 1.00 87.12 361 ILE A O 1
ATOM 2789 N N . ASP A 1 362 ? 25.959 3.159 -28.983 1.00 84.94 362 ASP A N 1
ATOM 2790 C CA . ASP A 1 362 ? 27.089 3.913 -28.450 1.00 84.94 362 ASP A CA 1
ATOM 2791 C C . ASP A 1 362 ? 26.584 5.215 -27.792 1.00 84.94 362 ASP A C 1
ATOM 2793 O O . ASP A 1 362 ? 25.376 5.430 -27.659 1.00 84.94 362 ASP A O 1
ATOM 2797 N N . SER A 1 363 ? 27.496 6.103 -27.384 1.00 83.12 363 SER A N 1
ATOM 2798 C CA . SER A 1 363 ? 27.169 7.336 -26.655 1.00 83.12 363 SER A CA 1
ATOM 2799 C C . SER A 1 363 ? 26.409 8.386 -27.473 1.00 83.12 363 SER A C 1
ATOM 2801 O O . SER A 1 363 ? 25.936 9.370 -26.906 1.00 83.12 363 SER A O 1
ATOM 2803 N N . ARG A 1 364 ? 26.300 8.209 -28.792 1.00 84.81 364 ARG A N 1
ATOM 2804 C CA . ARG A 1 364 ? 25.662 9.137 -29.737 1.00 84.81 364 ARG A CA 1
ATOM 2805 C C . ARG A 1 364 ? 24.554 8.479 -30.555 1.00 84.81 364 ARG A C 1
ATOM 2807 O O . ARG A 1 364 ? 23.687 9.180 -31.073 1.00 84.81 364 ARG A O 1
ATOM 2814 N N . THR A 1 365 ? 24.572 7.156 -30.678 1.00 84.06 365 THR A N 1
ATOM 2815 C CA . THR A 1 365 ? 23.687 6.409 -31.567 1.00 84.06 365 THR A CA 1
ATOM 2816 C C . THR A 1 365 ? 22.616 5.668 -30.778 1.00 84.06 365 THR A C 1
ATOM 2818 O O . THR A 1 365 ? 22.882 4.671 -30.103 1.00 84.06 365 THR A O 1
ATOM 2821 N N . VAL A 1 366 ? 21.372 6.123 -30.939 1.00 85.00 366 VAL A N 1
ATOM 2822 C CA . VAL A 1 366 ? 20.182 5.501 -30.351 1.00 85.00 366 VAL A CA 1
ATOM 2823 C C . VAL A 1 366 ? 19.303 4.909 -31.445 1.00 85.00 366 VAL A C 1
ATOM 2825 O O . VAL A 1 366 ? 19.045 5.538 -32.473 1.00 85.00 366 VAL A O 1
ATOM 2828 N N . ALA A 1 367 ? 18.820 3.693 -31.216 1.00 77.38 367 ALA A N 1
ATOM 2829 C CA . ALA A 1 367 ? 17.902 3.004 -32.101 1.00 77.38 367 ALA A CA 1
ATOM 2830 C C . ALA A 1 367 ? 16.826 2.238 -31.310 1.00 77.38 367 ALA A C 1
ATOM 2832 O O . ALA A 1 367 ? 17.063 1.832 -30.177 1.00 77.38 367 ALA A O 1
ATOM 2833 N N . PRO A 1 368 ? 15.644 1.983 -31.891 1.00 75.56 368 PRO A N 1
ATOM 2834 C CA . PRO A 1 368 ? 15.129 2.574 -33.127 1.00 75.56 368 PRO A CA 1
ATOM 2835 C C . PRO A 1 368 ? 14.850 4.087 -32.990 1.00 75.56 368 PRO A C 1
ATOM 2837 O O . PRO A 1 368 ? 14.693 4.593 -31.885 1.00 75.56 368 PRO A O 1
ATOM 2840 N N . LYS A 1 369 ? 14.766 4.820 -34.119 1.00 76.38 369 LYS A N 1
ATOM 2841 C CA . LYS A 1 369 ? 14.460 6.275 -34.132 1.00 76.38 369 LYS A CA 1
ATOM 2842 C C . LYS A 1 369 ? 13.147 6.617 -33.417 1.00 76.38 369 LYS A C 1
ATOM 2844 O O . LYS A 1 369 ? 13.016 7.697 -32.857 1.00 76.38 369 LYS A O 1
ATOM 2849 N N . LYS A 1 370 ? 12.166 5.714 -33.491 1.00 83.19 370 LYS A N 1
ATOM 2850 C CA . LYS A 1 370 ? 10.944 5.769 -32.688 1.00 83.19 370 LYS A CA 1
ATOM 2851 C C . LYS A 1 370 ? 11.116 4.807 -31.514 1.00 83.19 370 LYS A C 1
ATOM 2853 O O . LYS A 1 370 ? 11.359 3.634 -31.794 1.00 83.19 370 LYS A O 1
ATOM 2858 N N . PRO A 1 371 ? 10.983 5.259 -30.257 1.00 87.69 371 PRO A N 1
ATOM 2859 C CA . PRO A 1 371 ? 11.088 4.382 -29.097 1.00 87.69 371 PRO A CA 1
ATOM 2860 C C . PRO A 1 371 ? 10.086 3.229 -29.148 1.00 87.69 371 PRO A C 1
ATOM 2862 O O . PRO A 1 371 ? 8.984 3.369 -29.684 1.00 87.69 371 PRO A O 1
ATOM 2865 N N . ILE A 1 372 ? 10.447 2.096 -28.548 1.00 91.19 372 ILE A N 1
ATOM 2866 C CA . ILE A 1 372 ? 9.506 0.991 -28.357 1.00 91.19 372 ILE A CA 1
ATOM 2867 C C . ILE A 1 372 ? 8.602 1.378 -27.190 1.00 91.19 372 ILE A C 1
ATOM 2869 O O . ILE A 1 372 ? 9.025 1.336 -26.037 1.00 91.19 372 ILE A O 1
ATOM 2873 N N . ALA A 1 373 ? 7.375 1.788 -27.496 1.00 91.06 373 ALA A N 1
ATOM 2874 C CA . ALA A 1 373 ? 6.380 2.113 -26.486 1.00 91.06 373 ALA A CA 1
ATOM 2875 C C . ALA A 1 373 ? 5.743 0.831 -25.933 1.00 91.06 373 ALA A C 1
ATOM 2877 O O . ALA A 1 373 ? 5.251 -0.016 -26.685 1.00 91.06 373 ALA A O 1
ATOM 2878 N N . LEU A 1 374 ? 5.748 0.708 -24.612 1.00 91.44 374 LEU A N 1
ATOM 2879 C CA . LEU A 1 374 ? 5.143 -0.373 -23.854 1.00 91.44 374 LEU A CA 1
ATOM 2880 C C . LEU A 1 374 ? 4.148 0.227 -22.861 1.00 91.44 374 LEU A C 1
ATOM 2882 O O . LEU A 1 374 ? 4.359 1.319 -22.342 1.00 91.44 374 LEU A O 1
ATOM 2886 N N . ASP A 1 375 ? 3.081 -0.509 -22.580 1.00 91.19 375 ASP A N 1
ATOM 2887 C CA . ASP A 1 375 ? 2.204 -0.247 -21.441 1.00 91.19 375 ASP A CA 1
ATOM 2888 C C . ASP A 1 375 ? 2.252 -1.481 -20.550 1.00 91.19 375 ASP A C 1
ATOM 2890 O O . ASP A 1 375 ? 1.925 -2.586 -20.997 1.00 91.19 375 ASP A O 1
ATOM 2894 N N . LEU A 1 376 ? 2.753 -1.290 -19.332 1.00 91.88 376 LEU A N 1
ATOM 2895 C CA . LEU A 1 376 ? 3.009 -2.354 -18.374 1.00 91.88 376 LEU A CA 1
ATOM 2896 C C . LEU A 1 376 ? 1.923 -2.455 -17.301 1.00 91.88 376 LEU A C 1
ATOM 2898 O O . LEU A 1 376 ? 2.085 -3.231 -16.364 1.00 91.88 376 LEU A O 1
ATOM 2902 N N . ARG A 1 377 ? 0.803 -1.727 -17.446 1.00 86.31 377 ARG A N 1
ATOM 2903 C CA . ARG A 1 377 ? -0.316 -1.783 -16.491 1.00 86.31 377 ARG A CA 1
ATOM 2904 C C . ARG A 1 377 ? -0.871 -3.199 -16.373 1.00 86.31 377 ARG A C 1
ATOM 2906 O O . ARG A 1 377 ? -1.203 -3.651 -15.284 1.00 86.31 377 ARG A O 1
ATOM 2913 N N . VAL A 1 378 ? -0.953 -3.896 -17.505 1.00 82.88 378 VAL A N 1
ATOM 2914 C CA . VAL A 1 378 ? -1.287 -5.318 -17.569 1.00 82.88 378 VAL A CA 1
ATOM 2915 C C . VAL A 1 378 ? -0.077 -6.045 -18.151 1.00 82.88 378 VAL A C 1
ATOM 2917 O O . VAL A 1 378 ? 0.205 -5.877 -19.341 1.00 82.88 378 VAL A O 1
ATOM 2920 N N . PRO A 1 379 ? 0.657 -6.841 -17.351 1.00 74.94 379 PRO A N 1
ATOM 2921 C CA . PRO A 1 379 ? 1.834 -7.556 -17.822 1.00 74.94 379 PRO A CA 1
ATOM 2922 C C . PRO A 1 379 ? 1.459 -8.541 -18.931 1.00 74.94 379 PRO A C 1
ATOM 2924 O O . PRO A 1 379 ? 0.872 -9.593 -18.687 1.00 74.94 379 PRO A O 1
ATOM 2927 N N . GLN A 1 380 ? 1.799 -8.199 -20.170 1.00 78.69 380 GLN A N 1
ATOM 2928 C CA . GLN A 1 380 ? 1.586 -9.051 -21.334 1.00 78.69 380 GLN A CA 1
ATOM 2929 C C . GLN A 1 380 ? 2.923 -9.531 -21.873 1.00 78.69 380 GLN A C 1
ATOM 2931 O O . GLN A 1 380 ? 3.903 -8.789 -21.881 1.00 78.69 380 GLN A O 1
ATOM 2936 N N . HIS A 1 381 ? 2.951 -10.761 -22.383 1.00 87.75 381 HIS A N 1
ATOM 2937 C CA . HIS A 1 381 ? 4.100 -11.219 -23.143 1.00 87.75 381 HIS A CA 1
ATOM 2938 C C . HIS A 1 381 ? 4.113 -10.538 -24.514 1.00 87.75 381 HIS A C 1
ATOM 2940 O O . HIS A 1 381 ? 3.310 -10.875 -25.385 1.00 87.75 381 HIS A O 1
ATOM 2946 N N . LYS A 1 382 ? 5.028 -9.590 -24.726 1.00 87.94 382 LYS A N 1
ATOM 2947 C CA . LYS A 1 382 ? 5.259 -8.967 -26.039 1.00 87.94 382 LYS A CA 1
ATOM 2948 C C . LYS A 1 382 ? 6.700 -9.159 -26.471 1.00 87.94 382 LYS A C 1
ATOM 2950 O O . LYS A 1 382 ? 7.617 -9.039 -25.661 1.00 87.94 382 LYS A O 1
ATOM 2955 N N . ARG A 1 383 ? 6.901 -9.415 -27.764 1.00 91.19 383 ARG A N 1
ATOM 2956 C CA . ARG A 1 383 ? 8.216 -9.584 -28.386 1.00 91.19 383 ARG A CA 1
ATOM 2957 C C . ARG A 1 383 ? 8.338 -8.662 -29.591 1.00 91.19 383 ARG A C 1
ATOM 2959 O O . ARG A 1 383 ? 7.552 -8.760 -30.525 1.00 91.19 383 ARG A O 1
ATOM 2966 N N . TYR A 1 384 ? 9.373 -7.836 -29.585 1.00 89.00 384 TYR A N 1
ATOM 2967 C CA . TYR A 1 384 ? 9.736 -6.943 -30.676 1.00 89.00 384 TYR A CA 1
ATOM 2968 C C . TYR A 1 384 ? 11.078 -7.384 -31.251 1.00 89.00 384 TYR A C 1
ATOM 2970 O O . TYR A 1 384 ? 12.024 -7.633 -30.503 1.00 89.00 384 TYR A O 1
ATOM 2978 N N . GLU A 1 385 ? 11.166 -7.488 -32.575 1.00 89.81 385 GLU A N 1
ATOM 2979 C CA . GLU A 1 385 ? 12.433 -7.698 -33.275 1.00 89.81 385 GLU A CA 1
ATOM 2980 C C . GLU A 1 385 ? 12.869 -6.391 -33.933 1.00 89.81 385 GLU A C 1
ATOM 2982 O O . GLU A 1 385 ? 12.193 -5.867 -34.817 1.00 89.81 385 GLU A O 1
ATOM 2987 N N . VAL A 1 386 ? 14.014 -5.867 -33.510 1.00 85.44 386 VAL A N 1
ATOM 2988 C CA . VAL A 1 386 ? 14.604 -4.639 -34.035 1.00 85.44 386 VAL A CA 1
ATOM 2989 C C . VAL A 1 386 ? 15.746 -5.015 -34.967 1.00 85.44 386 VAL A C 1
ATOM 2991 O O . VAL A 1 386 ? 16.735 -5.625 -34.558 1.00 85.44 386 VAL A O 1
ATOM 2994 N N . SER A 1 387 ? 15.607 -4.647 -36.238 1.00 83.25 387 SER A N 1
ATOM 2995 C CA . SER A 1 387 ? 16.696 -4.723 -37.212 1.00 83.25 387 SER A CA 1
ATOM 2996 C C . SER A 1 387 ? 17.295 -3.335 -37.384 1.00 83.25 387 SER A C 1
ATOM 2998 O O . SER A 1 387 ? 16.611 -2.415 -37.820 1.00 83.25 387 SER A O 1
ATOM 3000 N N . LEU A 1 388 ? 18.573 -3.190 -37.039 1.00 74.12 388 LEU A N 1
ATOM 3001 C CA . LEU A 1 388 ? 19.267 -1.901 -37.077 1.00 74.12 388 LEU A CA 1
ATOM 3002 C C . LEU A 1 388 ? 19.750 -1.515 -38.483 1.00 74.12 388 LEU A C 1
ATOM 3004 O O . LEU A 1 388 ? 20.115 -0.367 -38.705 1.00 74.12 388 LEU A O 1
ATOM 3008 N N . GLY A 1 389 ? 19.762 -2.457 -39.433 1.00 72.75 389 GLY A N 1
ATOM 3009 C CA . GLY A 1 389 ? 20.214 -2.214 -40.810 1.00 72.75 389 GLY A CA 1
ATOM 3010 C C . GLY A 1 389 ? 21.719 -1.944 -40.948 1.00 72.75 389 GLY A C 1
ATOM 3011 O O . GLY A 1 389 ? 22.175 -1.580 -42.028 1.00 72.75 389 GLY A O 1
ATOM 3012 N N . LEU A 1 390 ? 22.489 -2.127 -39.872 1.00 73.25 390 LEU A N 1
ATOM 3013 C CA . LEU A 1 390 ? 23.942 -1.966 -39.838 1.00 73.25 390 LEU A CA 1
ATOM 3014 C C . LEU A 1 390 ? 24.634 -3.298 -40.167 1.00 73.25 390 LEU A C 1
ATOM 3016 O O . LEU A 1 390 ? 24.167 -4.364 -39.758 1.00 73.25 390 LEU A O 1
ATOM 3020 N N . ARG A 1 391 ? 25.754 -3.245 -40.902 1.00 68.81 391 ARG A N 1
ATOM 3021 C CA . ARG A 1 391 ? 26.569 -4.440 -41.195 1.00 68.81 391 ARG A CA 1
ATOM 3022 C C . ARG A 1 391 ? 27.115 -5.022 -39.889 1.00 68.81 391 ARG A C 1
ATOM 3024 O O . ARG A 1 391 ? 27.559 -4.266 -39.033 1.00 68.81 391 ARG A O 1
ATOM 3031 N N . ASN A 1 392 ? 27.092 -6.349 -39.766 1.00 71.81 392 ASN A N 1
ATOM 3032 C CA . ASN A 1 392 ? 27.578 -7.107 -38.603 1.00 71.81 392 ASN A CA 1
ATOM 3033 C C . ASN A 1 392 ? 26.863 -6.799 -37.273 1.00 71.81 392 ASN A C 1
ATOM 3035 O O . ASN A 1 392 ? 27.376 -7.137 -36.215 1.00 71.81 392 ASN A O 1
ATOM 3039 N N . MET A 1 393 ? 25.675 -6.182 -37.303 1.00 77.25 393 MET A N 1
ATOM 3040 C CA . MET A 1 393 ? 24.856 -6.038 -36.098 1.00 77.25 393 MET A CA 1
ATOM 3041 C C . MET A 1 393 ? 23.838 -7.175 -35.998 1.00 77.25 393 MET A C 1
ATOM 3043 O O . MET A 1 393 ? 23.118 -7.439 -36.972 1.00 77.25 393 MET A O 1
ATOM 3047 N N . PRO A 1 394 ? 23.719 -7.829 -34.828 1.00 84.12 394 PRO A N 1
ATOM 3048 C CA . PRO A 1 394 ? 22.675 -8.812 -34.608 1.00 84.12 394 PRO A CA 1
ATOM 3049 C C . PRO A 1 394 ? 21.301 -8.145 -34.684 1.00 84.12 394 PRO A C 1
ATOM 3051 O O . PRO A 1 394 ? 21.125 -6.970 -34.347 1.00 84.12 394 PRO A O 1
ATOM 3054 N N . ARG A 1 395 ? 20.282 -8.912 -35.079 1.00 88.75 395 ARG A N 1
ATOM 3055 C CA . ARG A 1 395 ? 18.903 -8.494 -34.814 1.00 88.75 395 ARG A CA 1
ATOM 3056 C C . ARG A 1 395 ? 18.692 -8.528 -33.309 1.00 88.75 395 ARG A C 1
ATOM 3058 O O . ARG A 1 395 ? 19.101 -9.481 -32.655 1.00 88.75 395 ARG A O 1
ATOM 3065 N N . ILE A 1 396 ? 18.041 -7.516 -32.758 1.00 91.19 396 ILE A N 1
ATOM 3066 C CA . ILE A 1 396 ? 17.841 -7.399 -31.313 1.00 91.19 396 ILE A CA 1
ATOM 3067 C C . ILE A 1 396 ? 16.404 -7.784 -30.986 1.00 91.19 396 ILE A C 1
ATOM 3069 O O . ILE A 1 396 ? 15.468 -7.370 -31.665 1.00 91.19 396 ILE A O 1
ATOM 3073 N N . ILE A 1 397 ? 16.223 -8.594 -29.952 1.00 93.44 397 ILE A N 1
ATOM 3074 C CA . ILE A 1 397 ? 14.922 -8.971 -29.413 1.00 93.44 397 ILE A CA 1
ATOM 3075 C C . ILE A 1 397 ? 14.699 -8.173 -28.134 1.00 93.44 397 ILE A C 1
ATOM 3077 O O . ILE A 1 397 ? 15.482 -8.300 -27.195 1.00 93.44 397 ILE A O 1
ATOM 3081 N N . VAL A 1 398 ? 13.608 -7.411 -28.087 1.00 94.56 398 VAL A N 1
ATOM 3082 C CA . VAL A 1 398 ? 13.088 -6.785 -26.865 1.00 94.56 398 VAL A CA 1
ATOM 3083 C C . VAL A 1 398 ? 11.838 -7.546 -26.454 1.00 94.56 398 VAL A C 1
ATOM 3085 O O . VAL A 1 398 ? 10.872 -7.624 -27.216 1.00 94.56 398 VAL A O 1
ATOM 3088 N N . ARG A 1 399 ? 11.866 -8.155 -25.273 1.00 94.31 399 ARG A N 1
ATOM 3089 C CA . ARG A 1 399 ? 10.787 -8.999 -24.763 1.00 94.31 399 ARG A CA 1
ATOM 3090 C C . ARG A 1 399 ? 10.296 -8.483 -23.423 1.00 94.31 399 ARG A C 1
ATOM 3092 O O . ARG A 1 399 ? 11.102 -8.180 -22.558 1.00 94.31 399 ARG A O 1
ATOM 3099 N N . THR A 1 400 ? 8.985 -8.460 -23.247 1.00 94.44 400 THR A N 1
ATOM 3100 C CA . THR A 1 400 ? 8.327 -8.235 -21.957 1.00 94.44 400 THR A CA 1
ATOM 3101 C C . THR A 1 400 ? 7.754 -9.549 -21.453 1.00 94.44 400 THR A C 1
ATOM 3103 O O . THR A 1 400 ? 7.180 -10.302 -22.239 1.00 94.44 400 THR A O 1
ATOM 3106 N N . GLU A 1 401 ? 7.936 -9.868 -20.175 1.00 92.25 401 GLU A N 1
ATOM 3107 C CA . GLU A 1 401 ? 7.296 -11.028 -19.549 1.00 92.25 401 GLU A CA 1
ATOM 3108 C C . GLU A 1 401 ? 7.192 -10.900 -18.030 1.00 92.25 401 GLU A C 1
ATOM 3110 O O . GLU A 1 401 ? 8.026 -10.257 -17.398 1.00 92.25 401 GLU A O 1
ATOM 3115 N N . LYS A 1 402 ? 6.190 -11.560 -17.439 1.00 90.88 402 LYS A N 1
ATOM 3116 C CA . LYS A 1 402 ? 6.082 -11.724 -15.986 1.00 90.88 402 LYS A CA 1
ATOM 3117 C C . LYS A 1 402 ? 6.915 -12.935 -15.540 1.00 90.88 402 LYS A C 1
ATOM 3119 O O . LYS A 1 402 ? 6.730 -14.032 -16.069 1.00 90.88 402 LYS A O 1
ATOM 3124 N N . ARG A 1 403 ? 7.837 -12.743 -14.593 1.00 89.06 403 ARG A N 1
ATOM 3125 C CA . ARG A 1 403 ? 8.678 -13.783 -13.970 1.00 89.06 403 ARG A CA 1
ATOM 3126 C C . ARG A 1 403 ? 8.485 -13.736 -12.455 1.00 89.06 403 ARG A C 1
ATOM 3128 O O . ARG A 1 403 ? 9.095 -12.899 -11.800 1.00 89.06 403 ARG A O 1
ATOM 3135 N N . GLY A 1 404 ? 7.652 -14.625 -11.915 1.00 87.19 404 GLY A N 1
ATOM 3136 C CA . GLY A 1 404 ? 7.235 -14.519 -10.512 1.00 87.19 404 GLY A CA 1
ATOM 3137 C C . GLY A 1 404 ? 6.531 -13.181 -10.274 1.00 87.19 404 GLY A C 1
ATOM 3138 O O . GLY A 1 404 ? 5.632 -12.826 -11.043 1.00 87.19 404 GLY A O 1
ATOM 3139 N N . ASP A 1 405 ? 7.008 -12.426 -9.288 1.00 88.25 405 ASP A N 1
ATOM 3140 C CA . ASP A 1 405 ? 6.479 -11.106 -8.916 1.00 88.25 405 ASP A CA 1
ATOM 3141 C C . ASP A 1 405 ? 7.117 -9.948 -9.703 1.00 88.25 405 ASP A C 1
ATOM 3143 O O . ASP A 1 405 ? 6.752 -8.784 -9.531 1.00 88.25 405 ASP A O 1
ATOM 3147 N N . CYS A 1 406 ? 8.036 -10.253 -10.626 1.00 91.25 406 CYS A N 1
ATOM 3148 C CA . CYS A 1 406 ? 8.679 -9.254 -11.472 1.00 91.25 406 CYS A CA 1
ATOM 3149 C C . CYS A 1 406 ? 8.041 -9.156 -12.863 1.00 91.25 406 CYS A C 1
ATOM 3151 O O . CYS A 1 406 ? 7.721 -10.160 -13.505 1.00 91.25 406 CYS A O 1
ATOM 3153 N N . VAL A 1 407 ? 7.961 -7.938 -13.391 1.00 94.81 407 VAL A N 1
ATOM 3154 C CA . VAL A 1 407 ? 7.688 -7.642 -14.801 1.00 94.81 407 VAL A CA 1
ATOM 3155 C C . VAL A 1 407 ? 9.002 -7.243 -15.458 1.00 94.81 407 VAL A C 1
ATOM 3157 O O . VAL A 1 407 ? 9.605 -6.228 -15.118 1.00 94.81 407 VAL A O 1
ATOM 3160 N N . VAL A 1 408 ? 9.468 -8.056 -16.402 1.00 95.44 408 VAL A N 1
ATOM 3161 C CA . VAL A 1 408 ? 10.822 -7.957 -16.947 1.00 95.44 408 VAL A CA 1
ATOM 3162 C C . VAL A 1 408 ? 10.802 -7.508 -18.401 1.00 95.44 408 VAL A C 1
ATOM 3164 O O . VAL A 1 408 ? 10.157 -8.142 -19.235 1.00 95.44 408 VAL A O 1
ATOM 3167 N N . ILE A 1 409 ? 11.576 -6.467 -18.713 1.00 97.06 409 ILE A N 1
ATOM 3168 C CA . ILE A 1 409 ? 11.985 -6.094 -20.070 1.00 97.06 409 ILE A CA 1
ATOM 3169 C C . ILE A 1 409 ? 13.368 -6.700 -20.323 1.00 97.06 409 ILE A C 1
ATOM 3171 O O . ILE A 1 409 ? 14.372 -6.218 -19.811 1.00 97.06 409 ILE A O 1
ATOM 3175 N N . GLU A 1 410 ? 13.445 -7.761 -21.118 1.00 96.69 410 GLU A N 1
ATOM 3176 C CA . GLU A 1 410 ? 14.706 -8.398 -21.499 1.00 96.69 410 GLU A CA 1
ATOM 3177 C C . GLU A 1 410 ? 15.101 -8.007 -22.925 1.00 96.69 410 GLU A C 1
ATOM 3179 O O . GLU A 1 410 ? 14.343 -8.222 -23.874 1.00 96.69 410 GLU A O 1
ATOM 3184 N N . VAL A 1 411 ? 16.318 -7.488 -23.079 1.00 96.19 411 VAL A N 1
ATOM 3185 C CA . VAL A 1 411 ? 16.913 -7.149 -24.375 1.00 96.19 411 VAL A CA 1
ATOM 3186 C C . VAL A 1 411 ? 18.059 -8.105 -24.672 1.00 96.19 411 VAL A C 1
ATOM 3188 O O . VAL A 1 411 ? 18.974 -8.238 -23.868 1.00 96.19 411 VAL A O 1
ATOM 3191 N N . ARG A 1 412 ? 18.037 -8.784 -25.821 1.00 94.62 412 ARG A N 1
ATOM 3192 C CA . ARG A 1 412 ? 19.078 -9.756 -26.206 1.00 94.62 412 ARG A CA 1
ATOM 3193 C C . ARG A 1 412 ? 19.304 -9.802 -27.711 1.00 94.62 412 ARG A C 1
ATOM 3195 O O . ARG A 1 412 ? 18.403 -9.479 -28.480 1.00 94.62 412 ARG A O 1
ATOM 3202 N N . SER A 1 413 ? 20.467 -10.281 -28.137 1.00 91.44 413 SER A N 1
ATOM 3203 C CA . SER A 1 413 ? 20.713 -10.603 -29.547 1.00 91.44 413 SER A CA 1
ATOM 3204 C C . SER A 1 413 ? 19.869 -11.805 -29.986 1.00 91.44 413 SER A C 1
ATOM 3206 O O . SER A 1 413 ? 19.662 -12.751 -29.221 1.00 91.44 413 SER A O 1
ATOM 3208 N N . LYS A 1 414 ? 19.367 -11.785 -31.221 1.00 87.88 414 LYS A N 1
ATOM 3209 C CA . LYS A 1 414 ? 18.720 -12.933 -31.854 1.00 87.88 414 LYS A CA 1
ATOM 3210 C C . LYS A 1 414 ? 19.807 -13.938 -32.259 1.00 87.88 414 LYS A C 1
ATOM 3212 O O . LYS A 1 414 ? 20.704 -13.560 -33.018 1.00 87.88 414 LYS A O 1
ATOM 3217 N N . PRO A 1 415 ? 19.722 -15.199 -31.801 1.00 80.19 415 PRO A N 1
ATOM 3218 C CA . PRO A 1 415 ? 20.669 -16.235 -32.199 1.00 80.19 415 PRO A CA 1
ATOM 3219 C C . PRO A 1 415 ? 20.733 -16.382 -33.724 1.00 80.19 415 PRO A C 1
ATOM 3221 O O . PRO A 1 415 ? 19.700 -16.309 -34.395 1.00 80.19 415 PRO A O 1
ATOM 3224 N N . GLY A 1 416 ? 21.937 -16.576 -34.264 1.00 72.00 416 GLY A N 1
ATOM 3225 C CA . GLY A 1 416 ? 22.155 -16.783 -35.700 1.00 72.00 416 GLY A CA 1
ATOM 3226 C C . GLY A 1 416 ? 22.067 -15.520 -36.564 1.00 72.00 416 GLY A C 1
ATOM 3227 O O . GLY A 1 416 ? 22.017 -15.619 -37.786 1.00 72.00 416 GLY A O 1
ATOM 3228 N N . THR A 1 417 ? 22.044 -14.326 -35.963 1.00 64.62 417 THR A N 1
ATOM 3229 C CA . THR A 1 417 ? 22.171 -13.060 -36.697 1.00 64.62 417 THR A CA 1
ATOM 3230 C C . THR A 1 417 ? 23.367 -12.291 -36.157 1.00 64.62 417 THR A C 1
ATOM 3232 O O . THR A 1 417 ? 23.367 -11.983 -34.973 1.00 64.62 417 THR A O 1
ATOM 3235 N N . GLY A 1 418 ? 24.352 -11.968 -36.999 1.00 58.78 418 GLY A N 1
ATOM 3236 C CA . GLY A 1 418 ? 25.389 -10.981 -36.669 1.00 58.78 418 GLY A CA 1
ATOM 3237 C C . GLY A 1 418 ? 26.839 -11.459 -36.553 1.00 58.78 418 GLY A C 1
ATOM 3238 O O . GLY A 1 418 ? 27.697 -10.601 -36.711 1.00 58.78 418 GLY A O 1
ATOM 3239 N N . ASP A 1 419 ? 27.147 -12.752 -36.392 1.00 49.12 419 ASP A N 1
ATOM 3240 C CA . ASP A 1 419 ? 28.543 -13.170 -36.157 1.00 49.12 419 ASP A CA 1
ATOM 3241 C C . ASP A 1 419 ? 29.214 -13.834 -37.373 1.00 49.12 419 ASP A C 1
ATOM 3243 O O . ASP A 1 419 ? 28.794 -14.885 -37.860 1.00 49.12 419 ASP A O 1
ATOM 3247 N N . LEU A 1 420 ? 30.314 -13.214 -37.821 1.00 44.75 420 LEU A N 1
ATOM 3248 C CA . LEU A 1 420 ? 31.516 -13.939 -38.234 1.00 44.75 420 LEU A CA 1
ATOM 3249 C C . LEU A 1 420 ? 32.199 -14.405 -36.944 1.00 44.75 420 LEU A C 1
ATOM 3251 O O . LEU A 1 420 ? 32.421 -13.600 -36.045 1.00 44.75 420 LEU A O 1
ATOM 3255 N N . ALA A 1 421 ? 32.492 -15.699 -36.871 1.00 40.31 421 ALA A N 1
ATOM 3256 C CA . ALA A 1 421 ? 33.049 -16.386 -35.714 1.00 40.31 421 ALA A CA 1
ATOM 3257 C C . ALA A 1 421 ? 34.210 -15.633 -35.033 1.00 40.31 421 ALA A C 1
ATOM 3259 O O . ALA A 1 421 ? 35.250 -15.393 -35.647 1.00 40.31 421 ALA A O 1
ATOM 3260 N N . SER A 1 422 ? 34.063 -15.346 -33.741 1.00 35.47 422 SER A N 1
ATOM 3261 C CA . SER A 1 422 ? 35.190 -15.207 -32.816 1.00 35.47 422 SER A CA 1
ATOM 3262 C C . SER A 1 422 ? 35.548 -16.601 -32.270 1.00 35.47 422 SER A C 1
ATOM 3264 O O . SER A 1 422 ? 34.654 -17.281 -31.766 1.00 35.47 422 SER A O 1
ATOM 3266 N N . PRO A 1 423 ? 36.813 -17.057 -32.359 1.00 42.88 423 PRO A N 1
ATOM 3267 C CA . PRO A 1 423 ? 37.205 -18.417 -31.981 1.00 42.88 423 PRO A CA 1
ATOM 3268 C C . PRO A 1 423 ? 37.317 -18.678 -30.466 1.00 42.88 423 PRO A C 1
ATOM 3270 O O . PRO A 1 423 ? 37.791 -19.743 -30.088 1.00 42.88 423 PRO A O 1
ATOM 3273 N N . ASP A 1 424 ? 36.835 -17.776 -29.607 1.00 40.22 424 ASP A N 1
ATOM 3274 C CA . ASP A 1 424 ? 36.881 -17.954 -28.145 1.00 40.22 424 ASP A CA 1
ATOM 3275 C C . ASP A 1 424 ? 35.596 -18.550 -27.534 1.00 40.22 424 ASP A C 1
ATOM 3277 O O . ASP A 1 424 ? 35.546 -18.775 -26.330 1.00 40.22 424 ASP A O 1
ATOM 3281 N N . ASP A 1 425 ? 34.582 -18.900 -28.337 1.00 41.75 425 ASP A N 1
ATOM 3282 C CA . ASP A 1 425 ? 33.379 -19.608 -27.850 1.00 41.75 425 ASP A CA 1
ATOM 3283 C C . ASP A 1 425 ? 33.494 -21.148 -27.947 1.00 41.75 425 ASP A C 1
ATOM 3285 O O . ASP A 1 425 ? 32.493 -21.866 -27.980 1.00 41.75 425 ASP A O 1
ATOM 3289 N N . VAL A 1 426 ? 34.718 -21.693 -27.955 1.00 45.97 426 VAL A N 1
ATOM 3290 C CA . VAL A 1 426 ? 34.963 -23.141 -27.805 1.00 45.97 426 VAL A CA 1
ATOM 3291 C C . VAL A 1 426 ? 35.424 -23.459 -26.381 1.00 45.97 426 VAL A C 1
ATOM 3293 O O . VAL A 1 426 ? 36.501 -24.006 -26.182 1.00 45.97 426 VAL A O 1
ATOM 3296 N N . ALA A 1 427 ? 34.617 -23.098 -25.383 1.00 42.78 427 ALA A N 1
ATOM 3297 C CA . ALA A 1 427 ? 34.664 -23.687 -24.041 1.00 42.78 427 ALA A CA 1
ATOM 3298 C C . ALA A 1 427 ? 33.471 -23.223 -23.188 1.00 42.78 427 ALA A C 1
ATOM 3300 O O . ALA A 1 427 ? 33.661 -22.529 -22.201 1.00 42.78 427 ALA A O 1
ATOM 3301 N N . ASP A 1 428 ? 32.246 -23.600 -23.561 1.00 35.47 428 ASP A N 1
ATOM 3302 C CA . ASP A 1 428 ? 31.286 -24.127 -22.577 1.00 35.47 428 ASP A CA 1
ATOM 3303 C C . ASP A 1 428 ? 30.124 -24.825 -23.296 1.00 35.47 428 ASP A C 1
ATOM 3305 O O . ASP A 1 428 ? 28.960 -24.433 -23.252 1.00 35.47 428 ASP A O 1
ATOM 3309 N N . SER A 1 429 ? 30.450 -25.895 -24.020 1.00 36.59 429 SER A N 1
ATOM 3310 C CA . SER A 1 429 ? 29.467 -26.926 -24.336 1.00 36.59 429 SER A CA 1
ATOM 3311 C C . SER A 1 429 ? 29.346 -27.885 -23.149 1.00 36.59 429 SER A C 1
ATOM 3313 O O . SER A 1 429 ? 29.469 -29.097 -23.313 1.00 36.59 429 SER A O 1
ATOM 3315 N N . SER A 1 430 ? 29.105 -27.363 -21.945 1.00 36.16 430 SER A N 1
ATOM 3316 C CA . SER A 1 430 ? 28.278 -28.085 -20.988 1.00 36.16 430 SER A CA 1
ATOM 3317 C C . SER A 1 430 ? 26.837 -27.860 -21.440 1.00 36.16 430 SER A C 1
ATOM 3319 O O . SER A 1 430 ? 26.114 -26.974 -20.989 1.00 36.16 430 SER A O 1
ATOM 3321 N N . GLY A 1 431 ? 26.438 -28.641 -22.447 1.00 38.28 431 GLY A N 1
ATOM 3322 C CA . GLY A 1 431 ? 25.027 -28.853 -22.703 1.00 38.28 431 GLY A CA 1
ATOM 3323 C C . GLY A 1 431 ? 24.433 -29.396 -21.413 1.00 38.28 431 GLY A C 1
ATOM 3324 O O . GLY A 1 431 ? 24.557 -30.582 -21.128 1.00 38.28 431 GLY A O 1
ATOM 3325 N N . GLU A 1 432 ? 23.830 -28.525 -20.604 1.00 38.09 432 GLU A N 1
ATOM 3326 C CA . GLU A 1 432 ? 22.799 -28.947 -19.673 1.00 38.09 432 GLU A CA 1
ATOM 3327 C C . GLU A 1 432 ? 21.667 -29.474 -20.550 1.00 38.09 432 GLU A C 1
ATOM 3329 O O . GLU A 1 432 ? 20.776 -28.731 -20.977 1.00 38.09 432 GLU A O 1
ATOM 3334 N N . ASP A 1 433 ? 21.775 -30.756 -20.898 1.00 36.25 433 ASP A N 1
ATOM 3335 C CA . ASP A 1 433 ? 20.714 -31.510 -21.525 1.00 36.25 433 ASP A CA 1
ATOM 3336 C C . ASP A 1 433 ? 19.449 -31.260 -20.705 1.00 36.25 433 ASP A C 1
ATOM 3338 O O . ASP A 1 433 ? 19.364 -31.570 -19.513 1.00 36.25 433 ASP A O 1
ATOM 3342 N N . LEU A 1 434 ? 18.473 -30.624 -21.353 1.00 37.56 434 LEU A N 1
ATOM 3343 C CA . LEU A 1 434 ? 17.130 -30.436 -20.829 1.00 37.56 434 LEU A CA 1
ATOM 3344 C C . LEU A 1 434 ? 16.526 -31.821 -20.591 1.00 37.56 434 LEU A C 1
ATOM 3346 O O . LEU A 1 434 ? 15.881 -32.395 -21.464 1.00 37.56 434 LEU A O 1
ATOM 3350 N N . THR A 1 435 ? 16.708 -32.356 -19.390 1.00 44.69 435 THR A N 1
ATOM 3351 C CA . THR A 1 435 ? 15.997 -33.543 -18.922 1.00 44.69 435 THR A CA 1
ATOM 3352 C C . THR A 1 435 ? 14.613 -33.104 -18.452 1.00 44.69 435 THR A C 1
ATOM 3354 O O . THR A 1 435 ? 14.316 -32.962 -17.270 1.00 44.69 435 THR A O 1
ATOM 3357 N N . SER A 1 436 ? 13.729 -32.814 -19.408 1.00 40.78 436 SER A N 1
ATOM 3358 C CA . SER A 1 436 ? 12.310 -32.618 -19.114 1.00 40.78 436 SER A CA 1
ATOM 3359 C C . SER A 1 436 ? 11.643 -33.984 -18.948 1.00 40.78 436 SER A C 1
ATOM 3361 O O . SER A 1 436 ? 11.340 -34.653 -19.938 1.00 40.78 436 SER A O 1
ATOM 3363 N N . MET A 1 437 ? 11.410 -34.405 -17.705 1.00 41.41 437 MET A N 1
ATOM 3364 C CA . MET A 1 437 ? 10.580 -35.572 -17.412 1.00 41.41 437 MET A CA 1
ATOM 3365 C C . MET A 1 437 ? 9.117 -35.129 -17.305 1.00 41.41 437 MET A C 1
ATOM 3367 O O . MET A 1 437 ? 8.658 -34.624 -16.282 1.00 41.41 437 MET A O 1
ATOM 3371 N N . HIS A 1 438 ? 8.362 -35.330 -18.381 1.00 40.38 438 HIS A N 1
ATOM 3372 C CA . HIS A 1 438 ? 6.916 -35.133 -18.368 1.00 40.38 438 HIS A CA 1
ATOM 3373 C C . HIS A 1 438 ? 6.228 -36.422 -17.905 1.00 40.38 438 HIS A C 1
ATOM 3375 O O . HIS A 1 438 ? 6.063 -37.354 -18.689 1.00 40.38 438 HIS A O 1
ATOM 3381 N N . LEU A 1 439 ? 5.825 -36.476 -16.633 1.00 41.19 439 LEU A N 1
ATOM 3382 C CA . LEU A 1 439 ? 5.017 -37.567 -16.088 1.00 41.19 439 LEU A CA 1
ATOM 3383 C C . LEU A 1 439 ? 3.530 -37.190 -16.145 1.00 41.19 439 LEU A C 1
ATOM 3385 O O . LEU A 1 439 ? 2.949 -36.693 -15.185 1.00 41.19 439 LEU A O 1
ATOM 3389 N N . ALA A 1 440 ? 2.892 -37.434 -17.286 1.00 44.25 440 ALA A N 1
ATOM 3390 C CA . ALA A 1 440 ? 1.444 -37.298 -17.387 1.00 44.25 440 ALA A CA 1
ATOM 3391 C C . ALA A 1 440 ? 0.766 -38.524 -16.753 1.00 44.25 440 ALA A C 1
ATOM 3393 O O . ALA A 1 440 ? 0.725 -39.595 -17.358 1.00 44.25 440 ALA A O 1
ATOM 3394 N N . ILE A 1 441 ? 0.240 -38.375 -15.536 1.00 50.59 441 ILE A N 1
ATOM 3395 C CA . ILE A 1 441 ? -0.594 -39.404 -14.909 1.00 50.59 441 ILE A CA 1
ATOM 3396 C C . ILE A 1 441 ? -2.030 -39.184 -15.387 1.00 50.59 441 ILE A C 1
ATOM 3398 O O . ILE A 1 441 ? -2.749 -38.342 -14.864 1.00 50.59 441 ILE A O 1
ATOM 3402 N N . ASN A 1 442 ? -2.460 -39.937 -16.397 1.00 44.62 442 ASN A N 1
ATOM 3403 C CA . ASN A 1 442 ? -3.874 -39.973 -16.762 1.00 44.62 442 ASN A CA 1
ATOM 3404 C C . ASN A 1 442 ? -4.623 -40.822 -15.733 1.00 44.62 442 ASN A C 1
ATOM 3406 O O . ASN A 1 442 ? -4.721 -42.040 -15.865 1.00 44.62 442 ASN A O 1
ATOM 3410 N N . MET A 1 443 ? -5.105 -40.170 -14.681 1.00 54.34 443 MET A N 1
ATOM 3411 C CA . MET A 1 443 ? -6.088 -40.753 -13.779 1.00 54.34 443 MET A CA 1
ATOM 3412 C C . MET A 1 443 ? -7.457 -40.524 -14.406 1.00 54.34 443 MET A C 1
ATOM 3414 O O . MET A 1 443 ? -7.892 -39.381 -14.498 1.00 54.34 443 MET A O 1
ATOM 3418 N N . ALA A 1 444 ? -8.088 -41.587 -14.899 1.00 47.28 444 ALA A N 1
ATOM 3419 C CA . ALA A 1 444 ? -9.468 -41.500 -15.349 1.00 47.28 444 ALA A CA 1
ATOM 3420 C C . ALA A 1 444 ? -10.371 -41.382 -14.113 1.00 47.28 444 ALA A C 1
ATOM 3422 O O . ALA A 1 444 ? -10.359 -42.278 -13.272 1.00 47.28 444 ALA A O 1
ATOM 3423 N N . GLU A 1 445 ? -11.095 -40.262 -14.032 1.00 57.41 445 GLU A N 1
ATOM 3424 C CA . GLU A 1 445 ? -12.291 -40.062 -13.202 1.00 57.41 445 GLU A CA 1
ATOM 3425 C C . GLU A 1 445 ? -12.080 -40.331 -11.704 1.00 57.41 445 GLU A C 1
ATOM 3427 O O . GLU A 1 445 ? -12.521 -41.339 -11.150 1.00 57.41 445 GLU A O 1
ATOM 3432 N N . LEU A 1 446 ? -11.415 -39.395 -11.013 1.00 61.50 446 LEU A N 1
ATOM 3433 C CA . LEU A 1 446 ? -11.394 -39.412 -9.551 1.00 61.50 446 LEU A CA 1
ATOM 3434 C C . LEU A 1 446 ? -12.599 -38.627 -9.024 1.00 61.50 446 LEU A C 1
ATOM 3436 O O . LEU A 1 446 ? -12.587 -37.397 -9.006 1.00 61.50 446 LEU A O 1
ATOM 3440 N N . GLY A 1 447 ? -13.643 -39.360 -8.636 1.00 64.56 447 GLY A N 1
ATOM 3441 C CA . GLY A 1 447 ? -14.863 -38.826 -8.033 1.00 64.56 447 GLY A CA 1
ATOM 3442 C C . GLY A 1 447 ? -14.840 -38.918 -6.507 1.00 64.56 447 GLY A C 1
ATOM 3443 O O . GLY A 1 447 ? -14.502 -39.960 -5.943 1.00 64.56 447 GLY A O 1
ATOM 3444 N N . ILE A 1 448 ? -15.217 -37.837 -5.829 1.00 66.50 448 ILE A N 1
ATOM 3445 C CA . ILE A 1 448 ? -15.436 -37.780 -4.384 1.00 66.50 448 ILE A CA 1
ATOM 3446 C C . ILE A 1 448 ? -16.913 -37.477 -4.148 1.00 66.50 448 ILE A C 1
ATOM 3448 O O . ILE A 1 448 ? -17.424 -36.439 -4.563 1.00 66.50 448 ILE A O 1
ATOM 3452 N N . SER A 1 449 ? -17.580 -38.394 -3.453 1.00 67.06 449 SER A N 1
ATOM 3453 C CA . SER A 1 449 ? -18.987 -38.288 -3.080 1.00 67.06 449 SER A CA 1
ATOM 3454 C C . SER A 1 449 ? -19.116 -37.961 -1.596 1.00 67.06 449 SER A C 1
ATOM 3456 O O . SER A 1 449 ? -18.573 -38.668 -0.742 1.00 67.06 449 SER A O 1
ATOM 3458 N N . LEU A 1 450 ? -19.841 -36.891 -1.276 1.00 67.06 450 LEU A N 1
ATOM 3459 C CA . LEU A 1 450 ? -20.241 -36.575 0.089 1.00 67.06 450 LEU A CA 1
ATOM 3460 C C . LEU A 1 450 ? -21.627 -37.172 0.349 1.00 67.06 450 LEU A C 1
ATOM 3462 O O . LEU A 1 450 ? -22.639 -36.632 -0.097 1.00 67.06 450 LEU A O 1
ATOM 3466 N N . ILE A 1 451 ? -21.683 -38.269 1.103 1.00 76.44 451 ILE A N 1
ATOM 3467 C CA . ILE A 1 451 ? -22.932 -38.976 1.411 1.00 76.44 451 ILE A CA 1
ATOM 3468 C C . ILE A 1 451 ? -23.401 -38.612 2.820 1.00 76.44 451 ILE A C 1
ATOM 3470 O 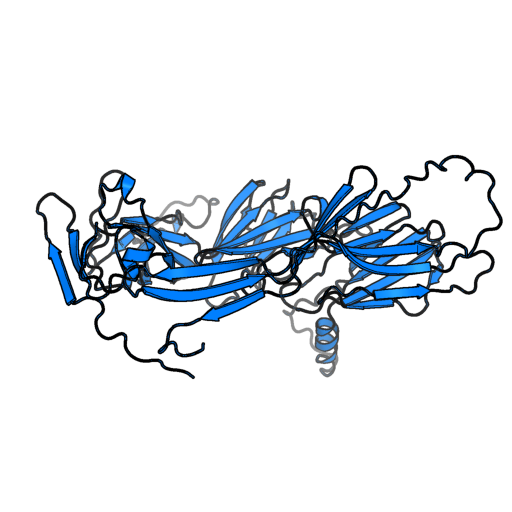O . ILE A 1 451 ? -22.658 -38.737 3.792 1.00 76.44 451 ILE A O 1
ATOM 3474 N N . SER A 1 452 ? -24.661 -38.194 2.944 1.00 65.75 452 SER A N 1
ATOM 3475 C CA . SER A 1 452 ? -25.303 -38.012 4.243 1.00 65.75 452 SER A CA 1
ATOM 3476 C C . SER A 1 452 ? -25.902 -39.325 4.724 1.00 65.75 452 SER A C 1
ATOM 3478 O O . SER A 1 452 ? -26.854 -39.840 4.137 1.00 65.75 452 SER A O 1
ATOM 3480 N N . GLU A 1 453 ? -25.391 -39.845 5.836 1.00 65.94 453 GLU A N 1
ATOM 3481 C CA . GLU A 1 453 ? -25.927 -41.060 6.454 1.00 65.94 453 GLU A CA 1
ATOM 3482 C C . GLU A 1 453 ? -27.338 -40.844 7.032 1.00 65.94 453 GLU A C 1
ATOM 3484 O O . GLU A 1 453 ? -28.193 -41.726 6.937 1.00 65.94 453 GLU A O 1
ATOM 3489 N N . SER A 1 454 ? -27.622 -39.646 7.556 1.00 63.38 454 SER A N 1
ATOM 3490 C CA . SER A 1 454 ? -28.936 -39.289 8.107 1.00 63.38 454 SER A CA 1
ATOM 3491 C C . SER A 1 454 ? -30.016 -39.131 7.034 1.00 63.38 454 SER A C 1
ATOM 3493 O O . SER A 1 454 ? -31.168 -39.480 7.284 1.00 63.38 454 SER A O 1
ATOM 3495 N N . LEU A 1 455 ? -29.658 -38.634 5.845 1.00 67.19 455 LEU A N 1
ATOM 3496 C CA . LEU A 1 455 ? -30.584 -38.458 4.718 1.00 67.19 455 LEU A CA 1
ATOM 3497 C C . LEU A 1 455 ? -30.575 -39.648 3.744 1.00 67.19 455 LEU A C 1
ATOM 3499 O O . LEU A 1 455 ? -31.435 -39.717 2.869 1.00 67.19 455 LEU A O 1
ATOM 3503 N N . ARG A 1 456 ? -29.627 -40.588 3.898 1.00 72.00 456 ARG A N 1
ATOM 3504 C CA . ARG A 1 456 ? -29.349 -41.709 2.976 1.00 72.00 456 ARG A CA 1
ATOM 3505 C C . ARG A 1 456 ? -29.247 -41.279 1.509 1.00 72.00 456 ARG A C 1
ATOM 3507 O O . ARG A 1 456 ? -29.707 -41.989 0.616 1.00 72.00 456 ARG A O 1
ATOM 3514 N N . GLN A 1 457 ? -28.672 -40.107 1.266 1.00 69.75 457 GLN A N 1
ATOM 3515 C CA . GLN A 1 457 ? -28.556 -39.510 -0.061 1.00 69.75 457 GLN A CA 1
ATOM 3516 C C . GLN A 1 457 ? -27.173 -38.887 -0.244 1.00 69.75 457 GLN A C 1
ATOM 3518 O O . GLN A 1 457 ? -26.548 -38.418 0.713 1.00 69.75 457 GLN A O 1
ATOM 3523 N N . GLU A 1 458 ? -26.703 -38.901 -1.486 1.00 71.62 458 GLU A N 1
ATOM 3524 C CA . GLU A 1 458 ? -25.521 -38.166 -1.921 1.00 71.62 458 GLU A CA 1
ATOM 3525 C C . GLU A 1 458 ? -25.854 -36.673 -1.961 1.00 71.62 458 GLU A C 1
ATOM 3527 O O . GLU A 1 458 ? -26.835 -36.261 -2.575 1.00 71.62 458 GLU A O 1
ATOM 3532 N N . LEU A 1 459 ? -25.076 -35.868 -1.241 1.00 71.62 459 LEU A N 1
ATOM 3533 C CA . LEU A 1 459 ? -25.281 -34.424 -1.139 1.00 71.62 459 LEU A CA 1
ATOM 3534 C C . LEU A 1 459 ? -24.546 -33.679 -2.252 1.00 71.62 459 LEU A C 1
ATOM 3536 O O . LEU A 1 459 ? -25.054 -32.703 -2.799 1.00 71.62 459 LEU A O 1
ATOM 3540 N N . CYS A 1 460 ? -23.328 -34.122 -2.548 1.00 65.06 460 CYS A N 1
ATOM 3541 C CA . CYS A 1 460 ? -22.433 -33.462 -3.479 1.00 65.06 460 CYS A CA 1
ATOM 3542 C C . CYS A 1 460 ? -21.510 -34.497 -4.106 1.00 65.06 460 CYS A C 1
ATOM 3544 O O . CYS A 1 460 ? -20.917 -35.307 -3.388 1.00 65.06 460 CYS A O 1
ATOM 3546 N N . PHE A 1 461 ? -21.383 -34.434 -5.423 1.00 75.56 461 PHE A N 1
ATOM 3547 C CA . PHE A 1 461 ? -20.418 -35.211 -6.178 1.00 75.56 461 PHE A CA 1
ATOM 3548 C C . PHE A 1 461 ? -19.422 -34.249 -6.815 1.00 75.56 461 PHE A C 1
ATOM 3550 O O . PHE A 1 461 ? -19.820 -33.312 -7.504 1.00 75.56 461 PHE A O 1
ATOM 3557 N N . ALA A 1 462 ? -18.135 -34.457 -6.560 1.00 68.50 462 ALA A N 1
ATOM 3558 C CA . ALA A 1 462 ? -17.068 -33.702 -7.194 1.00 68.50 462 ALA A CA 1
ATOM 3559 C C . ALA A 1 462 ? -16.177 -34.657 -7.980 1.00 68.50 462 ALA A C 1
ATOM 3561 O O . ALA A 1 462 ? -15.633 -35.598 -7.406 1.00 68.50 462 ALA A O 1
ATOM 3562 N N . GLU A 1 463 ? -15.990 -34.401 -9.268 1.00 74.81 463 GLU A N 1
ATOM 3563 C CA . GLU A 1 463 ? -15.097 -35.187 -10.110 1.00 74.81 463 GLU A CA 1
ATOM 3564 C C . GLU A 1 463 ? -13.957 -34.350 -10.674 1.00 74.81 463 GLU A C 1
ATOM 3566 O O . GLU A 1 463 ? -14.098 -33.171 -11.007 1.00 74.81 463 GLU A O 1
ATOM 3571 N N . LEU A 1 464 ? -12.801 -35.000 -10.772 1.00 65.75 464 LEU A N 1
ATOM 3572 C CA . LEU A 1 464 ? -11.600 -34.470 -11.389 1.00 65.75 464 LEU A CA 1
ATOM 3573 C C . LEU A 1 464 ? -11.229 -35.378 -12.560 1.00 65.75 464 LEU A C 1
ATOM 3575 O O . LEU A 1 464 ? -10.833 -36.531 -12.373 1.00 65.75 464 LEU A O 1
ATOM 3579 N N . SER A 1 465 ? -11.371 -34.851 -13.774 1.00 65.19 465 SER A N 1
ATOM 3580 C CA . SER A 1 465 ? -11.261 -35.639 -15.007 1.00 65.19 465 SER A CA 1
ATOM 3581 C C . SER A 1 465 ? -9.816 -35.934 -15.415 1.00 65.19 465 SER A C 1
ATOM 3583 O O . SER A 1 465 ? -9.538 -36.975 -16.008 1.00 65.19 465 SER A O 1
ATOM 3585 N N . GLN A 1 466 ? -8.878 -35.029 -15.110 1.00 63.47 466 GLN A N 1
ATOM 3586 C CA . GLN A 1 466 ? -7.467 -35.204 -15.444 1.00 63.47 466 GLN A CA 1
ATOM 3587 C C . GLN A 1 466 ? -6.553 -34.331 -14.576 1.00 63.47 466 GLN A C 1
ATOM 3589 O O . GLN A 1 466 ? -6.754 -33.118 -14.451 1.00 63.47 466 GLN A O 1
ATOM 3594 N N . VAL A 1 467 ? -5.479 -34.939 -14.062 1.00 61.81 467 VAL A N 1
ATOM 3595 C CA . VAL A 1 467 ? -4.371 -34.255 -13.379 1.00 61.81 467 VAL A CA 1
ATOM 3596 C C . VAL A 1 467 ? -3.080 -34.495 -14.145 1.00 61.81 467 VAL A C 1
ATOM 3598 O O . VAL A 1 467 ? -2.551 -35.598 -14.160 1.00 61.81 467 VAL A O 1
ATOM 3601 N N . ALA A 1 468 ? -2.526 -33.456 -14.760 1.00 58.91 468 ALA A N 1
ATOM 3602 C CA . ALA A 1 468 ? -1.224 -33.535 -15.410 1.00 58.91 468 ALA A CA 1
ATOM 3603 C C . ALA A 1 468 ? -0.142 -32.900 -14.527 1.00 58.91 468 ALA A C 1
ATOM 3605 O O . ALA A 1 468 ? -0.241 -31.732 -14.146 1.00 58.91 468 ALA A O 1
ATOM 3606 N N . LEU A 1 469 ? 0.911 -33.667 -14.239 1.00 52.78 469 LEU A N 1
ATOM 3607 C CA . LEU A 1 469 ? 2.078 -33.245 -13.466 1.00 52.78 469 LEU A CA 1
ATOM 3608 C C . LEU A 1 469 ? 3.285 -33.105 -14.404 1.00 52.78 469 LEU A C 1
ATOM 3610 O O . LEU A 1 469 ? 3.787 -34.063 -14.980 1.00 52.78 469 LEU A O 1
ATOM 3614 N N . GLY A 1 470 ? 3.760 -31.882 -14.598 1.00 52.91 470 GLY A N 1
ATOM 3615 C CA . GLY A 1 470 ? 4.974 -31.594 -15.351 1.00 52.91 470 GLY A CA 1
ATOM 3616 C C . GLY A 1 470 ? 6.109 -31.253 -14.403 1.00 52.91 470 GLY A C 1
ATOM 3617 O O . GLY A 1 470 ? 6.035 -30.233 -13.725 1.00 52.91 470 GLY A O 1
ATOM 3618 N N . PHE A 1 471 ? 7.170 -32.055 -14.378 1.00 52.84 471 PHE A N 1
ATOM 3619 C CA . PHE A 1 471 ? 8.398 -31.688 -13.685 1.00 52.84 471 PHE A CA 1
ATOM 3620 C C . PHE A 1 471 ? 9.433 -31.212 -14.704 1.00 52.84 471 PHE A C 1
ATOM 3622 O O . PHE A 1 471 ? 9.760 -31.907 -15.664 1.00 52.84 471 PHE A O 1
ATOM 3629 N N . GLN A 1 472 ? 9.934 -29.996 -14.512 1.00 50.28 472 GLN A N 1
ATOM 3630 C CA . GLN A 1 472 ? 10.974 -29.424 -15.351 1.00 50.28 472 GLN A CA 1
ATOM 3631 C C . GLN A 1 472 ? 12.140 -28.988 -14.474 1.00 50.28 472 GLN A C 1
ATOM 3633 O O . GLN A 1 472 ? 11.992 -28.101 -13.633 1.00 50.28 472 GLN A O 1
ATOM 3638 N N . GLN A 1 473 ? 13.306 -29.584 -14.705 1.00 48.06 473 GLN A N 1
ATOM 3639 C CA . GLN A 1 473 ? 14.547 -29.208 -14.044 1.00 48.06 473 GLN A CA 1
ATOM 3640 C C . GLN A 1 473 ? 15.494 -28.554 -15.053 1.00 48.06 473 GLN A C 1
ATOM 3642 O O . GLN A 1 473 ? 15.666 -29.046 -16.168 1.00 48.06 473 GLN A O 1
ATOM 3647 N N . LYS A 1 474 ? 16.072 -27.409 -14.678 1.00 52.31 474 LYS A N 1
ATOM 3648 C CA . LYS A 1 474 ? 17.119 -26.724 -15.443 1.00 52.31 474 LYS A CA 1
ATOM 3649 C C . LYS A 1 474 ? 18.176 -26.182 -14.479 1.00 52.31 474 LYS A C 1
ATOM 3651 O O . LYS A 1 474 ? 17.896 -25.224 -13.754 1.00 52.31 474 LYS A O 1
ATOM 3656 N N . GLY A 1 475 ? 19.358 -26.794 -14.466 1.00 63.53 475 GLY A N 1
ATOM 3657 C CA . GLY A 1 475 ? 20.373 -26.556 -13.438 1.00 63.53 475 GLY A CA 1
ATOM 3658 C C . GLY A 1 475 ? 19.807 -26.826 -12.036 1.00 63.53 475 GLY A C 1
ATOM 3659 O O . GLY A 1 475 ? 19.144 -27.839 -11.806 1.00 63.53 475 GLY A O 1
ATOM 3660 N N . GLU A 1 476 ? 19.977 -25.875 -11.115 1.00 47.03 476 GLU A N 1
ATOM 3661 C CA . GLU A 1 476 ? 19.403 -25.936 -9.757 1.00 47.03 476 GLU A CA 1
ATOM 3662 C C . GLU A 1 476 ? 17.916 -25.543 -9.680 1.00 47.03 476 GLU A C 1
ATOM 3664 O O . GLU A 1 476 ? 17.285 -25.652 -8.629 1.00 47.03 476 GLU A O 1
ATOM 3669 N N . ARG A 1 477 ? 17.315 -25.073 -10.781 1.00 43.50 477 ARG A N 1
ATOM 3670 C CA . ARG A 1 477 ? 15.917 -24.627 -10.780 1.00 43.50 477 ARG A CA 1
ATOM 3671 C C . ARG A 1 477 ? 14.983 -25.791 -11.068 1.00 43.50 477 ARG A C 1
ATOM 3673 O O . ARG A 1 477 ? 14.960 -26.321 -12.179 1.00 43.50 477 ARG A O 1
ATOM 3680 N N . GLN A 1 478 ? 14.167 -26.124 -10.076 1.00 57.00 478 GLN A N 1
ATOM 3681 C CA . GLN A 1 478 ? 13.082 -27.091 -10.188 1.00 57.00 478 GLN A CA 1
ATOM 3682 C C . GLN A 1 478 ? 11.754 -26.355 -10.376 1.00 57.00 478 GLN A C 1
ATOM 3684 O O . GLN A 1 478 ? 11.439 -25.414 -9.649 1.00 57.00 478 GLN A O 1
ATOM 3689 N N . LYS A 1 479 ? 10.971 -26.772 -11.370 1.00 49.91 479 LYS A N 1
ATOM 3690 C CA . LYS A 1 479 ? 9.623 -26.266 -11.623 1.00 49.91 479 LYS A CA 1
ATOM 3691 C C . LYS A 1 479 ? 8.656 -27.440 -11.683 1.00 49.91 479 LYS A C 1
ATOM 3693 O O . LYS A 1 479 ? 8.725 -28.255 -12.600 1.00 49.91 479 LYS A O 1
ATOM 3698 N N . LEU A 1 480 ? 7.734 -27.485 -10.728 1.00 59.09 480 LEU A N 1
ATOM 3699 C CA . LEU A 1 480 ? 6.578 -28.372 -10.752 1.00 59.09 480 LEU A CA 1
ATOM 3700 C C . LEU A 1 480 ? 5.392 -27.614 -11.359 1.00 59.09 480 LEU A C 1
ATOM 3702 O O . LEU A 1 480 ? 5.062 -26.511 -10.929 1.00 59.09 480 LEU A O 1
ATOM 3706 N N . LEU A 1 481 ? 4.772 -28.188 -12.383 1.00 49.62 481 LEU A N 1
ATOM 3707 C CA . LEU A 1 481 ? 3.597 -27.654 -13.053 1.00 49.62 481 LEU A CA 1
ATOM 3708 C C . LEU A 1 481 ? 2.449 -28.639 -12.862 1.00 49.62 481 LEU A C 1
ATOM 3710 O O . LEU A 1 481 ? 2.498 -29.746 -13.385 1.00 49.62 481 LEU A O 1
ATOM 3714 N N . ILE A 1 482 ? 1.420 -28.236 -12.127 1.00 67.75 482 ILE A N 1
ATOM 3715 C CA . ILE A 1 482 ? 0.205 -29.033 -11.956 1.00 67.75 482 ILE A CA 1
ATOM 3716 C C . ILE A 1 482 ? -0.873 -28.406 -12.830 1.00 67.75 482 ILE A C 1
ATOM 3718 O O . ILE A 1 482 ? -1.138 -27.209 -12.726 1.00 67.75 482 ILE A O 1
ATOM 3722 N N . ARG A 1 483 ? -1.471 -29.199 -13.717 1.00 61.84 483 ARG A N 1
ATOM 3723 C CA . ARG A 1 483 ? -2.593 -28.778 -14.553 1.00 61.84 483 ARG A CA 1
ATOM 3724 C C . ARG A 1 483 ? -3.784 -29.684 -14.275 1.00 61.84 483 ARG A C 1
ATOM 3726 O O . ARG A 1 483 ? -3.719 -30.880 -14.538 1.00 61.84 483 ARG A O 1
ATOM 3733 N N . LEU A 1 484 ? -4.853 -29.084 -13.768 1.00 66.94 484 LEU A N 1
ATOM 3734 C CA . LEU A 1 484 ? -6.163 -29.708 -13.606 1.00 66.94 484 LEU A CA 1
ATOM 3735 C C . LEU A 1 484 ? -6.984 -29.330 -14.842 1.00 66.94 484 LEU A C 1
ATOM 3737 O O . LEU A 1 484 ? -7.042 -28.146 -15.180 1.00 66.94 484 LEU A O 1
ATOM 3741 N N . ALA A 1 485 ? -7.492 -30.316 -15.583 1.00 61.66 485 ALA A N 1
ATOM 3742 C CA . ALA A 1 485 ? -8.152 -30.051 -16.865 1.00 61.66 485 ALA A CA 1
ATOM 3743 C C . ALA A 1 485 ? -9.629 -29.682 -16.705 1.00 61.66 485 ALA A C 1
ATOM 3745 O O . ALA A 1 485 ? -10.068 -28.730 -17.344 1.00 61.66 485 ALA A O 1
ATOM 3746 N N . ASP A 1 486 ? -10.357 -30.407 -15.854 1.00 64.56 486 ASP A N 1
ATOM 3747 C CA . ASP A 1 486 ? -11.768 -30.155 -15.575 1.00 64.56 486 ASP A CA 1
ATOM 3748 C C . ASP A 1 486 ? -12.107 -30.571 -14.143 1.00 64.56 486 ASP A C 1
ATOM 3750 O O . ASP A 1 486 ? -11.637 -31.613 -13.673 1.00 64.56 486 ASP A O 1
ATOM 3754 N N . ILE A 1 487 ? -12.896 -29.741 -13.463 1.00 70.06 487 ILE A N 1
ATOM 3755 C CA . ILE A 1 487 ? -13.462 -30.031 -12.144 1.00 70.06 487 ILE A CA 1
ATOM 3756 C C . ILE A 1 487 ? -14.957 -29.770 -12.252 1.00 70.06 487 ILE A C 1
ATOM 3758 O O . ILE A 1 487 ? -15.366 -28.621 -12.428 1.00 70.06 487 ILE A O 1
ATOM 3762 N N . GLN A 1 488 ? -15.757 -30.819 -12.100 1.00 69.38 488 GLN A N 1
ATOM 3763 C CA . GLN A 1 488 ? -17.208 -30.708 -12.032 1.00 69.38 488 GLN A CA 1
ATOM 3764 C C . GLN A 1 488 ? -17.654 -30.945 -10.592 1.00 69.38 488 GLN A C 1
ATOM 3766 O O . GLN A 1 488 ? -17.213 -31.890 -9.942 1.00 69.38 488 GLN A O 1
ATOM 3771 N N . ILE A 1 489 ? -18.500 -30.050 -10.081 1.00 71.50 489 ILE A N 1
ATOM 3772 C CA . ILE A 1 489 ? -19.107 -30.160 -8.754 1.00 71.50 489 ILE A CA 1
ATOM 3773 C C . ILE A 1 489 ? -20.615 -30.099 -8.943 1.00 71.50 489 ILE A C 1
ATOM 3775 O O . ILE A 1 489 ? -21.161 -29.043 -9.267 1.00 71.50 489 ILE A O 1
ATOM 3779 N N . ASP A 1 490 ? -21.279 -31.223 -8.705 1.00 70.75 490 ASP A N 1
ATOM 3780 C CA . ASP A 1 490 ? -22.725 -31.337 -8.786 1.00 70.75 490 ASP A CA 1
ATOM 3781 C C . ASP A 1 490 ? -23.339 -31.363 -7.389 1.00 70.75 490 ASP A C 1
ATOM 3783 O O . ASP A 1 490 ? -23.101 -32.265 -6.582 1.00 70.75 490 ASP A O 1
ATOM 3787 N N . ASN A 1 491 ? -24.182 -30.367 -7.117 1.00 69.56 491 ASN A N 1
ATOM 3788 C CA . ASN A 1 491 ? -25.035 -30.351 -5.938 1.00 69.56 491 ASN A CA 1
ATOM 3789 C C . ASN A 1 491 ? -26.294 -31.182 -6.217 1.00 69.56 491 ASN A C 1
ATOM 3791 O O . ASN A 1 491 ? -27.108 -30.812 -7.064 1.00 69.56 491 ASN A O 1
ATOM 3795 N N . GLN A 1 492 ? -26.454 -32.285 -5.489 1.00 69.00 492 GLN A N 1
ATOM 3796 C CA . GLN A 1 492 ? -27.540 -33.250 -5.682 1.00 69.00 492 GLN A CA 1
ATOM 3797 C C . GLN A 1 492 ? -28.736 -32.994 -4.738 1.00 69.00 492 GLN A C 1
ATOM 3799 O O . GLN A 1 492 ? -29.665 -33.797 -4.650 1.00 69.00 492 GLN A O 1
ATOM 3804 N N . LEU A 1 493 ? -28.756 -31.856 -4.030 1.00 66.56 493 LEU A N 1
ATOM 3805 C CA . LEU A 1 493 ? -29.866 -31.462 -3.161 1.00 66.56 493 LEU A CA 1
ATOM 3806 C C . LEU A 1 493 ? -31.086 -31.009 -3.977 1.00 66.56 493 LEU A C 1
ATOM 3808 O O . LEU A 1 493 ? -31.060 -29.977 -4.645 1.00 66.56 493 LEU A O 1
ATOM 3812 N N . ALA A 1 494 ? -32.207 -31.719 -3.820 1.00 57.53 494 ALA A N 1
ATOM 3813 C CA . ALA A 1 494 ? -33.457 -31.491 -4.558 1.00 57.53 494 ALA A CA 1
ATOM 3814 C C . ALA A 1 494 ? -34.056 -30.066 -4.450 1.00 57.53 494 ALA A C 1
ATOM 3816 O O . ALA A 1 494 ? -34.892 -29.706 -5.272 1.00 57.53 494 ALA A O 1
ATOM 3817 N N . ASN A 1 495 ? -33.635 -29.256 -3.467 1.00 58.84 495 ASN A N 1
ATOM 3818 C CA . ASN A 1 495 ? -34.164 -27.909 -3.200 1.00 58.84 495 ASN A CA 1
ATOM 3819 C C . ASN A 1 495 ? -33.084 -26.809 -3.150 1.00 58.84 495 ASN A C 1
ATOM 3821 O O . ASN A 1 495 ? -33.323 -25.743 -2.580 1.00 58.84 495 ASN A O 1
ATOM 3825 N N . ALA A 1 496 ? -31.889 -27.036 -3.702 1.00 49.00 496 ALA A N 1
ATOM 3826 C CA . ALA A 1 496 ? -30.873 -25.989 -3.759 1.00 49.00 496 ALA A CA 1
ATOM 3827 C C . ALA A 1 496 ? -31.221 -24.959 -4.852 1.00 49.00 496 ALA A C 1
ATOM 3829 O O . ALA A 1 496 ? -31.268 -25.289 -6.037 1.00 49.00 496 ALA A O 1
ATOM 3830 N N . GLN A 1 497 ? -31.455 -23.697 -4.470 1.00 46.75 497 GLN A N 1
ATOM 3831 C CA . GLN A 1 497 ? -31.404 -22.598 -5.437 1.00 46.75 497 GLN A CA 1
ATOM 3832 C C . GLN A 1 497 ? -29.968 -22.504 -5.964 1.00 46.75 497 GLN A C 1
ATOM 3834 O O . GLN A 1 497 ? -29.022 -22.461 -5.177 1.00 46.75 497 GLN A O 1
ATOM 3839 N N . LYS A 1 498 ? -29.805 -22.516 -7.294 1.00 35.16 498 LYS A N 1
ATOM 3840 C CA . LYS A 1 498 ? -28.512 -22.205 -7.916 1.00 35.16 498 LYS A CA 1
ATOM 3841 C C . LYS A 1 498 ? -28.085 -20.790 -7.493 1.00 35.16 498 LYS A C 1
ATOM 3843 O O . LYS A 1 498 ? -28.970 -19.935 -7.413 1.00 35.16 498 LYS A O 1
ATOM 3848 N N . PRO A 1 499 ? -26.788 -20.565 -7.219 1.00 41.78 499 PRO A N 1
ATOM 3849 C CA . PRO A 1 499 ? -26.273 -19.232 -6.926 1.00 41.78 499 PRO A CA 1
ATOM 3850 C C . PRO A 1 499 ? -26.506 -18.259 -8.085 1.00 41.78 499 PRO A C 1
ATOM 3852 O O . PRO A 1 499 ? -26.529 -18.718 -9.256 1.00 41.78 499 PRO A O 1
#

InterPro domains:
  IPR026847 Vacuolar protein sorting-associated protein 13 [PTHR16166] (133-496)

pLDDT: mean 75.28, std 19.22, range [23.16, 97.38]